Protein AF-A0A9D1Q296-F1 (afdb_monomer)

Sequence (612 aa):
MLKKIVCLIVAVIMCGSVFAGCNLVTFDQQRDDKKIVITVDSYEIKSPGGDKTYVTEEYNVYKDEFRSLYDYYGYSYEHYYGYTPEQIISLLAEQLAVERIVLNLADAFIDFGYISIDTYEQNTIDQNVYNSIDSAIDTEMHALLEERGEDSESIHHHDDEQEDTETTYPTRDESVDIYASMSREELLSMCQQRGLVSVPAQGDDAAQDELDSITVRQLKDMLIKDDRKDVEKWVPSLTRYPGLNVIDEKTRSFELEAFSRALKSIKEAVLSLNSITDDQKAAIEQEYREFENITNTRGLSYVYGALQDSVTAYVYAGESYENQEKMNLIEDYIVGTVEVSRADVEEIYNRTLADQKARFATEANYEAAIDDGEQLLYFPDDNHFFVKHILIPFSDEQADQLESFKNSVENVVEGSYNEYRDRLANEIYSYEHVDGEDYGSPVSANTIYNEIVAKVGAAVTLYEKERAFDDLIYKYNTDPGIFDLTYGYMEKYDLGSSEESYMQEFADAARELYEGGVEGALSGKVVTDYGVHVLYLAKLPKAGEVLELNDYYSYGRYQSVYSGMEEAALTNKENAAFARWREQQINRYYKGDAENPSVVTLAQKELDSIIA

Foldseek 3Di:
DDYDDDDDDDDDDDDDDDDDDDPPDDPPVLVLQLDFFKKQFWDWDADPVRPDIDIDHIDTDTLVNLLVVCVVCVCVCCPVVVDDLVRSLVVSNLVVNLLVLLLSVLVVCCVVVLFDCALVLVLVLLLVLLVVLVVLLVVLLVVVCVVVVHDPVNAPPPPDPPCPLPFLADDPCPPPPPLVPDDPVRLLVVCCVLVVQDDDDVPPVVSVVVSVLQDSLNSSVSVVCVVCNPPDRDFDDLVPQQLRPDPDPVSSVSRLVSSVVSLVVLLCVLVPDSRDDPVLPVQSVVLVVVCVVCCVPPRNSVVSRVLVVGSSSCSSRSVVSVSVVSSVRVLCSLQVSDADDPVLLVVLQVVVVVVCVVQVVDVVSVQVCLVVLHLDFWDQAQQKFFKAKAFQFQDPVLLVVLVVVCPDPQVVDPCPSVVSLVVSLQVGWFAWDDSSDGDDDTDTPVVLQVLLCVQLVVDDDLQSNVVSVLVSNNTGHSDNQQPPRLRGDMAGLDCPPHDDPDFPQVNVQLNVVVVVVDAQDWGDFGGDSGHTMIMGRFDRDHNGHGFDQQAASGSNRPDGSSRVSRVVSSVVVSVVSVVVVSVVSCDPACCHDPVGHHSMDGPVVSSVVSVD

Solvent-accessible surface area (backbone atoms only — not comparable to full-atom values): 34906 Å² total; per-residue (Å²): 135,84,85,84,94,75,90,86,82,84,85,80,80,88,88,78,88,81,91,90,88,88,83,89,74,74,84,58,57,74,69,54,34,67,34,66,31,37,35,37,54,60,48,81,48,63,44,98,86,63,84,49,76,37,74,48,70,67,44,68,41,37,38,48,64,53,44,53,52,45,69,68,47,43,60,56,43,36,72,78,70,66,44,50,75,70,54,48,53,52,49,52,54,49,49,56,53,50,51,52,53,52,50,52,49,29,54,39,32,37,75,71,65,80,43,79,83,51,58,59,57,47,34,54,34,53,51,53,32,48,53,54,51,49,53,40,23,50,54,35,37,53,52,50,30,60,76,69,73,49,61,74,88,79,39,80,68,75,75,74,76,53,90,54,85,75,38,90,34,75,60,78,78,79,71,63,50,90,58,72,85,52,52,60,69,57,41,50,52,48,32,42,74,73,64,77,41,83,81,59,59,94,88,40,64,66,55,43,53,56,59,69,67,57,39,60,60,46,43,42,54,53,50,54,51,63,70,44,71,77,53,74,81,70,72,84,57,72,77,72,25,48,42,66,76,52,85,53,70,65,47,22,52,47,37,43,49,13,43,55,48,23,57,49,52,52,51,53,53,48,70,65,44,84,78,60,50,74,67,56,53,52,49,35,60,46,48,56,55,51,39,52,50,37,32,75,74,76,31,62,34,59,36,60,68,57,40,63,95,28,66,55,44,30,70,65,40,31,55,61,44,48,50,51,51,40,50,52,51,44,49,50,64,72,31,46,77,69,81,74,51,73,67,47,26,52,50,44,44,53,51,52,46,53,47,47,60,60,52,41,75,37,66,71,54,40,52,49,36,54,77,72,65,52,88,75,43,65,34,73,41,59,48,54,32,24,33,33,66,30,39,44,50,52,51,72,71,52,45,53,49,49,55,53,43,68,76,34,85,67,43,75,42,89,63,45,56,58,57,51,50,56,53,51,52,76,69,28,56,45,48,40,37,54,85,17,35,83,39,90,71,70,41,41,49,68,57,53,52,52,49,52,54,52,54,34,67,69,37,89,48,59,37,50,23,43,45,46,46,53,58,44,30,59,27,48,37,75,58,76,86,53,64,92,43,79,51,37,50,79,44,64,68,75,58,86,88,57,78,83,90,61,60,66,58,57,51,52,49,51,42,53,46,57,75,65,69,48,71,66,39,70,54,66,84,34,69,57,97,63,22,38,34,39,40,32,31,58,42,77,47,46,60,66,39,65,66,51,59,91,36,46,76,39,63,54,57,85,49,37,42,43,57,55,27,39,51,55,37,38,53,54,51,34,55,52,48,47,51,52,52,51,51,50,48,40,42,45,42,56,66,23,47,100,88,39,72,42,43,52,48,71,36,58,74,62,53,58,57,71,85,106

pLDDT: mean 84.73, std 16.52, range [19.53, 98.38]

Secondary structure (DSSP, 8-state):
-------S-----S------S--S----HHHHHTSEEEEE---EEE-TTSS-EEEPPPEEEEHHHHHHHHHHHHHHHHHHH---HHHHHHHHHHHHHHHHHHHHHHHHHHHHTSS---HHHHHHHHHHHHHHHHHHHHHHHHHHHHHHT--GGGS---------SS-SSPPP---S-TTTT--HHHHHHHHHHHTSSPPPPTT-HHHHHHHHTS-HHHHHHHHHHHHHTTPPPP---GGGSTTTS--SHHHHHHHHHHHHHHHHHHHHHHHH-SS--HHHHHHHHHHHHHHHHHHHHT-TTHHHHHSTT-HHHIIIIIHHHHHHHHHHHHHHHHHTT----HHHHHHHHHHHHHHHHHHTTSHHHHHHHHHTT---SEE--SSEEEEEEEEEEPPHHHHHHHHHHHTSGGGGSTTHHHHHHHHHHTT-EEEEEETTEEEEEEEEHHHHHHHHHHHHHH--SHHHHHHHHHHHHHHH---GGGTT-SS-EEEES--TTPPP-S-HHHHHHHHHHHHHT-TT-B---EEETTEEEEEEEEE-PPTTEE--TTSBSSTT-SSBHHHHHHHHHHHHHHHHHHHHHHHHHIIIIITT-SSS--SEEE-HHHHHTT--

Mean predicted aligned error: 12.06 Å

Radius of gyration: 32.32 Å; Cα contacts (8 Å, |Δi|>4): 727; chains: 1; bounding box: 112×67×77 Å

Structure (mmCIF, N/CA/C/O backbone):
data_AF-A0A9D1Q296-F1
#
_entry.id   AF-A0A9D1Q296-F1
#
loop_
_atom_site.group_PDB
_atom_site.id
_atom_site.type_symbol
_atom_site.label_atom_id
_atom_site.label_alt_id
_atom_site.label_comp_id
_atom_site.label_asym_id
_atom_site.label_entity_id
_atom_site.label_seq_id
_atom_site.pdbx_PDB_ins_code
_atom_site.Cartn_x
_atom_site.Cartn_y
_atom_site.Cartn_z
_atom_site.occupancy
_atom_site.B_iso_or_equiv
_atom_site.auth_seq_id
_atom_site.auth_comp_id
_atom_site.auth_asym_id
_atom_site.auth_atom_id
_atom_site.pdbx_PDB_model_num
ATOM 1 N N . MET A 1 1 ? 74.502 -14.985 15.070 1.00 34.47 1 MET A N 1
ATOM 2 C CA . MET A 1 1 ? 75.522 -14.573 14.078 1.00 34.47 1 MET A CA 1
ATOM 3 C C . MET A 1 1 ? 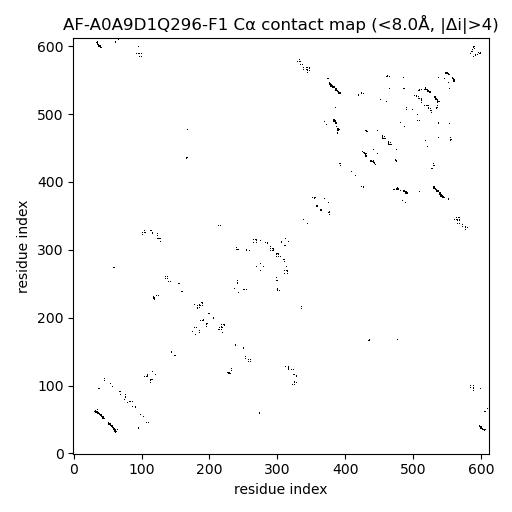74.877 -13.509 13.198 1.00 34.47 1 MET A C 1
ATOM 5 O O . MET A 1 1 ? 74.159 -13.842 12.280 1.00 34.47 1 MET A O 1
ATOM 9 N N . LEU A 1 2 ? 74.773 -12.253 13.627 1.00 19.53 2 LEU A N 1
ATOM 10 C CA . LEU A 1 2 ? 75.830 -11.239 13.647 1.00 19.53 2 LEU A CA 1
ATOM 11 C C . LEU A 1 2 ? 76.604 -11.132 12.313 1.00 19.53 2 LEU A C 1
ATOM 13 O O . LEU A 1 2 ? 77.646 -11.750 12.152 1.00 19.53 2 LEU A O 1
ATOM 17 N N . LYS A 1 3 ? 76.127 -10.191 11.488 1.00 21.27 3 LYS A N 1
ATOM 18 C CA . LYS A 1 3 ? 76.876 -9.021 10.993 1.00 21.27 3 LYS A CA 1
ATOM 19 C C . LYS A 1 3 ? 77.751 -9.135 9.729 1.00 21.27 3 LYS A C 1
ATOM 21 O O . LYS A 1 3 ? 78.740 -9.855 9.707 1.00 21.27 3 LYS A O 1
ATOM 26 N N . LYS A 1 4 ? 77.498 -8.113 8.888 1.00 21.34 4 LYS A N 1
ATOM 27 C CA . LYS A 1 4 ? 78.394 -7.349 7.990 1.00 21.34 4 LYS A CA 1
ATOM 28 C C . LYS A 1 4 ? 78.514 -7.954 6.589 1.00 21.34 4 LYS A C 1
ATOM 30 O O . LYS A 1 4 ? 78.889 -9.102 6.443 1.00 21.34 4 LYS A O 1
ATOM 35 N N . ILE A 1 5 ? 78.205 -7.202 5.534 1.00 25.80 5 ILE A N 1
ATOM 36 C CA . ILE A 1 5 ? 78.859 -5.920 5.228 1.00 25.80 5 ILE A CA 1
ATOM 37 C C . ILE A 1 5 ? 77.882 -4.742 5.101 1.00 25.80 5 ILE A C 1
ATOM 39 O O . ILE A 1 5 ? 76.802 -4.831 4.534 1.00 25.80 5 ILE A O 1
ATOM 43 N N . VAL A 1 6 ? 78.331 -3.645 5.702 1.00 23.14 6 VAL A N 1
ATOM 44 C CA . VAL A 1 6 ? 77.727 -2.330 5.892 1.00 23.14 6 VAL A CA 1
ATOM 45 C C . VAL A 1 6 ? 78.580 -1.329 5.114 1.00 23.14 6 VAL A C 1
ATOM 47 O O . VAL A 1 6 ? 79.803 -1.442 5.148 1.00 23.14 6 VAL A O 1
ATOM 50 N N . CYS A 1 7 ? 77.902 -0.338 4.532 1.00 21.56 7 CYS A N 1
ATOM 51 C CA . CYS A 1 7 ? 78.367 1.000 4.152 1.00 21.56 7 CYS A CA 1
ATOM 52 C C . CYS A 1 7 ? 79.523 1.153 3.163 1.00 21.56 7 CYS A C 1
ATOM 54 O O . CYS A 1 7 ? 80.679 0.901 3.483 1.00 21.56 7 CYS A O 1
ATOM 56 N N . LEU A 1 8 ? 79.216 1.858 2.076 1.00 20.75 8 LEU A N 1
ATOM 57 C CA . LEU A 1 8 ? 79.671 3.237 1.846 1.00 20.75 8 LEU A CA 1
ATOM 58 C C . LEU A 1 8 ? 78.795 3.771 0.690 1.00 20.75 8 LEU A C 1
ATOM 60 O O . LEU A 1 8 ? 78.695 3.090 -0.320 1.00 20.75 8 LEU A O 1
ATOM 64 N N . ILE A 1 9 ? 78.072 4.891 0.735 1.00 22.91 9 ILE A N 1
ATOM 65 C CA . ILE A 1 9 ? 78.254 6.226 1.339 1.00 22.91 9 ILE A CA 1
ATOM 66 C C . ILE A 1 9 ? 76.816 6.779 1.503 1.00 22.91 9 ILE A C 1
ATOM 68 O O . ILE A 1 9 ? 76.054 6.746 0.547 1.00 22.91 9 ILE A O 1
ATOM 72 N N . VAL A 1 10 ? 76.286 7.008 2.709 1.00 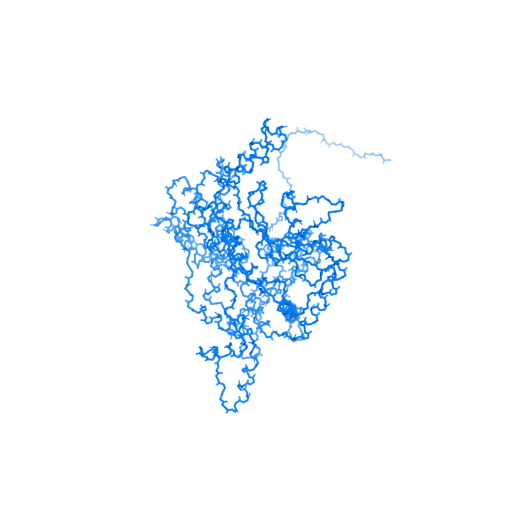21.42 10 VAL A N 1
ATOM 73 C CA . VAL A 1 10 ? 76.465 8.185 3.586 1.00 21.42 10 VAL A CA 1
ATOM 74 C C . VAL A 1 10 ? 75.848 9.476 3.029 1.00 21.42 10 VAL A C 1
ATOM 76 O O . VAL A 1 10 ? 76.400 10.086 2.125 1.00 21.42 10 VAL A O 1
ATOM 79 N N . ALA A 1 11 ? 74.795 9.900 3.745 1.00 20.86 11 ALA A N 1
ATOM 80 C CA . ALA A 1 11 ? 74.308 11.266 3.960 1.00 20.86 11 ALA A CA 1
ATOM 81 C C . ALA A 1 11 ? 73.671 11.961 2.737 1.00 20.86 11 ALA A C 1
ATOM 83 O O . ALA A 1 11 ? 74.310 12.155 1.718 1.00 20.86 11 ALA A O 1
ATOM 84 N N . VAL A 1 12 ? 72.415 12.407 2.783 1.00 25.55 12 VAL A N 1
ATOM 85 C CA . VAL A 1 12 ? 71.822 13.219 3.854 1.00 25.55 12 VAL A CA 1
ATOM 86 C C . VAL A 1 12 ? 70.313 12.955 4.013 1.00 25.55 12 VAL A C 1
ATOM 88 O O . VAL A 1 12 ? 69.539 12.944 3.064 1.00 25.55 12 VAL A O 1
ATOM 91 N N . ILE A 1 13 ? 69.957 12.735 5.276 1.00 26.50 13 ILE A N 1
ATOM 92 C CA . ILE A 1 13 ? 68.663 12.872 5.953 1.00 26.50 13 ILE A CA 1
ATOM 93 C C . ILE A 1 13 ? 67.878 14.111 5.495 1.00 26.50 13 ILE A C 1
ATOM 95 O O . ILE A 1 13 ? 68.455 15.184 5.426 1.00 26.50 13 ILE A O 1
ATOM 99 N N . MET A 1 14 ? 66.561 13.945 5.324 1.00 34.00 14 MET A N 1
ATOM 100 C CA . MET A 1 14 ? 65.518 14.984 5.370 1.00 34.00 14 MET A CA 1
ATOM 101 C C . MET A 1 14 ? 65.784 16.280 4.592 1.00 34.00 14 MET A C 1
ATOM 103 O O . MET A 1 14 ? 66.490 17.169 5.059 1.00 34.00 14 MET A O 1
ATOM 107 N N . CYS A 1 15 ? 65.097 16.396 3.453 1.00 24.03 15 CYS A N 1
ATOM 108 C CA . CYS A 1 15 ? 64.250 17.528 3.041 1.00 24.03 15 CYS A CA 1
ATOM 109 C C . CYS A 1 15 ? 64.215 17.565 1.509 1.00 24.03 15 CYS A C 1
ATOM 111 O O . CYS A 1 15 ? 65.198 17.943 0.879 1.00 24.03 15 CYS A O 1
ATOM 113 N N . GLY A 1 16 ? 63.085 17.170 0.917 1.00 23.95 16 GLY A N 1
ATOM 114 C CA . GLY A 1 16 ? 62.869 17.251 -0.528 1.00 23.95 16 GLY A CA 1
ATOM 115 C C . GLY A 1 16 ? 62.159 16.030 -1.097 1.00 23.95 16 GLY A C 1
ATOM 116 O O . GLY A 1 16 ? 62.776 15.170 -1.715 1.00 23.95 16 GLY A O 1
ATOM 117 N N . SER A 1 17 ? 60.849 15.975 -0.889 1.00 29.91 17 SER A N 1
ATOM 118 C CA . SER A 1 17 ? 59.902 15.411 -1.848 1.00 29.91 17 SER A CA 1
ATOM 119 C C . SER A 1 17 ? 60.229 15.872 -3.276 1.00 29.91 17 SER A C 1
ATOM 121 O O . SER A 1 17 ? 60.638 17.018 -3.451 1.00 29.91 17 SER A O 1
ATOM 123 N N . VAL A 1 18 ? 60.035 14.985 -4.265 1.00 26.67 18 VAL A N 1
ATOM 124 C CA . VAL A 1 18 ? 59.491 15.234 -5.625 1.00 26.67 18 VAL A CA 1
ATOM 125 C C . VAL A 1 18 ? 59.870 14.063 -6.554 1.00 26.67 18 VAL A C 1
ATOM 127 O O . VAL A 1 18 ? 61.006 13.920 -6.989 1.00 26.67 18 VAL A O 1
ATOM 130 N N . PHE A 1 19 ? 58.854 13.228 -6.806 1.00 31.97 19 PHE A N 1
ATOM 131 C CA . PHE A 1 19 ? 58.526 12.502 -8.041 1.00 31.97 19 PHE A CA 1
ATOM 132 C C . PHE A 1 19 ? 59.583 11.632 -8.748 1.00 31.97 19 PHE A C 1
ATOM 134 O O . PHE A 1 19 ? 60.368 12.121 -9.552 1.00 31.97 19 PHE A O 1
ATOM 141 N N . ALA A 1 20 ? 59.452 10.307 -8.576 1.00 35.38 20 ALA A N 1
ATOM 142 C CA . ALA A 1 20 ? 59.268 9.345 -9.677 1.00 35.38 20 ALA A CA 1
ATOM 143 C C . ALA A 1 20 ? 59.165 7.903 -9.133 1.00 35.38 20 ALA A C 1
ATOM 145 O O . ALA A 1 20 ? 60.162 7.343 -8.681 1.00 35.38 20 ALA A O 1
ATOM 146 N N . GLY A 1 21 ? 57.982 7.280 -9.225 1.00 23.25 21 GLY A N 1
ATOM 147 C CA . GLY A 1 21 ? 57.850 5.821 -9.122 1.00 23.25 21 GLY A CA 1
ATOM 148 C C . GLY A 1 21 ? 56.481 5.297 -8.667 1.00 23.25 21 GLY A C 1
ATOM 149 O O . GLY A 1 21 ? 56.188 5.355 -7.481 1.00 23.25 21 GLY A O 1
ATOM 150 N N . CYS A 1 22 ? 55.758 4.669 -9.610 1.00 31.06 22 CYS A N 1
ATOM 151 C CA . CYS A 1 22 ? 54.622 3.729 -9.463 1.00 31.06 22 CYS A CA 1
ATOM 152 C C . CYS A 1 22 ? 53.176 4.279 -9.524 1.00 31.06 22 CYS A C 1
ATOM 154 O O . CYS A 1 22 ? 52.465 4.258 -8.533 1.00 31.06 22 CYS A O 1
ATOM 156 N N . ASN A 1 23 ? 52.710 4.628 -10.731 1.00 35.06 23 ASN A N 1
ATOM 157 C CA . ASN A 1 23 ? 51.306 4.464 -11.158 1.00 35.06 23 ASN A CA 1
ATOM 158 C C . ASN A 1 23 ? 51.315 3.750 -12.528 1.00 35.06 23 ASN A C 1
ATOM 160 O O . ASN A 1 23 ? 51.164 4.388 -13.564 1.00 35.06 23 ASN A O 1
ATOM 164 N N . LEU A 1 24 ? 51.632 2.445 -12.559 1.00 38.81 24 LEU A N 1
ATOM 165 C CA . LEU A 1 24 ? 51.746 1.681 -13.821 1.00 38.81 24 LEU A CA 1
ATOM 166 C C . LEU A 1 24 ? 50.489 0.855 -14.167 1.00 38.81 24 LEU A C 1
ATOM 168 O O . LEU A 1 24 ? 50.407 0.327 -15.268 1.00 38.81 24 LEU A O 1
ATOM 172 N N . VAL A 1 25 ? 49.501 0.788 -13.272 1.00 40.81 25 VAL A N 1
ATOM 173 C CA . VAL A 1 25 ? 48.110 0.404 -13.562 1.00 40.81 25 VAL A CA 1
ATOM 174 C C . VAL A 1 25 ? 47.244 1.184 -12.573 1.00 40.81 25 VAL A C 1
ATOM 176 O O . VAL A 1 25 ? 47.183 0.828 -11.402 1.00 40.81 25 VAL A O 1
ATOM 179 N N . THR A 1 26 ? 46.635 2.287 -12.998 1.00 45.00 26 THR A N 1
ATOM 180 C CA . THR A 1 26 ? 45.496 2.859 -12.268 1.00 45.00 26 THR A CA 1
ATOM 181 C C . THR A 1 26 ? 44.283 2.007 -12.619 1.00 45.00 26 THR A C 1
ATOM 183 O O . THR A 1 26 ? 44.023 1.788 -13.804 1.00 45.00 26 THR A O 1
ATOM 186 N N . PHE A 1 27 ? 43.595 1.465 -11.613 1.00 61.44 27 PHE A N 1
ATOM 187 C CA . PHE A 1 27 ? 42.318 0.794 -11.835 1.00 61.44 27 PHE A CA 1
ATOM 188 C C . PHE A 1 27 ? 41.350 1.815 -12.433 1.00 61.44 27 PHE A C 1
ATOM 190 O O . PHE A 1 27 ? 41.142 2.886 -11.868 1.00 61.44 27 PHE A O 1
ATOM 197 N N . ASP A 1 28 ? 40.860 1.521 -13.629 1.00 76.69 28 ASP A N 1
ATOM 198 C CA . ASP A 1 28 ? 39.921 2.375 -14.340 1.00 76.69 28 ASP A CA 1
ATOM 199 C C . ASP A 1 28 ? 38.516 2.009 -13.859 1.00 76.69 28 ASP A C 1
ATOM 201 O O . ASP A 1 28 ? 37.915 1.075 -14.388 1.00 76.69 28 ASP A O 1
ATOM 205 N N . GLN A 1 29 ? 38.068 2.687 -12.795 1.00 73.94 29 GLN A N 1
ATOM 206 C CA . GLN A 1 29 ? 36.787 2.429 -12.132 1.00 73.94 29 GLN A CA 1
ATOM 207 C C . GLN A 1 29 ? 35.622 2.577 -13.115 1.00 73.94 29 GLN A C 1
ATOM 209 O O . GLN A 1 29 ? 34.829 1.660 -13.244 1.00 73.94 29 GLN A O 1
ATOM 214 N N . GLN A 1 30 ? 35.613 3.641 -13.926 1.00 73.94 30 GLN A N 1
ATOM 215 C CA . GLN A 1 30 ? 34.570 3.867 -14.936 1.00 73.94 30 GLN A CA 1
ATOM 216 C C . GLN A 1 30 ? 34.488 2.735 -15.964 1.00 73.94 30 GLN A C 1
ATOM 218 O O . GLN A 1 30 ? 33.409 2.380 -16.431 1.00 73.94 30 GLN A O 1
ATOM 223 N N . ARG A 1 31 ? 35.631 2.159 -16.352 1.00 77.56 31 ARG A N 1
ATOM 224 C CA . ARG A 1 31 ? 35.647 0.999 -17.250 1.00 77.56 31 ARG A CA 1
ATOM 225 C C . ARG A 1 31 ? 35.204 -0.288 -16.553 1.00 77.56 31 ARG A C 1
ATOM 227 O O . ARG A 1 31 ? 34.751 -1.203 -17.233 1.00 77.56 31 ARG A O 1
ATOM 234 N N . ASP A 1 32 ? 35.409 -0.402 -15.247 1.00 82.62 32 ASP A N 1
ATOM 235 C CA . ASP A 1 32 ? 34.969 -1.557 -14.464 1.00 82.62 32 ASP A CA 1
ATOM 236 C C . ASP A 1 32 ? 33.462 -1.524 -14.182 1.00 82.62 32 ASP A C 1
ATOM 238 O O . ASP A 1 32 ? 32.808 -2.551 -14.338 1.00 82.62 32 ASP A O 1
ATOM 242 N N . ASP A 1 33 ? 32.921 -0.345 -13.877 1.00 83.81 33 ASP A N 1
ATOM 243 C CA . ASP A 1 33 ? 31.495 -0.076 -13.657 1.00 83.81 33 ASP A CA 1
ATOM 244 C C . ASP A 1 33 ? 30.657 -0.407 -14.906 1.00 83.81 33 ASP A C 1
ATOM 246 O O . ASP A 1 33 ? 29.614 -1.045 -14.820 1.00 83.81 33 ASP A O 1
ATOM 250 N N . LYS A 1 34 ? 31.194 -0.111 -16.098 1.00 88.12 34 LYS A N 1
ATOM 251 C CA . LYS A 1 34 ? 30.567 -0.402 -17.403 1.00 88.12 34 LYS A CA 1
ATOM 252 C C . LYS A 1 34 ? 30.558 -1.870 -17.820 1.00 88.12 34 LYS A C 1
ATOM 254 O O . LYS A 1 34 ? 30.164 -2.189 -18.943 1.00 88.12 34 LYS A O 1
ATOM 259 N N . LYS A 1 35 ? 31.060 -2.781 -16.992 1.00 91.69 35 LYS A N 1
ATOM 260 C CA . LYS A 1 35 ? 31.016 -4.203 -17.329 1.00 91.69 35 LYS A CA 1
ATOM 261 C C . LYS A 1 35 ? 29.610 -4.743 -17.127 1.00 91.69 35 LYS A C 1
ATOM 263 O O . LYS A 1 35 ? 28.986 -4.486 -16.106 1.00 91.69 35 LYS A O 1
ATOM 268 N N . ILE A 1 36 ? 29.164 -5.548 -18.081 1.00 94.19 36 ILE A N 1
ATOM 269 C CA . ILE A 1 36 ? 27.889 -6.254 -17.999 1.00 94.19 36 ILE A CA 1
ATOM 270 C C . ILE A 1 36 ? 28.041 -7.420 -17.019 1.00 94.19 36 ILE A C 1
ATOM 272 O O . ILE A 1 36 ? 28.980 -8.216 -17.135 1.00 94.19 36 ILE A O 1
ATOM 276 N N . VAL A 1 37 ? 27.129 -7.503 -16.054 1.00 95.44 37 VAL A N 1
ATOM 277 C CA . VAL A 1 37 ? 27.083 -8.574 -15.049 1.00 95.44 37 VAL A CA 1
ATOM 278 C C . VAL A 1 37 ? 25.971 -9.585 -15.315 1.00 95.44 37 VAL A C 1
ATOM 280 O O . VAL A 1 37 ? 26.141 -10.766 -15.002 1.00 95.44 37 VAL A O 1
ATOM 283 N N . ILE A 1 38 ? 24.877 -9.146 -15.941 1.00 95.56 38 ILE A N 1
ATOM 284 C CA . ILE A 1 38 ? 23.729 -9.972 -16.330 1.00 95.56 38 ILE A CA 1
ATOM 285 C C . ILE A 1 38 ? 23.330 -9.577 -17.751 1.00 95.56 38 ILE A C 1
ATOM 287 O O . ILE A 1 38 ? 23.163 -8.392 -18.030 1.00 95.56 38 ILE A O 1
ATOM 291 N N . THR A 1 39 ? 23.145 -10.564 -18.621 1.00 96.81 39 THR A N 1
ATOM 292 C CA . THR A 1 39 ? 22.535 -10.392 -19.945 1.00 96.81 39 THR A CA 1
ATOM 293 C C . THR A 1 39 ? 21.290 -11.259 -20.017 1.00 96.81 39 THR A C 1
ATOM 295 O O . THR A 1 39 ? 21.363 -12.454 -19.730 1.00 96.81 39 THR A O 1
ATOM 298 N N . VAL A 1 40 ? 20.166 -10.667 -20.404 1.00 96.25 40 VAL A N 1
ATOM 299 C CA . VAL A 1 40 ? 18.970 -11.374 -20.861 1.00 96.25 40 VAL A CA 1
ATOM 300 C C . VAL A 1 40 ? 18.949 -11.247 -22.382 1.00 96.25 40 VAL A C 1
ATOM 302 O O . VAL A 1 40 ? 18.714 -10.160 -22.909 1.00 96.25 40 VAL A O 1
ATOM 305 N N . ASP A 1 41 ? 19.258 -12.338 -23.080 1.00 96.12 41 ASP A N 1
ATOM 306 C CA . ASP A 1 41 ? 19.309 -12.391 -24.541 1.00 96.12 41 ASP A CA 1
ATOM 307 C C . ASP A 1 41 ? 17.931 -12.071 -25.152 1.00 96.12 41 ASP A C 1
ATOM 309 O O . ASP A 1 41 ? 16.901 -12.188 -24.494 1.00 96.12 41 ASP A O 1
ATOM 313 N N . SER A 1 42 ? 17.884 -11.699 -26.432 1.00 95.88 42 SER A N 1
ATOM 314 C CA . SER A 1 42 ? 16.620 -11.603 -27.179 1.00 95.88 42 SER A CA 1
ATOM 315 C C . SER A 1 42 ? 16.010 -12.997 -27.406 1.00 95.88 42 SER A C 1
ATOM 317 O O . SER A 1 42 ? 16.707 -13.921 -27.837 1.00 95.88 42 SER A O 1
ATOM 319 N N . TYR A 1 43 ? 14.708 -13.161 -27.148 1.00 94.69 43 TYR A N 1
ATOM 320 C CA . TYR A 1 43 ? 13.990 -14.427 -27.341 1.00 94.69 43 TYR A CA 1
ATOM 321 C C . TYR A 1 43 ? 12.543 -14.238 -27.813 1.00 94.69 43 TYR A C 1
ATOM 323 O O . TYR A 1 43 ? 11.984 -13.144 -27.797 1.00 94.69 43 TYR A O 1
ATOM 331 N N . GLU A 1 44 ? 11.927 -15.336 -28.262 1.00 94.00 44 GLU A N 1
ATOM 332 C CA . GLU A 1 44 ? 10.533 -15.360 -28.712 1.00 94.00 44 GLU A CA 1
ATOM 333 C C . GLU A 1 44 ? 9.578 -15.768 -27.580 1.00 94.00 44 GLU A C 1
ATOM 335 O O . GLU A 1 44 ? 9.741 -16.814 -26.940 1.00 94.00 44 GLU A O 1
ATOM 340 N N . ILE A 1 45 ? 8.515 -14.988 -27.397 1.00 93.75 45 ILE A N 1
ATOM 341 C CA . ILE A 1 45 ? 7.368 -15.309 -26.546 1.00 93.75 45 ILE A CA 1
ATOM 342 C C . ILE A 1 45 ? 6.177 -15.601 -27.455 1.00 93.75 45 ILE A C 1
ATOM 344 O O . ILE A 1 45 ? 5.875 -14.847 -28.377 1.00 93.75 45 ILE A O 1
ATOM 348 N N . LYS A 1 46 ? 5.480 -16.710 -27.202 1.00 91.81 46 LYS A N 1
ATOM 349 C CA . LYS A 1 46 ? 4.274 -17.087 -27.946 1.00 91.81 46 LYS A CA 1
ATOM 350 C C . LYS A 1 46 ? 3.051 -16.891 -27.071 1.00 91.81 46 LYS A C 1
ATOM 352 O O . LYS A 1 46 ? 3.062 -17.280 -25.905 1.00 91.81 46 LYS A O 1
ATOM 357 N N . SER A 1 47 ? 1.998 -16.341 -27.664 1.00 89.94 47 SER A N 1
ATOM 358 C CA . SER A 1 47 ? 0.667 -16.285 -27.050 1.00 89.94 47 SER A CA 1
ATOM 359 C C . SER A 1 47 ? 0.191 -17.679 -26.595 1.00 89.94 47 SER A C 1
ATOM 361 O O . SER A 1 47 ? 0.601 -18.681 -27.192 1.00 89.94 47 SER A O 1
ATOM 363 N N . PRO A 1 48 ? -0.700 -17.783 -25.588 1.00 81.06 48 PRO A N 1
ATOM 364 C CA . PRO A 1 48 ? -1.230 -19.068 -25.120 1.00 81.06 48 PRO A CA 1
ATOM 365 C C . PRO A 1 48 ? -1.856 -19.937 -26.227 1.00 81.06 48 PRO A C 1
ATOM 367 O O . PRO A 1 48 ? -1.727 -21.159 -26.190 1.00 81.06 48 PRO A O 1
ATOM 370 N N . GLY A 1 49 ? -2.481 -19.315 -27.237 1.00 77.12 49 GLY A N 1
ATOM 371 C CA . GLY A 1 49 ? -3.033 -19.988 -28.422 1.00 77.12 49 GLY A CA 1
ATOM 372 C C . GLY A 1 49 ? -2.004 -20.329 -29.510 1.00 77.12 49 GLY A C 1
ATOM 373 O O . GLY A 1 49 ? -2.300 -21.106 -30.420 1.00 77.12 49 GLY A O 1
ATOM 374 N N . GLY A 1 50 ? -0.785 -19.791 -29.415 1.00 85.00 50 GLY A N 1
ATOM 375 C CA . GLY A 1 50 ? 0.306 -19.997 -30.370 1.00 85.00 50 GLY A CA 1
ATOM 376 C C . GLY A 1 50 ? 0.152 -19.250 -31.699 1.00 85.00 50 GLY A C 1
ATOM 377 O O . GLY A 1 50 ? 0.921 -19.506 -32.625 1.00 85.00 50 GLY A O 1
ATOM 378 N N . ASP A 1 51 ? -0.824 -18.351 -31.813 1.00 90.50 51 ASP A N 1
ATOM 379 C CA . ASP A 1 51 ? -1.178 -17.609 -33.026 1.00 90.50 51 ASP A CA 1
ATOM 380 C C . ASP A 1 51 ? -0.378 -16.307 -33.200 1.00 90.50 51 ASP A C 1
ATOM 382 O O . ASP A 1 51 ? -0.088 -15.911 -34.330 1.00 90.50 51 ASP A O 1
ATOM 386 N N . LYS A 1 52 ? 0.043 -15.686 -32.093 1.00 93.94 52 LYS A N 1
ATOM 387 C CA . LYS A 1 52 ? 0.935 -14.513 -32.064 1.00 93.94 52 LYS A CA 1
ATOM 388 C C . LYS A 1 52 ? 2.307 -14.839 -31.470 1.00 93.94 52 LYS A C 1
ATOM 390 O O . LYS A 1 52 ? 2.418 -15.705 -30.596 1.00 93.94 52 LYS A O 1
ATOM 395 N N . THR A 1 53 ? 3.341 -14.144 -31.949 1.00 95.88 53 THR A N 1
ATOM 396 C CA . THR A 1 53 ? 4.729 -14.228 -31.460 1.00 95.88 53 THR A CA 1
ATOM 397 C C . THR A 1 53 ? 5.293 -12.824 -31.269 1.00 95.88 53 THR A C 1
ATOM 399 O O . THR A 1 53 ? 5.237 -12.022 -32.197 1.00 95.88 53 THR A O 1
ATOM 402 N N . TYR A 1 54 ? 5.853 -12.575 -30.090 1.00 96.38 54 TYR A N 1
ATOM 403 C CA . TYR A 1 54 ? 6.544 -11.351 -29.701 1.00 96.38 54 TYR A CA 1
ATOM 404 C C . TYR A 1 54 ? 8.045 -11.643 -29.571 1.00 96.38 54 TYR A C 1
ATOM 406 O O . TYR A 1 54 ? 8.419 -12.711 -29.081 1.00 96.38 54 TYR A O 1
ATOM 414 N N . VAL A 1 55 ? 8.900 -10.730 -30.032 1.00 97.00 55 VAL A N 1
ATOM 415 C CA . VAL A 1 55 ? 10.364 -10.860 -29.947 1.00 97.00 55 VAL A CA 1
ATOM 416 C C . VAL A 1 55 ? 10.871 -9.814 -28.968 1.00 97.00 55 VAL A C 1
ATOM 418 O O . VAL A 1 55 ? 10.674 -8.625 -29.200 1.00 97.00 55 VAL A O 1
ATOM 421 N N . THR A 1 56 ? 11.518 -10.257 -27.893 1.00 96.06 56 THR A N 1
ATOM 422 C CA . THR A 1 56 ? 12.048 -9.358 -26.865 1.00 96.06 56 THR A CA 1
ATOM 423 C C . THR A 1 56 ? 13.326 -8.679 -27.341 1.00 96.06 56 THR A C 1
ATOM 425 O O . THR A 1 56 ? 14.082 -9.240 -28.139 1.00 96.06 56 THR A O 1
ATOM 428 N N . GLU A 1 57 ? 13.624 -7.502 -26.806 1.00 92.94 57 GLU A N 1
ATOM 429 C CA . GLU A 1 57 ? 14.948 -6.896 -26.953 1.00 92.94 57 GLU A CA 1
ATOM 430 C C . GLU A 1 57 ? 15.949 -7.516 -25.964 1.00 92.94 57 GLU A C 1
ATOM 432 O O . GLU A 1 57 ? 15.562 -8.055 -24.922 1.00 92.94 57 GLU A O 1
ATOM 437 N N . GLU A 1 58 ? 17.238 -7.472 -26.312 1.00 94.25 58 GLU A N 1
ATOM 438 C CA . GLU A 1 58 ? 18.317 -7.840 -25.387 1.00 94.25 58 GLU A CA 1
ATOM 439 C C . GLU A 1 58 ? 18.395 -6.805 -24.260 1.00 94.25 58 GLU A C 1
ATOM 441 O O . GLU A 1 58 ? 18.324 -5.602 -24.510 1.00 94.25 58 GLU A O 1
ATOM 446 N N . TYR A 1 59 ? 18.578 -7.269 -23.026 1.00 93.12 59 TYR A N 1
ATOM 447 C CA . TYR A 1 59 ? 18.697 -6.413 -21.851 1.00 93.12 59 TYR A CA 1
ATOM 448 C C . TYR A 1 59 ? 19.972 -6.729 -21.074 1.00 93.12 59 TYR A C 1
ATOM 450 O O . TYR A 1 59 ? 20.285 -7.892 -20.818 1.00 93.12 59 TYR A O 1
ATOM 458 N N . ASN A 1 60 ? 20.701 -5.689 -20.677 1.00 94.00 60 ASN A N 1
ATOM 459 C CA . ASN A 1 60 ? 21.982 -5.810 -19.993 1.00 94.00 60 ASN A CA 1
ATOM 460 C C . ASN A 1 60 ? 21.954 -5.027 -18.680 1.00 94.00 60 ASN A C 1
ATOM 462 O O . ASN A 1 60 ? 21.591 -3.856 -18.679 1.00 94.00 60 ASN A O 1
ATOM 466 N N . VAL A 1 61 ? 22.397 -5.663 -17.594 1.00 92.12 61 VAL A N 1
ATOM 467 C CA . VAL A 1 61 ? 22.622 -5.014 -16.294 1.00 92.12 61 VAL A CA 1
ATOM 468 C C . VAL A 1 61 ? 24.105 -4.735 -16.129 1.00 92.12 61 VAL A C 1
ATOM 470 O O . VAL A 1 61 ? 24.943 -5.635 -16.304 1.00 92.12 61 VAL A O 1
ATOM 473 N N . TYR A 1 62 ? 24.431 -3.502 -15.755 1.00 92.12 62 TYR A N 1
ATOM 474 C CA . TYR A 1 62 ? 25.804 -3.059 -15.550 1.00 92.12 62 TYR A CA 1
ATOM 475 C C . TYR A 1 62 ? 26.251 -3.241 -14.097 1.00 92.12 62 TYR A C 1
ATOM 477 O O . TYR A 1 62 ? 25.458 -3.409 -13.168 1.00 92.12 62 TYR A O 1
ATOM 485 N N . LYS A 1 63 ? 27.567 -3.288 -13.891 1.00 92.00 63 LYS A N 1
ATOM 486 C CA . LYS A 1 63 ? 28.157 -3.623 -12.593 1.00 92.00 63 LYS A CA 1
ATOM 487 C C . LYS A 1 63 ? 27.861 -2.575 -11.521 1.00 92.00 63 LYS A C 1
ATOM 489 O O . LYS A 1 63 ? 27.727 -2.943 -10.358 1.00 92.00 63 LYS A O 1
ATOM 494 N N . ASP A 1 64 ? 27.794 -1.301 -11.881 1.00 87.25 64 ASP A N 1
ATOM 495 C CA . ASP A 1 64 ? 27.457 -0.205 -10.967 1.00 87.25 64 ASP A CA 1
ATOM 496 C C . ASP A 1 64 ? 25.996 -0.232 -10.516 1.00 87.25 64 ASP A C 1
ATOM 498 O O . ASP A 1 64 ? 25.728 -0.066 -9.325 1.00 87.25 64 ASP A O 1
ATOM 502 N N . GLU A 1 65 ? 25.076 -0.525 -11.433 1.00 87.44 65 GLU A N 1
ATOM 503 C CA . GLU A 1 65 ? 23.655 -0.735 -11.133 1.00 87.44 65 GLU A CA 1
ATOM 504 C C . GLU A 1 65 ? 23.498 -1.885 -10.127 1.00 87.44 65 GLU A C 1
ATOM 506 O O . GLU A 1 65 ? 22.911 -1.722 -9.055 1.00 87.44 65 GLU A O 1
ATOM 511 N N . PHE A 1 66 ? 24.135 -3.029 -10.402 1.00 90.50 66 PHE A N 1
ATOM 512 C CA . PHE A 1 66 ? 24.102 -4.172 -9.489 1.00 90.50 66 PHE A CA 1
ATOM 513 C C . PHE A 1 66 ? 24.789 -3.882 -8.148 1.00 90.50 66 PHE A C 1
ATOM 515 O O . PHE A 1 66 ? 24.318 -4.322 -7.100 1.00 90.50 66 PHE A O 1
ATOM 522 N N . ARG A 1 67 ? 25.914 -3.154 -8.150 1.00 90.06 67 ARG A N 1
ATOM 523 C CA . ARG A 1 67 ? 26.620 -2.783 -6.915 1.00 90.06 67 ARG A CA 1
ATOM 524 C C . ARG A 1 67 ? 25.745 -1.905 -6.029 1.00 90.06 67 ARG A C 1
ATOM 526 O O . ARG A 1 67 ? 25.674 -2.165 -4.837 1.00 90.06 67 ARG A O 1
ATOM 533 N N . SER A 1 68 ? 25.057 -0.929 -6.612 1.00 85.56 68 SER A N 1
ATOM 534 C CA . SER A 1 68 ? 24.146 -0.043 -5.881 1.00 85.56 68 SER A CA 1
ATOM 535 C C . SER A 1 68 ? 23.028 -0.844 -5.207 1.00 85.56 68 SER A C 1
ATOM 537 O O . SER A 1 68 ? 22.737 -0.638 -4.030 1.00 85.56 68 SER A O 1
ATOM 539 N N . LEU A 1 69 ? 22.480 -1.838 -5.916 1.00 86.38 69 LEU A N 1
ATOM 540 C CA . LEU A 1 69 ? 21.493 -2.766 -5.367 1.00 86.38 69 LEU A CA 1
ATOM 541 C C . LEU A 1 69 ? 22.058 -3.610 -4.211 1.00 86.38 69 LEU A C 1
ATOM 543 O O . LEU A 1 69 ? 21.414 -3.761 -3.172 1.00 86.38 69 LEU A O 1
ATOM 547 N N . TYR A 1 70 ? 23.265 -4.156 -4.380 1.00 89.31 70 TYR A N 1
ATOM 548 C CA . TYR A 1 70 ? 23.940 -4.938 -3.344 1.00 89.31 70 TYR A CA 1
ATOM 549 C C . TYR A 1 70 ? 24.245 -4.096 -2.101 1.00 89.31 70 TYR A C 1
ATOM 551 O O . TYR A 1 70 ? 24.013 -4.557 -0.987 1.00 89.31 70 TYR A O 1
ATOM 559 N N . ASP A 1 71 ? 24.734 -2.870 -2.271 1.00 88.31 71 ASP A N 1
ATOM 560 C CA . ASP A 1 71 ? 25.068 -1.977 -1.160 1.00 88.31 71 ASP A CA 1
ATOM 561 C C . ASP A 1 71 ? 23.810 -1.570 -0.377 1.00 88.31 71 ASP A C 1
ATOM 563 O O . ASP A 1 71 ? 23.857 -1.454 0.849 1.00 88.31 71 ASP A O 1
ATOM 567 N N . TYR A 1 72 ? 22.674 -1.425 -1.067 1.00 85.31 72 TYR A N 1
ATOM 568 C CA . TYR A 1 72 ? 21.389 -1.109 -0.449 1.00 85.31 72 TYR A CA 1
ATOM 569 C C . TYR A 1 72 ? 20.794 -2.300 0.323 1.00 85.31 72 TYR A C 1
ATOM 571 O O . TYR A 1 72 ? 20.460 -2.181 1.503 1.00 85.31 72 TYR A O 1
ATOM 579 N N . TYR A 1 73 ? 20.691 -3.477 -0.304 1.00 83.25 73 TYR A N 1
ATOM 580 C CA . TYR A 1 73 ? 19.996 -4.628 0.291 1.00 83.25 73 TYR A CA 1
ATOM 581 C C . TYR A 1 73 ? 20.898 -5.592 1.069 1.00 83.25 73 TYR A C 1
ATOM 583 O O . TYR A 1 73 ? 20.415 -6.346 1.920 1.00 83.25 73 TYR A O 1
ATOM 591 N N . GLY A 1 74 ? 22.202 -5.597 0.797 1.00 86.25 74 GLY A N 1
ATOM 592 C CA . GLY A 1 74 ? 23.135 -6.611 1.287 1.00 86.25 74 GLY A CA 1
ATOM 593 C C . GLY A 1 74 ? 23.201 -6.676 2.809 1.00 86.25 74 GLY A C 1
ATOM 594 O O . GLY A 1 74 ? 23.130 -7.764 3.378 1.00 86.25 74 GLY A O 1
ATOM 595 N N . TYR A 1 75 ? 23.229 -5.518 3.476 1.00 87.94 75 TYR A N 1
ATOM 596 C CA . TYR A 1 75 ? 23.220 -5.457 4.940 1.00 87.94 75 TYR A CA 1
ATOM 597 C C . TYR A 1 75 ? 21.967 -6.109 5.542 1.00 87.94 75 TYR A C 1
ATOM 599 O O . TYR A 1 75 ? 22.071 -6.869 6.502 1.00 87.94 75 TYR A O 1
ATOM 607 N N . SER A 1 76 ? 20.790 -5.843 4.966 1.00 87.62 76 SER A N 1
ATOM 608 C CA . SER A 1 76 ? 19.522 -6.389 5.460 1.00 87.62 76 SER A CA 1
ATOM 609 C C . SER A 1 76 ? 19.485 -7.915 5.329 1.00 87.62 76 SER A C 1
ATOM 611 O O . SER A 1 76 ? 19.197 -8.622 6.299 1.00 87.62 76 SER A O 1
ATOM 613 N N . TYR A 1 77 ? 19.869 -8.443 4.162 1.00 87.38 77 TYR A N 1
ATOM 614 C CA . TYR A 1 77 ? 19.917 -9.888 3.923 1.00 87.38 77 TYR A CA 1
ATOM 615 C C . TYR A 1 77 ? 20.953 -10.612 4.790 1.00 87.38 77 TYR A C 1
ATOM 617 O O . TYR A 1 77 ? 20.683 -11.707 5.293 1.00 87.38 77 TYR A O 1
ATOM 625 N N . GLU A 1 78 ? 22.117 -10.008 5.023 1.00 90.38 78 GLU A N 1
ATOM 626 C CA . GLU A 1 78 ? 23.129 -10.584 5.909 1.00 90.38 78 GLU A CA 1
ATOM 627 C C . GLU A 1 78 ? 22.668 -10.557 7.375 1.00 90.38 78 GLU A C 1
ATOM 629 O O . GLU A 1 78 ? 22.733 -11.576 8.067 1.00 90.38 78 GLU A O 1
ATOM 634 N N . HIS A 1 79 ? 22.165 -9.415 7.853 1.00 88.81 79 HIS A N 1
ATOM 635 C CA . HIS A 1 79 ? 21.875 -9.204 9.271 1.00 88.81 79 HIS A CA 1
ATOM 636 C C . HIS A 1 79 ? 20.593 -9.900 9.743 1.00 88.81 79 HIS A C 1
ATOM 638 O O . HIS A 1 79 ? 20.598 -10.538 10.797 1.00 88.81 79 HIS A O 1
ATOM 644 N N . TYR A 1 80 ? 19.505 -9.795 8.974 1.00 87.88 80 TYR A N 1
ATOM 645 C CA . TYR A 1 80 ? 18.190 -10.296 9.387 1.00 87.88 80 TYR A CA 1
ATOM 646 C C . TYR A 1 80 ? 17.900 -11.711 8.885 1.00 87.88 80 TYR A C 1
ATOM 648 O O . TYR A 1 80 ? 17.197 -12.466 9.556 1.00 87.88 80 TYR A O 1
ATOM 656 N N . TYR A 1 81 ? 18.471 -12.099 7.740 1.00 87.44 81 TYR A N 1
ATOM 657 C CA . TYR A 1 81 ? 18.190 -13.390 7.103 1.00 87.44 81 TYR A CA 1
ATOM 658 C C . TYR A 1 81 ? 19.381 -14.362 7.138 1.00 87.44 81 TYR A C 1
ATOM 660 O O . TYR A 1 81 ? 19.207 -15.549 6.855 1.00 87.44 81 TYR A O 1
ATOM 668 N N . GLY A 1 82 ? 20.576 -13.902 7.531 1.00 90.81 82 GLY A N 1
ATOM 669 C CA . GLY A 1 82 ? 21.764 -14.742 7.715 1.00 90.81 82 GLY A CA 1
ATOM 670 C C . GLY A 1 82 ? 22.396 -15.247 6.415 1.00 90.81 82 GLY A C 1
ATOM 671 O O . GLY A 1 82 ? 23.037 -16.301 6.424 1.00 90.81 82 GLY A O 1
ATOM 672 N N . TYR A 1 83 ? 22.186 -14.544 5.299 1.00 91.88 83 TYR A N 1
ATOM 673 C CA . TYR A 1 83 ? 22.701 -14.939 3.985 1.00 91.88 83 TYR A CA 1
ATOM 674 C C . TYR A 1 83 ? 24.195 -14.610 3.875 1.00 91.88 83 TYR A C 1
ATOM 676 O O . TYR A 1 83 ? 24.650 -13.588 4.386 1.00 91.88 83 TYR A O 1
ATOM 684 N N . THR A 1 84 ? 24.973 -15.452 3.186 1.00 94.31 84 THR A N 1
ATOM 685 C CA . THR A 1 84 ? 26.362 -15.109 2.838 1.00 94.31 84 THR A CA 1
ATOM 686 C C . THR A 1 84 ? 26.404 -14.116 1.671 1.00 94.31 84 THR A C 1
ATOM 688 O O . THR A 1 84 ? 25.478 -14.110 0.854 1.00 94.31 84 THR A O 1
ATOM 691 N N . PRO A 1 85 ? 27.485 -13.330 1.512 1.00 91.19 85 PRO A N 1
ATOM 692 C CA . PRO A 1 85 ? 27.643 -12.418 0.375 1.00 91.19 85 PRO A CA 1
ATOM 693 C C . PRO A 1 85 ? 27.404 -13.080 -0.995 1.00 91.19 85 PRO A C 1
ATOM 695 O O . PRO A 1 85 ? 26.749 -12.510 -1.864 1.00 91.19 85 PRO A O 1
ATOM 698 N N . GLU A 1 86 ? 27.856 -14.323 -1.182 1.00 91.81 86 GLU A N 1
ATOM 699 C CA . GLU A 1 86 ? 27.651 -15.083 -2.423 1.00 91.81 86 GLU A CA 1
ATOM 700 C C . GLU A 1 86 ? 26.184 -15.489 -2.638 1.00 91.81 86 GLU A C 1
ATOM 702 O O . GLU A 1 86 ? 25.702 -15.521 -3.775 1.00 91.81 86 GLU A O 1
ATOM 707 N N . GLN A 1 87 ? 25.460 -15.796 -1.554 1.00 92.56 87 GLN A N 1
ATOM 708 C CA . GLN A 1 87 ? 24.023 -16.074 -1.612 1.00 92.56 87 GLN A CA 1
ATOM 709 C C . GLN A 1 87 ? 23.238 -14.812 -1.967 1.00 92.56 87 GLN A C 1
ATOM 711 O O . GLN A 1 87 ? 22.313 -14.895 -2.770 1.00 92.56 87 GLN A O 1
ATOM 716 N N . ILE A 1 88 ? 23.634 -13.656 -1.425 1.00 92.19 88 ILE A N 1
ATOM 717 C CA . ILE A 1 88 ? 23.024 -12.357 -1.736 1.00 92.19 88 ILE A CA 1
ATOM 718 C C . ILE A 1 88 ? 23.232 -12.018 -3.214 1.00 92.19 88 ILE A C 1
ATOM 720 O O . ILE A 1 88 ? 22.262 -11.729 -3.905 1.00 92.19 88 ILE A O 1
ATOM 724 N N . ILE A 1 89 ? 24.462 -12.128 -3.733 1.00 92.94 89 ILE A N 1
ATOM 725 C CA . ILE A 1 89 ? 24.742 -11.920 -5.165 1.00 92.94 89 ILE A CA 1
ATOM 726 C C . ILE A 1 89 ? 23.857 -12.819 -6.035 1.00 92.94 89 ILE A C 1
ATOM 728 O O . ILE A 1 89 ? 23.255 -12.349 -6.996 1.00 92.94 89 ILE A O 1
ATOM 732 N N . SER A 1 90 ? 23.774 -14.110 -5.705 1.00 91.25 90 SER A N 1
ATOM 733 C CA . SER A 1 90 ? 22.986 -15.066 -6.493 1.00 91.25 90 SER A CA 1
ATOM 734 C C . SER A 1 90 ? 21.492 -14.727 -6.460 1.00 91.25 90 SER A C 1
ATOM 736 O O . SER A 1 90 ? 20.841 -14.753 -7.501 1.00 91.25 90 SER A O 1
ATOM 738 N N . LEU A 1 91 ? 20.969 -14.359 -5.284 1.00 90.25 91 LEU A N 1
ATOM 739 C CA . LEU A 1 91 ? 19.576 -13.957 -5.094 1.00 90.25 91 LEU A CA 1
ATOM 740 C C . LEU A 1 91 ? 19.236 -12.701 -5.902 1.00 90.25 91 LEU A C 1
ATOM 742 O O . LEU A 1 91 ? 18.261 -12.711 -6.646 1.00 90.25 91 LEU A O 1
ATOM 746 N N . LEU A 1 92 ? 20.044 -11.644 -5.783 1.00 91.31 92 LEU A N 1
ATOM 747 C CA . LEU A 1 92 ? 19.813 -10.378 -6.482 1.00 91.31 92 LEU A CA 1
ATOM 748 C C . LEU A 1 92 ? 19.933 -10.546 -8.004 1.00 91.31 92 LEU A C 1
ATOM 750 O O . LEU A 1 92 ? 19.142 -9.982 -8.755 1.00 91.31 92 LEU A O 1
ATOM 754 N N . ALA A 1 93 ? 20.881 -11.366 -8.474 1.00 91.88 93 ALA A N 1
ATOM 755 C CA . ALA A 1 93 ? 21.031 -11.649 -9.901 1.00 91.88 93 ALA A CA 1
ATOM 756 C C . ALA A 1 93 ? 19.851 -12.444 -10.472 1.00 91.88 93 ALA A C 1
ATOM 758 O O . ALA A 1 93 ? 19.413 -12.172 -11.590 1.00 91.88 93 ALA A O 1
ATOM 759 N N . GLU A 1 94 ? 19.324 -13.413 -9.719 1.00 90.38 94 GLU A N 1
ATOM 760 C CA . GLU A 1 94 ? 18.095 -14.112 -10.093 1.00 90.38 94 GLU A CA 1
ATOM 761 C C . GLU A 1 94 ? 16.894 -13.161 -10.089 1.00 90.38 94 GLU A C 1
ATOM 763 O O . GLU A 1 94 ? 16.154 -13.134 -11.067 1.00 90.38 94 GLU A O 1
ATOM 768 N N . GLN A 1 95 ? 16.727 -12.339 -9.048 1.00 88.00 95 GLN A N 1
ATOM 769 C CA . GLN A 1 95 ? 15.621 -11.382 -8.947 1.00 88.00 95 GLN A CA 1
ATOM 770 C C . GLN A 1 95 ? 15.583 -10.419 -10.138 1.00 88.00 95 GLN A C 1
ATOM 772 O O . GLN A 1 95 ? 14.566 -10.389 -10.824 1.00 88.00 95 GLN A O 1
ATOM 777 N N . LEU A 1 96 ? 16.690 -9.738 -10.454 1.00 91.00 96 LEU A N 1
ATOM 778 C CA . LEU A 1 96 ? 16.760 -8.792 -11.577 1.00 91.00 96 LEU A CA 1
ATOM 779 C C . LEU A 1 96 ? 16.472 -9.451 -12.933 1.00 91.00 96 LEU A C 1
ATOM 781 O O . LEU A 1 96 ? 15.752 -8.909 -13.770 1.00 91.00 96 LEU A O 1
ATOM 785 N N . ALA A 1 97 ? 17.034 -10.638 -13.172 1.00 92.06 97 ALA A N 1
ATOM 786 C CA . ALA A 1 97 ? 16.818 -11.340 -14.432 1.00 92.06 97 ALA A CA 1
ATOM 787 C C . ALA A 1 97 ? 15.368 -11.826 -14.572 1.00 92.06 97 ALA A C 1
ATOM 789 O O . ALA A 1 97 ? 14.787 -11.750 -15.654 1.00 92.06 97 ALA A O 1
ATOM 790 N N . VAL A 1 98 ? 14.779 -12.329 -13.484 1.00 91.00 98 VAL A N 1
ATOM 791 C CA . VAL A 1 98 ? 13.389 -12.795 -13.461 1.00 91.00 98 VAL A CA 1
ATOM 792 C C . VAL A 1 98 ? 12.422 -11.628 -13.597 1.00 91.00 98 VAL A C 1
ATOM 794 O O . VAL A 1 98 ? 11.463 -11.749 -14.349 1.00 91.00 98 VAL A O 1
ATOM 797 N N . GLU A 1 99 ? 12.687 -10.503 -12.939 1.00 91.00 99 GLU A N 1
ATOM 798 C CA . GLU A 1 99 ? 11.928 -9.264 -13.105 1.00 91.00 99 GLU A CA 1
ATOM 799 C C . GLU A 1 99 ? 11.902 -8.845 -14.577 1.00 91.00 99 GLU A C 1
ATOM 801 O O . GLU A 1 99 ? 10.828 -8.710 -15.161 1.00 91.00 99 GLU A O 1
ATOM 806 N N . ARG A 1 100 ? 13.064 -8.796 -15.243 1.00 94.06 100 ARG A N 1
ATOM 807 C CA . ARG A 1 100 ? 13.111 -8.489 -16.679 1.00 94.06 100 ARG A CA 1
ATOM 808 C C . ARG A 1 100 ? 12.339 -9.497 -17.536 1.00 94.06 100 ARG A C 1
ATOM 810 O O . ARG A 1 100 ? 11.696 -9.108 -18.507 1.00 94.06 100 ARG A O 1
ATOM 817 N N . ILE A 1 101 ? 12.382 -10.789 -17.202 1.00 94.94 101 ILE A N 1
ATOM 818 C CA . ILE A 1 101 ? 11.591 -11.816 -17.901 1.00 94.94 101 ILE A CA 1
ATOM 819 C C . ILE A 1 101 ? 10.087 -11.558 -17.736 1.00 94.94 101 ILE A C 1
ATOM 821 O O . ILE A 1 101 ? 9.345 -11.694 -18.707 1.00 94.94 101 ILE A O 1
ATOM 825 N N . VAL A 1 102 ? 9.629 -11.183 -16.539 1.00 94.62 102 VAL A N 1
ATOM 826 C CA . VAL A 1 102 ? 8.214 -10.870 -16.290 1.00 94.62 102 VAL A CA 1
ATOM 827 C C . VAL A 1 102 ? 7.797 -9.588 -17.018 1.00 94.62 102 VAL A C 1
ATOM 829 O O . VAL A 1 102 ? 6.735 -9.590 -17.634 1.00 94.62 102 VAL A O 1
ATOM 832 N N . LEU A 1 103 ? 8.646 -8.556 -17.074 1.00 95.56 103 LEU A N 1
ATOM 833 C CA . LEU A 1 103 ? 8.388 -7.351 -17.881 1.00 95.56 103 LEU A CA 1
ATOM 834 C C . LEU A 1 103 ? 8.260 -7.675 -19.372 1.00 95.56 103 LEU A C 1
ATOM 836 O O . LEU A 1 103 ? 7.287 -7.278 -20.005 1.00 95.56 103 LEU A O 1
ATOM 840 N N . ASN A 1 104 ? 9.171 -8.484 -19.921 1.00 96.31 104 ASN A N 1
ATOM 841 C CA . ASN A 1 104 ? 9.075 -8.934 -21.312 1.00 96.31 104 ASN A CA 1
ATOM 842 C C . ASN A 1 104 ? 7.770 -9.714 -21.581 1.00 96.31 104 ASN A C 1
ATOM 844 O O . ASN A 1 104 ? 7.220 -9.655 -22.681 1.00 96.31 104 ASN A O 1
ATOM 848 N N . LEU A 1 105 ? 7.278 -10.476 -20.594 1.00 95.75 105 LEU A N 1
ATOM 849 C CA . LEU A 1 105 ? 5.985 -11.158 -20.678 1.00 95.75 105 LEU A CA 1
ATOM 850 C C . LEU A 1 105 ? 4.821 -10.164 -20.625 1.00 95.75 105 LEU A C 1
ATOM 852 O O . LEU A 1 105 ? 3.865 -10.349 -21.375 1.00 95.75 105 LEU A O 1
ATOM 856 N N . ALA A 1 106 ? 4.902 -9.116 -19.804 1.00 96.56 106 ALA A N 1
ATOM 857 C CA . ALA A 1 106 ? 3.905 -8.051 -19.768 1.00 96.56 106 ALA A CA 1
ATOM 858 C C . ALA A 1 106 ? 3.839 -7.317 -21.115 1.00 96.56 106 ALA A C 1
ATOM 860 O O . ALA A 1 106 ? 2.760 -7.222 -21.697 1.00 96.56 106 ALA A O 1
ATOM 861 N N . ASP A 1 107 ? 4.983 -6.929 -21.686 1.00 97.06 107 ASP A N 1
ATOM 862 C CA . ASP A 1 107 ? 5.057 -6.319 -23.021 1.00 97.06 107 ASP A CA 1
ATOM 863 C C . ASP A 1 107 ? 4.464 -7.232 -24.103 1.00 97.06 107 ASP A C 1
ATOM 865 O O . ASP A 1 107 ? 3.684 -6.791 -24.950 1.00 97.06 107 ASP A O 1
ATOM 869 N N . ALA A 1 108 ? 4.765 -8.533 -24.047 1.00 96.88 108 ALA A N 1
ATOM 870 C CA . ALA A 1 108 ? 4.164 -9.506 -24.950 1.00 96.88 108 ALA A CA 1
ATOM 871 C C . ALA A 1 108 ? 2.640 -9.596 -24.762 1.00 96.88 108 ALA A C 1
ATOM 873 O O . ALA A 1 108 ? 1.908 -9.708 -25.740 1.00 96.88 108 ALA A O 1
ATOM 874 N N . PHE A 1 109 ? 2.132 -9.543 -23.528 1.00 95.44 109 PHE A N 1
ATOM 875 C CA . PHE A 1 109 ? 0.694 -9.602 -23.249 1.00 95.44 109 PHE A CA 1
ATOM 876 C C . PHE A 1 109 ? -0.026 -8.324 -23.694 1.00 95.44 109 PHE A C 1
ATOM 878 O O . PHE A 1 109 ? -1.164 -8.420 -24.161 1.00 95.44 109 PHE A O 1
ATOM 885 N N . ILE A 1 110 ? 0.641 -7.168 -23.632 1.00 95.56 110 ILE A N 1
ATOM 886 C CA . ILE A 1 110 ? 0.175 -5.913 -24.234 1.00 95.56 110 ILE A CA 1
ATOM 887 C C . ILE A 1 110 ? 0.090 -6.063 -25.758 1.00 95.56 110 ILE A C 1
ATOM 889 O O . ILE A 1 110 ? -0.969 -5.825 -26.338 1.00 95.56 110 ILE A O 1
ATOM 893 N N . ASP A 1 111 ? 1.152 -6.544 -26.416 1.00 95.75 111 ASP A N 1
ATOM 894 C CA . ASP A 1 111 ? 1.165 -6.784 -27.872 1.00 95.75 111 ASP A CA 1
ATOM 895 C C . ASP A 1 111 ? 0.089 -7.800 -28.305 1.00 95.75 111 ASP A C 1
ATOM 897 O O . ASP A 1 111 ? -0.590 -7.662 -29.332 1.00 95.75 111 ASP A O 1
ATOM 901 N N . PHE A 1 112 ? -0.143 -8.820 -27.478 1.00 94.50 112 PHE A N 1
ATOM 902 C CA . PHE A 1 112 ? -1.191 -9.803 -27.715 1.00 94.50 112 PHE A CA 1
ATOM 903 C C . PHE A 1 112 ? -2.601 -9.251 -27.463 1.00 94.50 112 PHE A C 1
ATOM 905 O O . PHE A 1 112 ? -3.551 -9.824 -28.011 1.00 94.50 112 PHE A O 1
ATOM 912 N N . GLY A 1 113 ? -2.739 -8.131 -26.750 1.00 90.69 113 GLY A N 1
ATOM 913 C CA . GLY A 1 113 ? -4.007 -7.479 -26.420 1.00 90.69 113 GLY A CA 1
ATOM 914 C C . GLY A 1 113 ? -4.737 -8.101 -25.228 1.00 90.69 113 GLY A C 1
ATOM 915 O O . GLY A 1 113 ? -5.960 -8.011 -25.159 1.00 90.69 113 GLY A O 1
ATOM 916 N N . TYR A 1 114 ? -4.015 -8.781 -24.334 1.00 88.81 114 TYR A N 1
ATOM 917 C CA . TYR A 1 114 ? -4.568 -9.373 -23.109 1.00 88.81 114 TYR A CA 1
ATOM 918 C C . TYR A 1 114 ? -4.622 -8.384 -21.945 1.00 88.81 114 TYR A C 1
ATOM 920 O O . TYR A 1 114 ? -5.535 -8.449 -21.125 1.00 88.81 114 TYR A O 1
ATOM 928 N N . ILE A 1 115 ? -3.659 -7.467 -21.898 1.00 91.44 115 ILE A N 1
ATOM 929 C CA . ILE A 1 115 ? -3.593 -6.354 -20.950 1.00 91.44 115 ILE A CA 1
ATOM 930 C C . ILE A 1 115 ? -3.316 -5.062 -21.727 1.00 91.44 115 ILE A C 1
ATOM 932 O O . ILE A 1 115 ? -2.933 -5.108 -22.898 1.00 91.44 115 ILE A O 1
ATOM 936 N N . SER A 1 116 ? -3.527 -3.911 -21.100 1.00 90.31 116 SER A N 1
ATOM 937 C CA . SER A 1 116 ? -3.313 -2.600 -21.716 1.00 90.31 116 SER A CA 1
ATOM 938 C C . SER A 1 116 ? -3.003 -1.565 -20.645 1.00 90.31 116 SER A C 1
ATOM 940 O O . SER A 1 116 ? -3.612 -1.624 -19.584 1.00 90.31 116 SER A O 1
ATOM 942 N N . ILE A 1 117 ? -2.117 -0.622 -20.966 1.00 89.50 117 ILE A N 1
ATOM 943 C CA . ILE A 1 117 ? -1.978 0.651 -20.253 1.00 89.50 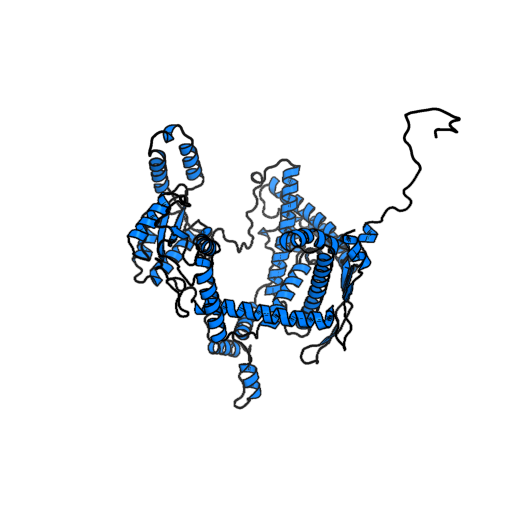117 ILE A CA 1
ATOM 944 C C . ILE A 1 117 ? -2.911 1.624 -20.970 1.00 89.50 117 ILE A C 1
ATOM 946 O O . ILE A 1 117 ? -2.656 1.982 -22.126 1.00 89.50 117 ILE A O 1
ATOM 950 N N . ASP A 1 118 ? -4.039 1.954 -20.351 1.00 86.19 118 ASP A N 1
ATOM 951 C CA . ASP A 1 118 ? -4.972 2.938 -20.882 1.00 86.19 118 ASP A CA 1
ATOM 952 C C . ASP A 1 118 ? -4.691 4.344 -20.316 1.00 86.19 118 ASP A C 1
ATOM 954 O O . ASP A 1 118 ? -3.614 4.621 -19.788 1.00 86.19 118 ASP A O 1
ATOM 958 N N . THR A 1 119 ? -5.607 5.293 -20.529 1.00 84.38 119 THR A N 1
ATOM 959 C CA . THR A 1 119 ? -5.405 6.681 -20.075 1.00 84.38 119 THR A CA 1
ATOM 960 C C . THR A 1 119 ? -5.392 6.794 -18.553 1.00 84.38 119 THR A C 1
ATOM 962 O O . THR A 1 119 ? -4.689 7.649 -18.028 1.00 84.38 119 THR A O 1
ATOM 965 N N . TYR A 1 120 ? -6.121 5.933 -17.843 1.00 79.50 120 TYR A N 1
ATOM 966 C CA . TYR A 1 120 ? -6.102 5.891 -16.389 1.00 79.50 120 TYR A CA 1
ATOM 967 C C . TYR A 1 120 ? -4.724 5.467 -15.875 1.00 79.50 120 TYR A C 1
ATOM 969 O O . TYR A 1 120 ? -4.116 6.222 -15.120 1.00 79.50 120 TYR A O 1
ATOM 977 N N . GLU A 1 121 ? -4.187 4.332 -16.341 1.00 81.94 121 GLU A N 1
ATOM 978 C CA . GLU A 1 121 ? -2.847 3.894 -15.920 1.00 81.94 121 GLU A CA 1
ATOM 979 C C . GLU A 1 121 ? -1.767 4.905 -16.339 1.00 81.94 121 GLU A C 1
ATOM 981 O O . GLU A 1 121 ? -0.858 5.197 -15.562 1.00 81.94 121 GLU A O 1
ATOM 986 N N . GLN A 1 122 ? -1.888 5.515 -17.525 1.00 89.12 122 GLN A N 1
ATOM 987 C CA . GLN A 1 122 ? -0.961 6.567 -17.950 1.00 89.12 122 GLN A CA 1
ATOM 988 C C . GLN A 1 122 ? -1.028 7.805 -17.046 1.00 89.12 122 GLN A C 1
ATOM 990 O O . GLN A 1 122 ? 0.010 8.381 -16.736 1.00 89.12 122 GLN A O 1
ATOM 995 N N . ASN A 1 123 ? -2.219 8.216 -16.607 1.00 82.94 123 ASN A N 1
ATOM 996 C CA . ASN A 1 123 ? -2.368 9.339 -15.683 1.00 82.94 123 ASN A CA 1
ATOM 997 C C . ASN A 1 123 ? -1.708 9.038 -14.332 1.00 82.94 123 ASN A C 1
ATOM 999 O O . ASN A 1 123 ? -1.028 9.907 -13.794 1.00 82.94 123 ASN A O 1
ATOM 1003 N N . THR A 1 124 ? -1.864 7.817 -13.811 1.00 80.88 124 THR A N 1
ATOM 1004 C CA . THR A 1 124 ? -1.189 7.374 -12.581 1.00 80.88 124 THR A CA 1
ATOM 1005 C C . THR A 1 124 ? 0.333 7.421 -12.735 1.00 80.88 124 THR A C 1
ATOM 1007 O O . THR A 1 124 ? 1.025 7.951 -11.866 1.00 80.88 124 THR A O 1
ATOM 1010 N N . ILE A 1 125 ? 0.867 6.940 -13.864 1.00 83.69 125 ILE A N 1
ATOM 1011 C CA . ILE A 1 125 ? 2.302 7.028 -14.174 1.00 83.69 125 ILE A CA 1
ATOM 1012 C C . ILE A 1 125 ? 2.752 8.494 -14.230 1.00 83.69 125 ILE A C 1
ATOM 1014 O O . ILE A 1 125 ? 3.729 8.855 -13.575 1.00 83.69 125 ILE A O 1
ATOM 1018 N N . ASP A 1 126 ? 2.039 9.347 -14.969 1.00 85.88 126 ASP A N 1
ATOM 1019 C CA . ASP A 1 126 ? 2.384 10.763 -15.129 1.00 85.88 126 ASP A CA 1
ATOM 1020 C C . ASP A 1 126 ? 2.394 11.493 -13.773 1.00 85.88 126 ASP A C 1
ATOM 1022 O O . ASP A 1 126 ? 3.340 12.226 -13.479 1.00 85.88 126 ASP A O 1
ATOM 1026 N N . GLN A 1 127 ? 1.396 11.260 -12.916 1.00 82.44 127 GLN A N 1
ATOM 1027 C CA . GLN A 1 127 ? 1.334 11.838 -11.568 1.00 82.44 127 GLN A CA 1
ATOM 1028 C C . GLN A 1 127 ? 2.531 11.408 -10.709 1.00 82.44 127 GLN A C 1
ATOM 1030 O O . GLN A 1 127 ? 3.212 12.258 -10.133 1.00 82.44 127 GLN A O 1
ATOM 1035 N N . ASN A 1 128 ? 2.854 10.113 -10.691 1.00 80.25 128 ASN A N 1
ATOM 1036 C CA . ASN A 1 128 ? 3.991 9.578 -9.937 1.00 80.25 128 ASN A CA 1
ATOM 1037 C C . ASN A 1 128 ? 5.342 10.129 -10.431 1.00 80.25 128 ASN A C 1
ATOM 1039 O O . ASN A 1 128 ? 6.231 10.441 -9.631 1.00 80.25 128 ASN A O 1
ATOM 1043 N N . VAL A 1 129 ? 5.494 10.316 -11.747 1.00 87.88 129 VAL A N 1
ATOM 1044 C CA . VAL A 1 129 ? 6.669 10.977 -12.338 1.00 87.88 129 VAL A CA 1
ATOM 1045 C C . VAL A 1 129 ? 6.797 12.413 -11.838 1.00 87.88 129 VAL A C 1
ATOM 1047 O O . VAL A 1 129 ? 7.894 12.835 -11.467 1.00 87.88 129 VAL A O 1
ATOM 1050 N N . TYR A 1 130 ? 5.697 13.163 -11.799 1.00 88.31 130 TYR A N 1
ATOM 1051 C CA . TYR A 1 130 ? 5.708 14.536 -11.301 1.00 88.31 130 TYR A CA 1
ATOM 1052 C C . TYR A 1 130 ? 5.993 14.617 -9.800 1.00 88.31 130 TYR A C 1
ATOM 1054 O O . TYR A 1 130 ? 6.767 15.479 -9.397 1.00 88.31 130 TYR A O 1
ATOM 1062 N N . ASN A 1 131 ? 5.516 13.666 -8.998 1.00 82.00 131 ASN A N 1
ATOM 1063 C CA . ASN A 1 131 ? 5.866 13.587 -7.576 1.00 82.00 131 ASN A CA 1
ATOM 1064 C C . ASN A 1 131 ? 7.373 13.330 -7.366 1.00 82.00 131 ASN A C 1
ATOM 1066 O O . ASN A 1 131 ? 7.994 13.913 -6.476 1.00 82.00 131 ASN A O 1
ATOM 1070 N N . SER A 1 132 ? 8.001 12.520 -8.230 1.00 82.44 132 SER A N 1
ATOM 1071 C CA . SER A 1 132 ? 9.463 12.344 -8.230 1.00 82.44 132 SER A CA 1
ATOM 1072 C C . SER A 1 132 ? 10.213 13.621 -8.626 1.00 82.44 132 SER A C 1
ATOM 1074 O O . SER A 1 132 ? 11.262 13.930 -8.060 1.00 82.44 132 SER A O 1
ATOM 1076 N N . ILE A 1 133 ? 9.693 14.375 -9.601 1.00 88.69 133 ILE A N 1
ATOM 1077 C CA . ILE A 1 133 ? 10.267 15.665 -10.012 1.00 88.69 133 ILE A CA 1
ATOM 1078 C C . ILE A 1 133 ? 10.159 16.683 -8.872 1.00 88.69 133 ILE A C 1
ATOM 1080 O O . ILE A 1 133 ? 11.145 17.359 -8.585 1.00 88.69 133 ILE A O 1
ATOM 1084 N N . ASP A 1 134 ? 9.010 16.762 -8.206 1.00 83.12 134 ASP A N 1
ATOM 1085 C CA . ASP A 1 134 ? 8.779 17.673 -7.082 1.00 83.12 134 ASP A CA 1
ATOM 1086 C C . ASP A 1 134 ? 9.691 17.330 -5.902 1.00 83.12 134 ASP A C 1
ATOM 1088 O O . ASP A 1 134 ? 10.423 18.194 -5.429 1.00 83.12 134 ASP A O 1
ATOM 1092 N N . SER A 1 135 ? 9.830 16.044 -5.565 1.00 81.94 135 SER A N 1
ATOM 1093 C CA . SER A 1 135 ? 10.792 15.582 -4.551 1.00 81.94 135 SER A CA 1
ATOM 1094 C C . SER A 1 135 ? 12.238 16.010 -4.860 1.00 81.94 135 SER A C 1
ATOM 1096 O O . SER A 1 135 ? 13.022 16.337 -3.960 1.00 81.94 135 SER A O 1
ATOM 1098 N N . ALA A 1 136 ? 12.625 16.024 -6.141 1.00 85.50 136 ALA A N 1
ATOM 1099 C CA . ALA A 1 136 ? 13.936 16.514 -6.564 1.00 85.50 136 ALA A CA 1
ATOM 1100 C C . ALA A 1 136 ? 14.063 18.041 -6.420 1.00 85.50 136 ALA A C 1
ATOM 1102 O O . ALA A 1 136 ? 15.136 18.535 -6.065 1.00 85.50 136 ALA A O 1
ATOM 1103 N N . ILE A 1 137 ? 12.985 18.788 -6.677 1.00 88.75 137 ILE A N 1
ATOM 1104 C CA . ILE A 1 137 ? 12.918 20.237 -6.451 1.00 88.75 137 ILE A CA 1
ATOM 1105 C C . ILE A 1 137 ? 13.046 20.539 -4.957 1.00 88.75 137 ILE A C 1
ATOM 1107 O O . ILE A 1 137 ? 13.870 21.379 -4.593 1.00 88.75 137 ILE A O 1
ATOM 1111 N N . ASP A 1 138 ? 12.323 19.820 -4.103 1.00 83.38 138 ASP A N 1
ATOM 1112 C CA . ASP A 1 138 ? 12.345 20.005 -2.650 1.00 83.38 138 ASP A CA 1
ATOM 1113 C C . ASP A 1 138 ? 13.705 19.671 -2.048 1.00 83.38 138 ASP A C 1
ATOM 1115 O O . ASP A 1 138 ? 14.235 20.416 -1.223 1.00 83.38 138 ASP A O 1
ATOM 1119 N N . THR A 1 139 ? 14.345 18.605 -2.531 1.00 82.62 139 THR A N 1
ATOM 1120 C CA . THR A 1 139 ? 15.717 18.264 -2.134 1.00 82.62 139 THR A CA 1
ATOM 1121 C C . THR A 1 139 ? 16.683 19.422 -2.416 1.00 82.62 139 THR A C 1
ATOM 1123 O O . THR A 1 139 ? 17.496 19.795 -1.564 1.00 82.62 139 THR A O 1
ATOM 1126 N N . GLU A 1 140 ? 16.590 20.032 -3.599 1.00 91.00 140 GLU A N 1
ATOM 1127 C CA . GLU A 1 140 ? 17.428 21.177 -3.974 1.00 91.00 140 GLU A CA 1
ATOM 1128 C C . GLU A 1 140 ? 17.024 22.461 -3.238 1.00 91.00 140 GLU A C 1
ATOM 1130 O O . GLU A 1 140 ? 17.888 23.286 -2.927 1.00 91.00 140 GLU A O 1
ATOM 1135 N N . MET A 1 141 ? 15.739 22.627 -2.911 1.00 85.56 141 MET A N 1
ATOM 1136 C CA . MET A 1 141 ? 15.228 23.717 -2.081 1.00 85.56 141 MET A CA 1
ATOM 1137 C C . MET A 1 141 ? 15.806 23.650 -0.664 1.00 85.56 141 MET A C 1
ATOM 1139 O O . MET A 1 141 ? 16.334 24.647 -0.167 1.00 85.56 141 MET A O 1
ATOM 1143 N N . HIS A 1 142 ? 15.785 22.478 -0.030 1.00 84.00 142 HIS A N 1
ATOM 1144 C CA . HIS A 1 142 ? 16.387 22.274 1.286 1.00 84.00 142 HIS A CA 1
ATOM 1145 C C . HIS A 1 142 ? 17.891 22.564 1.270 1.00 84.00 142 HIS A C 1
ATOM 1147 O O . HIS A 1 142 ? 18.387 23.296 2.131 1.00 84.00 142 HIS A O 1
ATOM 1153 N N . ALA A 1 143 ? 18.613 22.082 0.253 1.00 85.25 143 ALA A N 1
ATOM 1154 C CA . ALA A 1 143 ? 20.038 22.374 0.093 1.00 85.25 143 ALA A CA 1
ATOM 1155 C C . ALA A 1 143 ? 20.311 23.882 -0.095 1.00 85.25 143 ALA A C 1
ATOM 1157 O O . ALA A 1 143 ? 21.288 24.421 0.431 1.00 85.25 143 ALA A O 1
ATOM 1158 N N . LEU A 1 144 ? 19.444 24.581 -0.832 1.00 89.50 144 LEU A N 1
ATOM 1159 C CA . LEU A 1 144 ? 19.508 26.028 -1.054 1.00 89.50 144 LEU A CA 1
ATOM 1160 C C . LEU A 1 144 ? 19.280 26.847 0.217 1.00 89.50 144 LEU A C 1
ATOM 1162 O O . LEU A 1 144 ? 19.992 27.828 0.455 1.00 89.50 144 LEU A O 1
ATOM 1166 N N . LEU A 1 145 ? 18.275 26.468 1.002 1.00 83.50 145 LEU A N 1
ATOM 1167 C CA . LEU A 1 145 ? 17.950 27.080 2.287 1.00 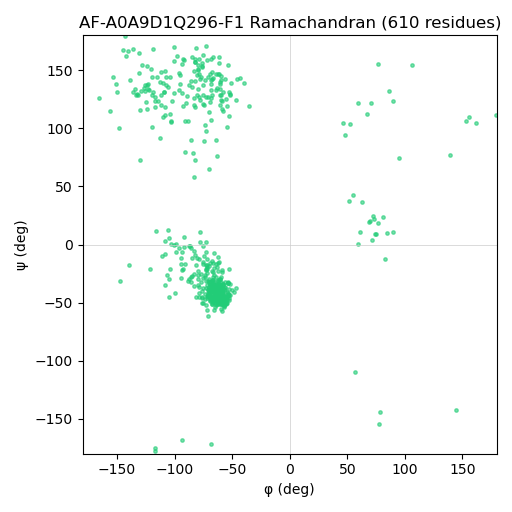83.50 145 LEU A CA 1
ATOM 1168 C C . LEU A 1 145 ? 19.113 26.930 3.271 1.00 83.50 145 LEU A C 1
ATOM 1170 O O . LEU A 1 145 ? 19.572 27.925 3.841 1.00 83.50 145 LEU A O 1
ATOM 1174 N N . GLU A 1 146 ? 19.668 25.718 3.374 1.00 85.38 146 GLU A N 1
ATOM 1175 C CA . GLU A 1 146 ? 20.837 25.434 4.209 1.00 85.38 146 GLU A CA 1
ATOM 1176 C C . GLU A 1 146 ? 22.063 26.253 3.765 1.00 85.38 146 GLU A C 1
ATOM 1178 O O . GLU A 1 146 ? 22.718 26.891 4.594 1.00 85.38 146 GLU A O 1
ATOM 1183 N N . GLU A 1 147 ? 22.346 26.321 2.455 1.00 90.06 147 GLU A N 1
ATOM 1184 C CA . GLU A 1 147 ? 23.458 27.109 1.896 1.00 90.06 147 GLU A CA 1
ATOM 1185 C C . GLU A 1 147 ? 23.350 28.600 2.264 1.00 90.06 147 GLU A C 1
ATOM 1187 O O . GLU A 1 147 ? 24.364 29.277 2.481 1.00 90.06 147 GLU A O 1
ATOM 1192 N N . ARG A 1 148 ? 22.122 29.127 2.335 1.00 87.06 148 ARG A N 1
ATOM 1193 C CA . ARG A 1 148 ? 21.853 30.546 2.605 1.00 87.06 148 ARG A CA 1
ATOM 1194 C C . ARG A 1 148 ? 21.610 30.861 4.078 1.00 87.06 148 ARG A C 1
ATOM 1196 O O . ARG A 1 148 ? 21.575 32.044 4.420 1.00 87.06 148 ARG A O 1
ATOM 1203 N N . GLY A 1 149 ? 21.533 29.845 4.938 1.00 82.75 149 GLY A N 1
ATOM 1204 C CA . GLY A 1 149 ? 21.245 30.005 6.363 1.00 82.75 149 GLY A CA 1
ATOM 1205 C C . GLY A 1 149 ? 19.862 30.607 6.614 1.00 82.75 149 GLY A C 1
ATOM 1206 O O . GLY A 1 149 ? 19.720 31.451 7.497 1.00 82.75 149 GLY A O 1
ATOM 1207 N N . GLU A 1 150 ? 18.890 30.234 5.785 1.00 77.31 150 GLU A N 1
ATOM 1208 C CA . GLU A 1 150 ? 17.489 30.644 5.884 1.00 77.31 150 GLU A CA 1
ATOM 1209 C C . GLU A 1 150 ? 16.679 29.452 6.417 1.00 77.31 150 GLU A C 1
ATOM 1211 O O . GLU A 1 150 ? 16.884 28.325 5.968 1.00 77.31 150 GLU A O 1
ATOM 1216 N N . ASP A 1 151 ? 15.773 29.687 7.368 1.00 69.50 151 ASP A N 1
ATOM 1217 C CA . ASP A 1 151 ? 14.889 28.639 7.896 1.00 69.50 151 ASP A CA 1
ATOM 1218 C C . ASP A 1 151 ? 13.715 28.395 6.931 1.00 69.50 151 ASP A C 1
ATOM 1220 O O . ASP A 1 151 ? 13.274 29.327 6.246 1.00 69.50 151 ASP A O 1
ATOM 1224 N N . SER A 1 152 ? 13.181 27.168 6.885 1.00 60.91 152 SER A N 1
ATOM 1225 C CA . SER A 1 152 ? 12.040 26.799 6.024 1.00 60.91 152 SER A CA 1
ATOM 1226 C C . SER A 1 152 ? 10.798 27.657 6.289 1.00 60.91 152 SER A C 1
ATOM 1228 O O . SER A 1 152 ? 10.125 28.059 5.348 1.00 60.91 152 SER A O 1
ATOM 1230 N N . GLU A 1 153 ? 10.570 28.067 7.541 1.00 55.72 153 GLU A N 1
ATOM 1231 C CA . GLU A 1 153 ? 9.495 28.997 7.938 1.00 55.72 153 GLU A CA 1
ATOM 1232 C C . GLU A 1 153 ? 9.610 30.398 7.298 1.00 55.72 153 GLU A C 1
ATOM 1234 O O . GLU A 1 153 ? 8.666 31.188 7.324 1.00 55.72 153 GLU A O 1
ATOM 1239 N N . SER A 1 154 ? 10.776 30.755 6.743 1.00 52.91 154 SER A N 1
ATOM 1240 C CA . SER A 1 154 ? 11.025 32.063 6.119 1.00 52.91 154 SER A CA 1
ATOM 1241 C C . SER A 1 154 ? 10.606 32.145 4.647 1.00 52.91 154 SER A C 1
ATOM 1243 O O . SER A 1 154 ? 10.755 33.209 4.026 1.00 52.91 154 SER A O 1
ATOM 1245 N N . ILE A 1 155 ? 10.126 31.029 4.096 1.00 53.69 155 ILE A N 1
ATOM 1246 C CA . ILE A 1 155 ? 9.576 30.893 2.753 1.00 53.69 155 ILE A CA 1
ATOM 1247 C C . ILE A 1 155 ? 8.109 30.500 2.916 1.00 53.69 155 ILE A C 1
ATOM 1249 O O . ILE A 1 155 ? 7.791 29.516 3.575 1.00 53.69 155 ILE A O 1
ATOM 1253 N N . HIS A 1 156 ? 7.208 31.290 2.330 1.00 49.97 156 HIS A N 1
ATOM 1254 C CA . HIS A 1 156 ? 5.823 30.863 2.179 1.00 49.97 156 HIS A CA 1
ATOM 1255 C C . HIS A 1 156 ? 5.812 29.827 1.065 1.00 49.97 156 HIS A C 1
ATOM 1257 O O . HIS A 1 156 ? 5.696 30.197 -0.101 1.00 49.97 156 HIS A O 1
ATOM 1263 N N . HIS A 1 157 ? 5.996 28.556 1.416 1.00 43.44 157 HIS A N 1
ATOM 1264 C CA . HIS A 1 157 ? 5.619 27.486 0.508 1.00 43.44 157 HIS A CA 1
ATOM 1265 C C . HIS A 1 157 ? 4.158 27.738 0.121 1.00 43.44 157 HIS A C 1
ATOM 1267 O O . HIS A 1 157 ? 3.330 28.072 0.973 1.00 43.44 157 HIS A O 1
ATOM 1273 N N . HIS A 1 158 ? 3.855 27.694 -1.178 1.00 41.91 158 HIS A N 1
ATOM 1274 C CA . HIS A 1 158 ? 2.492 27.332 -1.532 1.00 41.91 158 HIS A CA 1
ATOM 1275 C C . HIS A 1 158 ? 2.303 25.964 -0.903 1.00 41.91 158 HIS A C 1
ATOM 1277 O O . HIS A 1 158 ? 3.050 25.057 -1.259 1.00 41.91 158 HIS A O 1
ATOM 1283 N N . ASP A 1 159 ? 1.394 25.868 0.071 1.00 35.81 159 ASP A N 1
ATOM 1284 C CA . ASP A 1 159 ? 0.849 24.574 0.454 1.00 35.81 159 ASP A CA 1
ATOM 1285 C C . ASP A 1 159 ? 0.502 23.887 -0.852 1.00 35.81 159 ASP A C 1
ATOM 1287 O O . ASP A 1 159 ? -0.139 24.485 -1.733 1.00 35.81 159 ASP A O 1
ATOM 1291 N N . ASP A 1 160 ? 1.058 22.700 -1.016 1.00 35.50 160 ASP A N 1
ATOM 1292 C CA . ASP A 1 160 ? 0.866 21.923 -2.201 1.00 35.50 160 ASP A CA 1
ATOM 1293 C C . ASP A 1 160 ? -0.643 21.804 -2.432 1.00 35.50 160 ASP A C 1
ATOM 1295 O O . ASP A 1 160 ? -1.343 21.068 -1.750 1.00 35.50 160 ASP A O 1
ATOM 1299 N N . GLU A 1 161 ? -1.161 22.448 -3.479 1.00 33.25 161 GLU A N 1
ATOM 1300 C CA . GLU A 1 161 ? -2.176 21.762 -4.268 1.00 33.25 161 GLU A CA 1
ATOM 1301 C C . GLU A 1 161 ? -1.432 20.641 -5.016 1.00 33.25 161 GLU A C 1
ATOM 1303 O O . GLU A 1 161 ? -1.337 20.619 -6.250 1.00 33.25 161 GLU A O 1
ATOM 1308 N N . GLN A 1 162 ? -0.898 19.678 -4.252 1.00 34.25 162 GLN A N 1
ATOM 1309 C CA . GLN A 1 162 ? -1.082 18.300 -4.629 1.00 34.25 162 GLN A CA 1
ATOM 1310 C C . GLN A 1 162 ? -2.581 18.207 -4.988 1.00 34.25 162 GLN A C 1
ATOM 1312 O O . GLN A 1 162 ? -3.449 18.789 -4.327 1.00 34.25 162 GLN A O 1
ATOM 1317 N N . GLU A 1 163 ? -2.934 17.439 -6.013 1.00 30.64 163 GLU A N 1
ATOM 1318 C CA . GLU A 1 163 ? -4.108 16.600 -5.777 1.00 30.64 163 GLU A CA 1
ATOM 1319 C C . GLU A 1 163 ? -3.674 15.678 -4.636 1.00 30.64 163 GLU A C 1
ATOM 1321 O O . GLU A 1 163 ? -3.226 14.562 -4.876 1.00 30.64 163 GLU A O 1
ATOM 1326 N N . ASP A 1 164 ? -3.654 16.220 -3.415 1.00 32.16 164 ASP A N 1
ATOM 1327 C CA . ASP A 1 164 ? -3.380 15.476 -2.215 1.00 32.16 164 ASP A CA 1
ATOM 1328 C C . ASP A 1 164 ? -4.666 14.700 -2.080 1.00 32.16 164 ASP A C 1
ATOM 1330 O O . ASP A 1 164 ? -5.716 15.200 -1.679 1.00 32.16 164 ASP A O 1
ATOM 1334 N N . THR A 1 165 ? -4.618 13.460 -2.541 1.00 35.00 165 THR A N 1
ATOM 1335 C CA . THR A 1 165 ? -5.566 12.485 -2.033 1.00 35.00 165 THR A CA 1
ATOM 1336 C C . THR A 1 165 ? -5.370 12.315 -0.522 1.00 35.00 165 THR A C 1
ATOM 1338 O O . THR A 1 165 ? -6.242 11.750 0.130 1.00 35.00 165 THR A O 1
ATOM 1341 N N . GLU A 1 166 ? -4.247 12.794 0.036 1.00 41.16 166 GLU A N 1
ATOM 1342 C CA . GLU A 1 166 ? -3.981 12.875 1.466 1.00 41.16 166 GLU A CA 1
ATOM 1343 C C . GLU A 1 166 ? -4.601 14.153 2.051 1.00 41.16 166 GLU A C 1
ATOM 1345 O O . GLU A 1 166 ? -3.972 15.183 2.261 1.00 41.16 166 GLU A O 1
ATOM 1350 N N . THR A 1 167 ? -5.906 14.084 2.269 1.00 42.50 167 THR A N 1
ATOM 1351 C CA . THR A 1 167 ? -6.665 15.102 2.994 1.00 42.50 167 THR A CA 1
ATOM 1352 C C . THR A 1 167 ? -6.160 15.221 4.439 1.00 42.50 167 THR A C 1
ATOM 1354 O O . THR A 1 167 ? -5.790 14.208 5.038 1.00 42.50 167 THR A O 1
ATOM 1357 N N . THR A 1 168 ? -6.194 16.421 5.037 1.00 65.50 168 THR A N 1
ATOM 1358 C CA . THR A 1 168 ? -5.724 16.699 6.418 1.00 65.50 168 THR A CA 1
ATOM 1359 C C . THR A 1 168 ? -6.237 15.672 7.438 1.00 65.50 168 THR A C 1
ATOM 1361 O O . THR A 1 168 ? -5.527 15.267 8.362 1.00 65.50 168 THR A O 1
ATOM 1364 N N . TYR A 1 169 ? -7.478 15.226 7.259 1.00 63.59 169 TYR A N 1
ATOM 1365 C CA . TYR A 1 169 ? -8.100 14.135 7.994 1.00 63.59 169 TYR A CA 1
ATOM 1366 C C . TYR A 1 169 ? -8.508 13.022 7.030 1.00 63.59 169 TYR A C 1
ATOM 1368 O O . TYR A 1 169 ? -8.993 13.335 5.943 1.00 63.59 169 TYR A O 1
ATOM 1376 N N . PRO A 1 170 ? -8.410 11.733 7.410 1.00 66.12 170 PRO A N 1
ATOM 1377 C CA . PRO A 1 170 ? -8.845 10.639 6.551 1.00 66.12 170 PRO A CA 1
ATOM 1378 C C . PRO A 1 170 ? -10.278 10.847 6.057 1.00 66.12 170 PRO A C 1
ATOM 1380 O O . PRO A 1 170 ? -11.194 11.106 6.845 1.00 66.12 170 PRO A O 1
ATOM 1383 N N . THR A 1 171 ? -10.490 10.725 4.750 1.00 49.84 171 THR A N 1
ATOM 1384 C CA . THR A 1 171 ? -11.837 10.691 4.186 1.00 49.84 171 THR A CA 1
ATOM 1385 C C . THR A 1 171 ? -12.426 9.304 4.336 1.00 49.84 171 THR A C 1
ATOM 1387 O O . THR A 1 171 ? -11.742 8.284 4.282 1.00 49.84 171 THR A O 1
ATOM 1390 N N . ARG A 1 172 ? -13.738 9.250 4.549 1.00 50.72 172 ARG A N 1
ATOM 1391 C CA . ARG A 1 172 ? -14.433 7.975 4.519 1.00 50.72 172 ARG A CA 1
ATOM 1392 C C . ARG A 1 172 ? -14.419 7.470 3.085 1.00 50.72 172 ARG A C 1
ATOM 1394 O O . ARG A 1 172 ? -14.917 8.163 2.201 1.00 50.72 172 ARG A O 1
ATOM 1401 N N . ASP A 1 173 ? -13.937 6.250 2.886 1.00 44.91 173 ASP A N 1
ATOM 1402 C CA . ASP A 1 173 ? -14.067 5.567 1.608 1.00 44.91 173 ASP A CA 1
ATOM 1403 C C . ASP A 1 173 ? -15.560 5.307 1.310 1.00 44.91 173 ASP A C 1
ATOM 1405 O O . ASP A 1 173 ? -16.167 4.318 1.737 1.00 44.91 173 ASP A O 1
ATOM 1409 N N . GLU A 1 174 ? -16.206 6.262 0.634 1.00 40.47 174 GLU A N 1
ATOM 1410 C CA . GLU A 1 174 ? -17.550 6.092 0.078 1.00 40.47 174 GLU A CA 1
ATOM 1411 C C . GLU A 1 174 ? -17.533 5.149 -1.135 1.00 40.47 174 GLU A C 1
ATOM 1413 O O . GLU A 1 174 ? -18.589 4.653 -1.544 1.00 40.47 174 GLU A O 1
ATOM 1418 N N . SER A 1 175 ? -16.344 4.841 -1.669 1.00 37.84 175 SER A N 1
ATOM 1419 C CA . SER A 1 175 ? -16.114 3.837 -2.699 1.00 37.84 175 SER A CA 1
ATOM 1420 C C . SER A 1 175 ? -15.994 2.444 -2.080 1.00 37.84 175 SER A C 1
ATOM 1422 O O . SER A 1 175 ? -15.083 1.664 -2.338 1.00 37.84 175 SER A O 1
ATOM 1424 N N . VAL A 1 176 ? -17.047 2.035 -1.364 1.00 43.00 176 VAL A N 1
ATOM 1425 C CA . VAL A 1 176 ? -17.440 0.628 -1.470 1.00 43.00 176 VAL A CA 1
ATOM 1426 C C . VAL A 1 176 ? -17.632 0.407 -2.964 1.00 43.00 176 VAL A C 1
ATOM 1428 O O . VAL A 1 176 ? -18.630 0.892 -3.501 1.00 43.00 176 VAL A O 1
ATOM 1431 N N . ASP A 1 177 ? -16.631 -0.207 -3.617 1.00 54.34 177 ASP A N 1
ATOM 1432 C CA . ASP A 1 177 ? -16.581 -0.455 -5.058 1.00 54.34 177 ASP A CA 1
ATOM 1433 C C . ASP A 1 177 ? -18.012 -0.742 -5.507 1.00 54.34 177 ASP A C 1
ATOM 1435 O O . ASP A 1 177 ? -18.684 -1.620 -4.953 1.00 54.34 177 ASP A O 1
ATOM 1439 N N . ILE A 1 178 ? -18.546 0.087 -6.409 1.00 59.75 178 ILE A N 1
ATOM 1440 C CA . ILE A 1 178 ? -19.964 0.041 -6.796 1.00 59.75 178 ILE A CA 1
ATOM 1441 C C . ILE A 1 178 ? -20.382 -1.374 -7.231 1.00 59.75 178 ILE A C 1
ATOM 1443 O O . ILE A 1 178 ? -21.562 -1.725 -7.163 1.00 59.75 178 ILE A O 1
ATOM 1447 N N . TYR A 1 179 ? -19.404 -2.203 -7.609 1.00 68.38 179 TYR A N 1
ATOM 1448 C CA . TYR A 1 179 ? -19.538 -3.598 -7.983 1.00 68.38 179 TYR A CA 1
ATOM 1449 C C . TYR A 1 179 ? -19.289 -4.598 -6.840 1.00 68.38 179 TYR A C 1
ATOM 1451 O O . TYR A 1 179 ? -19.709 -5.752 -6.949 1.00 68.38 179 TYR A O 1
ATOM 1459 N N . ALA A 1 180 ? -18.669 -4.197 -5.727 1.00 63.91 180 ALA A N 1
ATOM 1460 C CA . ALA A 1 180 ? -18.300 -5.042 -4.588 1.00 63.91 180 ALA A CA 1
ATOM 1461 C C . ALA A 1 180 ? -19.473 -5.829 -4.008 1.00 63.91 180 ALA A C 1
ATOM 1463 O O . ALA A 1 180 ? -19.327 -7.009 -3.692 1.00 63.91 180 ALA A O 1
ATOM 1464 N N . SER A 1 181 ? -20.637 -5.184 -3.910 1.00 61.19 181 SER A N 1
ATOM 1465 C CA . SER A 1 181 ? -21.852 -5.763 -3.327 1.00 61.19 181 SER A CA 1
ATOM 1466 C C . SER A 1 181 ? -22.776 -6.457 -4.337 1.00 61.19 181 SER A C 1
ATOM 1468 O O . SER A 1 181 ? -23.802 -7.012 -3.938 1.00 61.19 181 SER A O 1
ATOM 1470 N N . MET A 1 182 ? -22.436 -6.439 -5.632 1.00 69.69 182 MET A N 1
ATOM 1471 C CA . MET A 1 182 ? -23.281 -6.982 -6.697 1.00 69.69 182 MET A CA 1
ATOM 1472 C C . MET A 1 182 ? -23.056 -8.484 -6.892 1.00 69.69 182 MET A C 1
ATOM 1474 O O . MET A 1 182 ? -21.931 -8.984 -6.872 1.00 69.69 182 MET A O 1
ATOM 1478 N N . SER A 1 183 ? -24.142 -9.218 -7.131 1.00 78.50 183 SER A N 1
ATOM 1479 C CA . SER A 1 183 ? -24.083 -10.634 -7.506 1.00 78.50 183 SER A CA 1
ATOM 1480 C C . SER A 1 183 ? -23.491 -10.831 -8.904 1.00 78.50 183 SER A C 1
ATOM 1482 O O . SER A 1 183 ? -23.529 -9.936 -9.753 1.00 78.50 183 SER A O 1
ATOM 1484 N N . ARG A 1 184 ? -23.001 -12.048 -9.186 1.00 82.62 184 ARG A N 1
ATOM 1485 C CA . ARG A 1 184 ? -22.500 -12.418 -10.519 1.00 82.62 184 ARG A CA 1
ATOM 1486 C C . ARG A 1 184 ? -23.531 -12.123 -11.606 1.00 82.62 184 ARG A C 1
ATOM 1488 O O . ARG A 1 184 ? -23.175 -11.597 -12.654 1.00 82.62 184 ARG A O 1
ATOM 1495 N N . GLU A 1 185 ? -24.801 -12.449 -11.371 1.00 85.19 185 GLU A N 1
ATOM 1496 C CA . GLU A 1 185 ? -25.879 -12.231 -12.336 1.00 85.19 185 GLU A CA 1
ATOM 1497 C C . GLU A 1 185 ? -26.122 -10.743 -12.619 1.00 85.19 185 GLU A C 1
ATOM 1499 O O . GLU A 1 185 ? -26.375 -10.369 -13.767 1.00 85.19 185 GLU A O 1
ATOM 1504 N N . GLU A 1 186 ? -26.033 -9.889 -11.598 1.00 84.44 186 GLU A N 1
ATOM 1505 C CA . GLU A 1 186 ? -26.177 -8.441 -11.756 1.00 84.44 186 GLU A CA 1
ATOM 1506 C C . GLU A 1 186 ? -25.011 -7.852 -12.558 1.00 84.44 186 GLU A C 1
ATOM 1508 O O . GLU A 1 186 ? -25.244 -7.120 -13.524 1.00 84.44 186 GLU A O 1
ATOM 1513 N N . LEU A 1 187 ? -23.777 -8.243 -12.227 1.00 86.25 187 LEU A N 1
ATOM 1514 C CA . LEU A 1 187 ? -22.568 -7.835 -12.948 1.00 86.25 187 LEU A CA 1
ATOM 1515 C C . LEU A 1 187 ? -22.598 -8.295 -14.408 1.00 86.25 187 LEU A C 1
ATOM 1517 O O . LEU A 1 187 ? -22.349 -7.508 -15.323 1.00 86.25 187 LEU A O 1
ATOM 1521 N N . LEU A 1 188 ? -22.978 -9.552 -14.643 1.00 88.81 188 LEU A N 1
ATOM 1522 C CA . LEU A 1 188 ? -23.095 -10.128 -15.980 1.00 88.81 188 LEU A CA 1
ATOM 1523 C C . LEU A 1 188 ? -24.140 -9.384 -16.816 1.00 88.81 188 LEU A C 1
ATOM 1525 O O . LEU A 1 188 ? -23.891 -9.047 -17.974 1.00 88.81 188 LEU A O 1
ATOM 1529 N N . SER A 1 189 ? -25.296 -9.083 -16.221 1.00 89.81 189 SER A N 1
ATOM 1530 C CA . SER A 1 189 ? -26.343 -8.294 -16.868 1.00 89.81 189 SER A CA 1
ATOM 1531 C C . SER A 1 189 ? -25.841 -6.896 -17.243 1.00 89.81 189 SER A C 1
ATOM 1533 O O . SER A 1 189 ? -26.115 -6.432 -18.351 1.00 89.81 189 SER A O 1
ATOM 1535 N N . MET A 1 190 ? -25.093 -6.219 -16.366 1.00 87.06 190 MET A N 1
ATOM 1536 C CA . MET A 1 190 ? -24.498 -4.915 -16.685 1.00 87.06 190 MET A CA 1
ATOM 1537 C C . MET A 1 190 ? -23.488 -5.014 -17.829 1.00 87.06 190 MET A C 1
ATOM 1539 O O . MET A 1 190 ? -23.577 -4.235 -18.780 1.00 87.06 190 MET A O 1
ATOM 1543 N N . CYS A 1 191 ? -22.596 -6.007 -17.796 1.00 88.69 191 CYS A N 1
ATOM 1544 C CA . CYS A 1 191 ? -21.631 -6.244 -18.869 1.00 88.69 191 CYS A CA 1
ATOM 1545 C C . CYS A 1 191 ? -22.330 -6.472 -20.218 1.00 88.69 191 CYS A C 1
ATOM 1547 O O . CYS A 1 191 ? -21.927 -5.903 -21.232 1.00 88.69 191 CYS A O 1
ATOM 1549 N N . GLN A 1 192 ? -23.420 -7.245 -20.243 1.00 91.50 192 GLN A N 1
ATOM 1550 C CA . GLN A 1 192 ? -24.215 -7.476 -21.455 1.00 91.50 192 GLN A CA 1
ATOM 1551 C C . GLN A 1 192 ? -24.918 -6.205 -21.948 1.00 91.50 192 GLN A C 1
ATOM 1553 O O . GLN A 1 192 ? -24.951 -5.942 -23.150 1.00 91.50 192 GLN A O 1
ATOM 1558 N N . GLN A 1 193 ? -25.467 -5.394 -21.038 1.00 89.94 193 GLN A N 1
ATOM 1559 C CA . GLN A 1 193 ? -26.131 -4.130 -21.383 1.00 89.94 193 GLN A CA 1
ATOM 1560 C C . GLN A 1 193 ? -25.164 -3.104 -21.978 1.00 89.94 193 GLN A C 1
ATOM 1562 O O . GLN A 1 193 ? -25.533 -2.383 -22.905 1.00 89.94 193 GLN A O 1
ATOM 1567 N N . ARG A 1 194 ? -23.935 -3.056 -21.459 1.00 88.31 194 ARG A N 1
ATOM 1568 C CA . ARG A 1 194 ? -22.869 -2.166 -21.933 1.00 88.31 194 ARG A CA 1
ATOM 1569 C C . ARG A 1 194 ? -22.121 -2.717 -23.153 1.00 88.31 194 ARG A C 1
ATOM 1571 O O . ARG A 1 194 ? -21.316 -2.010 -23.747 1.00 88.31 194 ARG A O 1
ATOM 1578 N N . GLY A 1 195 ? -22.428 -3.948 -23.571 1.00 88.44 195 GLY A N 1
ATOM 1579 C CA . GLY A 1 195 ? -21.827 -4.591 -24.742 1.00 88.44 195 GLY A CA 1
ATOM 1580 C C . GLY A 1 195 ? -20.409 -5.119 -24.511 1.00 88.44 195 GLY A C 1
ATOM 1581 O O . GLY A 1 195 ? -19.701 -5.364 -25.484 1.00 88.44 195 GLY A O 1
ATOM 1582 N N . LEU A 1 196 ? -20.008 -5.302 -23.250 1.00 87.81 196 LEU A N 1
ATOM 1583 C CA . LEU A 1 196 ? -18.700 -5.829 -22.849 1.00 87.81 196 LEU A CA 1
ATOM 1584 C C . LEU A 1 196 ? -18.625 -7.352 -23.021 1.00 87.81 196 LEU A C 1
ATOM 1586 O O . LEU A 1 196 ? -17.581 -7.890 -23.373 1.00 87.81 196 LEU A O 1
ATOM 1590 N N . VAL A 1 197 ? -19.754 -8.044 -22.844 1.00 90.06 197 VAL A N 1
ATOM 1591 C CA . VAL A 1 197 ? -19.897 -9.481 -23.123 1.00 90.06 197 VAL A CA 1
ATOM 1592 C C . VAL A 1 197 ? -21.146 -9.741 -23.962 1.00 90.06 197 VAL A C 1
ATOM 1594 O O . VAL A 1 197 ? -22.151 -9.035 -23.862 1.00 90.06 197 VAL A O 1
ATOM 1597 N N . SER A 1 198 ? -21.093 -10.762 -24.816 1.00 88.06 198 SER A N 1
ATOM 1598 C CA . SER A 1 198 ? -22.214 -11.110 -25.696 1.00 88.06 198 SER A CA 1
ATOM 1599 C C . SER A 1 198 ? -23.257 -11.969 -24.980 1.00 88.06 198 SER A C 1
ATOM 1601 O O . SER A 1 198 ? -22.925 -12.775 -24.116 1.00 88.06 198 SER A O 1
ATOM 1603 N N . VAL A 1 199 ? -24.528 -11.834 -25.373 1.00 86.44 199 VAL A N 1
ATOM 1604 C CA . VAL A 1 199 ? -25.595 -12.761 -24.959 1.00 86.44 199 VAL A CA 1
ATOM 1605 C C . VAL A 1 199 ? -25.541 -13.998 -25.868 1.00 86.44 199 VAL A C 1
ATOM 1607 O O . VAL A 1 199 ? -25.743 -13.839 -27.078 1.00 86.44 199 VAL A O 1
ATOM 1610 N N . PRO A 1 200 ? -25.299 -15.214 -25.337 1.00 86.06 200 PRO A N 1
ATOM 1611 C CA . PRO A 1 200 ? -25.259 -16.431 -26.141 1.00 86.06 200 PRO A CA 1
ATOM 1612 C C . PRO A 1 200 ? -26.583 -16.677 -26.869 1.00 86.06 200 PRO A C 1
ATOM 1614 O O . PRO A 1 200 ? -27.674 -16.443 -26.338 1.00 86.06 200 PRO A O 1
ATOM 1617 N N . ALA A 1 201 ? -26.502 -17.163 -28.109 1.00 84.75 201 ALA A N 1
ATOM 1618 C CA . ALA A 1 201 ? -27.691 -17.573 -28.842 1.00 84.75 201 ALA A CA 1
ATOM 1619 C C . ALA A 1 201 ? -28.323 -18.811 -28.183 1.00 84.75 201 ALA A C 1
ATOM 1621 O O . ALA A 1 201 ? -27.638 -19.672 -27.636 1.00 84.75 201 ALA A O 1
ATOM 1622 N N . GLN A 1 202 ? -29.651 -18.935 -28.258 1.00 80.00 202 GLN A N 1
ATOM 1623 C CA . GLN A 1 202 ? -30.352 -20.071 -27.662 1.00 80.00 202 GLN A CA 1
ATOM 1624 C C . GLN A 1 202 ? -29.856 -21.407 -28.256 1.00 80.00 202 GLN A C 1
ATOM 1626 O O . GLN A 1 202 ? -30.081 -21.677 -29.436 1.00 80.00 202 GLN A O 1
ATOM 1631 N N . GLY A 1 203 ? -29.254 -22.255 -27.415 1.00 80.81 203 GLY A N 1
ATOM 1632 C CA . GLY A 1 203 ? -28.701 -23.562 -27.798 1.00 80.81 203 GLY A CA 1
ATOM 1633 C C . GLY A 1 203 ? -27.238 -23.542 -28.255 1.00 80.81 203 GLY A C 1
ATOM 1634 O O . GLY A 1 203 ? -26.782 -24.538 -28.814 1.00 80.81 203 GLY A O 1
ATOM 1635 N N . ASP A 1 204 ? -26.526 -22.428 -28.061 1.00 86.12 204 ASP A N 1
ATOM 1636 C CA . ASP A 1 204 ? -25.076 -22.340 -28.248 1.00 86.12 204 ASP A CA 1
ATOM 1637 C C . ASP A 1 204 ? -24.348 -22.662 -26.935 1.00 86.12 204 ASP A C 1
ATOM 1639 O O . ASP A 1 204 ? -23.948 -21.773 -26.184 1.00 86.12 204 ASP A O 1
ATOM 1643 N N . ASP A 1 205 ? -24.232 -23.960 -26.644 1.00 85.25 205 ASP A N 1
ATOM 1644 C CA . ASP A 1 205 ? -23.631 -24.455 -25.399 1.00 85.25 205 ASP A CA 1
ATOM 1645 C C . ASP A 1 205 ? -22.157 -24.020 -25.261 1.00 85.25 205 ASP A C 1
ATOM 1647 O O . ASP A 1 205 ? -21.699 -23.761 -24.157 1.00 85.25 205 ASP A O 1
ATOM 1651 N N . ALA A 1 206 ? -21.426 -23.860 -26.372 1.00 83.38 206 ALA A N 1
ATOM 1652 C CA . ALA A 1 206 ? -20.023 -23.437 -26.347 1.00 83.38 206 ALA A CA 1
ATOM 1653 C C . ALA A 1 206 ? -19.869 -21.961 -25.951 1.00 83.38 206 ALA A C 1
ATOM 1655 O O . ALA A 1 206 ? -19.029 -21.634 -25.117 1.00 83.38 206 ALA A O 1
ATOM 1656 N N . ALA A 1 207 ? -20.702 -21.075 -26.505 1.00 80.31 207 ALA A N 1
ATOM 1657 C CA . ALA A 1 207 ? -20.713 -19.668 -26.101 1.00 80.31 207 ALA A CA 1
ATOM 1658 C C . ALA A 1 207 ? -21.216 -19.484 -24.657 1.00 80.31 207 ALA A C 1
ATOM 1660 O O . ALA A 1 207 ? -20.803 -18.553 -23.968 1.00 80.31 207 ALA A O 1
ATOM 1661 N N . GLN A 1 208 ? -22.108 -20.365 -24.194 1.00 82.31 208 GLN A N 1
ATOM 1662 C CA . GLN A 1 208 ? -22.561 -20.381 -22.806 1.00 82.31 208 GLN A CA 1
ATOM 1663 C C . GLN A 1 208 ? -21.444 -20.836 -21.855 1.00 82.31 208 GLN A C 1
ATOM 1665 O O . GLN A 1 208 ? -21.226 -20.175 -20.846 1.00 82.31 208 GLN A O 1
ATOM 1670 N N . ASP A 1 209 ? -20.696 -21.887 -22.206 1.00 81.62 209 ASP A N 1
ATOM 1671 C CA . ASP A 1 209 ? -19.542 -22.358 -21.429 1.00 81.62 209 ASP A CA 1
ATOM 1672 C C . ASP A 1 209 ? -18.447 -21.275 -21.323 1.00 81.62 209 ASP A C 1
ATOM 1674 O O . ASP A 1 209 ? -17.879 -21.074 -20.249 1.00 81.62 209 ASP A O 1
ATOM 1678 N N . GLU A 1 210 ? -18.175 -20.530 -22.404 1.00 83.56 210 GLU A N 1
ATOM 1679 C CA . GLU A 1 210 ? -17.254 -19.382 -22.372 1.00 83.56 210 GLU A CA 1
ATOM 1680 C C . GLU A 1 210 ? -17.756 -18.278 -21.430 1.00 83.56 210 GLU A C 1
ATOM 1682 O O . GLU A 1 210 ? -16.989 -17.778 -20.608 1.00 83.56 210 GLU A O 1
ATOM 1687 N N . LEU A 1 211 ? -19.046 -17.929 -21.483 1.00 84.19 211 LEU A N 1
ATOM 1688 C CA . LEU A 1 211 ? -19.638 -16.922 -20.597 1.00 84.19 211 LEU A CA 1
ATOM 1689 C C . LEU A 1 211 ? -19.629 -17.360 -19.124 1.00 84.19 211 LEU A C 1
ATOM 1691 O O . LEU A 1 211 ? -19.414 -16.546 -18.225 1.00 84.19 211 LEU A O 1
ATOM 1695 N N . ASP A 1 212 ? -19.869 -18.643 -18.866 1.00 81.19 212 ASP A N 1
ATOM 1696 C CA . ASP A 1 212 ? -19.873 -19.219 -17.522 1.00 81.19 212 ASP A CA 1
ATOM 1697 C C . ASP A 1 212 ? -18.460 -19.341 -16.939 1.00 81.19 212 ASP A C 1
ATOM 1699 O O . ASP A 1 212 ? -18.310 -19.344 -15.719 1.00 81.19 212 ASP A O 1
ATOM 1703 N N . SER A 1 213 ? -17.428 -19.344 -17.789 1.00 81.00 213 SER A N 1
ATOM 1704 C CA . SER A 1 213 ? -16.026 -19.301 -17.362 1.00 81.00 213 SER A CA 1
ATOM 1705 C C . SER A 1 213 ? -15.556 -17.925 -16.874 1.00 81.00 213 SER A C 1
ATOM 1707 O O . SER A 1 213 ? -14.516 -17.847 -16.222 1.00 81.00 213 SER A O 1
ATOM 1709 N N . ILE A 1 214 ? -16.310 -16.852 -17.157 1.00 83.62 214 ILE A N 1
ATOM 1710 C CA . ILE A 1 214 ? -15.972 -15.499 -16.697 1.00 83.62 214 ILE A CA 1
ATOM 1711 C C . ILE A 1 214 ? -16.290 -15.377 -15.203 1.00 83.62 214 ILE A C 1
ATOM 1713 O O . ILE A 1 214 ? -17.444 -15.554 -14.779 1.00 83.62 214 ILE A O 1
ATOM 1717 N N . THR A 1 215 ? -15.268 -15.058 -14.412 1.00 82.81 215 THR A N 1
ATOM 1718 C CA . THR A 1 215 ? -15.375 -14.906 -12.956 1.00 82.81 215 THR A CA 1
ATOM 1719 C C . THR A 1 215 ? -16.063 -13.595 -12.576 1.00 82.81 215 THR A C 1
ATOM 1721 O O . THR A 1 215 ? -16.162 -12.656 -13.368 1.00 82.81 215 THR A O 1
ATOM 1724 N N . VAL A 1 216 ? -16.531 -13.499 -11.326 1.00 80.56 216 VAL A N 1
ATOM 1725 C CA . VAL A 1 216 ? -17.067 -12.242 -10.771 1.00 80.56 216 VAL A CA 1
ATOM 1726 C C . VAL A 1 216 ? -16.048 -11.109 -10.901 1.00 80.56 216 VAL A C 1
ATOM 1728 O O . VAL A 1 216 ? -16.420 -10.030 -11.346 1.00 80.56 216 VAL A O 1
ATOM 1731 N N . ARG A 1 217 ? -14.775 -11.364 -10.573 1.00 77.06 217 ARG A N 1
ATOM 1732 C CA . ARG A 1 217 ? -13.691 -10.374 -10.659 1.00 77.06 217 ARG A CA 1
ATOM 1733 C C . ARG A 1 217 ? -13.507 -9.872 -12.087 1.00 77.06 217 ARG A C 1
ATOM 1735 O O . ARG A 1 217 ? -13.586 -8.675 -12.309 1.00 77.06 217 ARG A O 1
ATOM 1742 N N . GLN A 1 218 ? -13.436 -10.775 -13.063 1.00 83.19 218 GLN A N 1
ATOM 1743 C CA . GLN A 1 218 ? -13.336 -10.384 -14.471 1.00 83.19 218 GLN A CA 1
ATOM 1744 C C . GLN A 1 218 ? -14.512 -9.509 -14.928 1.00 83.19 218 GLN A C 1
ATOM 1746 O O . GLN A 1 218 ? -14.309 -8.569 -15.691 1.00 83.19 218 GLN A O 1
ATOM 1751 N N . LEU A 1 219 ? -15.736 -9.775 -14.453 1.00 84.88 219 LEU A N 1
ATOM 1752 C CA . LEU A 1 219 ? -16.888 -8.914 -14.749 1.00 84.88 219 LEU A CA 1
ATOM 1753 C C . LEU A 1 219 ? -16.752 -7.524 -14.105 1.00 84.88 219 LEU A C 1
ATOM 1755 O O . LEU A 1 219 ? -17.098 -6.533 -14.747 1.00 84.88 219 LEU A O 1
ATOM 1759 N N . LYS A 1 220 ? -16.247 -7.435 -12.867 1.00 83.06 220 LYS A N 1
ATOM 1760 C CA . LYS A 1 220 ? -15.968 -6.149 -12.205 1.00 83.06 220 LYS A CA 1
ATOM 1761 C C . LYS A 1 220 ? -14.897 -5.370 -12.958 1.00 83.06 220 LYS A C 1
ATOM 1763 O O . LYS A 1 220 ? -15.141 -4.227 -13.320 1.00 83.06 220 LYS A O 1
ATOM 1768 N N . ASP A 1 221 ? -13.778 -6.010 -13.282 1.00 79.25 221 ASP A N 1
ATOM 1769 C CA . ASP A 1 221 ? -12.659 -5.383 -13.989 1.00 79.25 221 ASP A CA 1
ATOM 1770 C C . ASP A 1 221 ? -13.101 -4.833 -15.351 1.00 79.25 221 ASP A C 1
ATOM 1772 O O . ASP A 1 221 ? -12.728 -3.726 -15.733 1.00 79.25 221 ASP A O 1
ATOM 1776 N N . MET A 1 222 ? -13.956 -5.568 -16.075 1.00 85.12 222 MET A N 1
ATOM 1777 C CA . MET A 1 222 ? -14.552 -5.092 -17.328 1.00 85.12 222 MET A CA 1
ATOM 1778 C C . MET A 1 222 ? -15.389 -3.825 -17.128 1.00 85.12 222 MET A C 1
ATOM 1780 O O . MET A 1 222 ? -15.303 -2.905 -17.940 1.00 85.12 222 MET A O 1
ATOM 1784 N N . LEU A 1 223 ? -16.206 -3.772 -16.074 1.00 82.31 223 LEU A N 1
ATOM 1785 C CA . LEU A 1 223 ? -17.055 -2.618 -15.781 1.00 82.31 223 LEU A CA 1
ATOM 1786 C C . LEU A 1 223 ? -16.240 -1.413 -15.302 1.00 82.31 223 LEU A C 1
ATOM 1788 O O . LEU A 1 223 ? -16.482 -0.307 -15.774 1.00 82.31 223 LEU A O 1
ATOM 1792 N N . ILE A 1 224 ? -15.245 -1.639 -14.443 1.00 77.94 224 ILE A N 1
ATOM 1793 C CA . ILE A 1 224 ? -14.309 -0.617 -13.965 1.00 77.94 224 ILE A CA 1
ATOM 1794 C C . ILE A 1 224 ? -13.555 -0.001 -15.148 1.00 77.94 224 ILE A C 1
ATOM 1796 O O . ILE A 1 224 ? -13.504 1.221 -15.278 1.00 77.94 224 ILE A O 1
ATOM 1800 N N . LYS A 1 225 ? -13.030 -0.825 -16.062 1.00 78.12 225 LYS A N 1
ATOM 1801 C CA . LYS A 1 225 ? -12.376 -0.335 -17.286 1.00 78.12 225 LYS A CA 1
ATOM 1802 C C . LYS A 1 225 ? -13.337 0.431 -18.193 1.00 78.12 225 LYS A C 1
ATOM 1804 O O . LYS A 1 225 ? -12.972 1.461 -18.751 1.00 78.12 225 LYS A O 1
ATOM 1809 N N . ASP A 1 226 ? -14.582 -0.028 -18.325 1.00 83.00 226 ASP A N 1
ATOM 1810 C CA . ASP A 1 226 ? -15.594 0.690 -19.105 1.00 83.00 226 ASP A CA 1
ATOM 1811 C C . ASP A 1 226 ? -15.980 2.043 -18.486 1.00 83.00 226 ASP A C 1
ATOM 1813 O O . ASP A 1 226 ? -16.229 2.988 -19.232 1.00 83.00 226 ASP A O 1
ATOM 1817 N N . ASP A 1 227 ? -16.001 2.159 -17.156 1.00 73.06 227 ASP A N 1
ATOM 1818 C CA . ASP A 1 227 ? -16.222 3.435 -16.461 1.00 73.06 227 ASP A CA 1
ATOM 1819 C C . ASP A 1 227 ? -15.036 4.396 -16.641 1.00 73.06 227 ASP A C 1
ATOM 1821 O O . ASP A 1 227 ? -15.230 5.609 -16.724 1.00 73.06 227 ASP A O 1
ATOM 1825 N N . ARG A 1 228 ? -13.812 3.861 -16.745 1.00 72.62 228 ARG A N 1
ATOM 1826 C CA . ARG A 1 228 ? -12.568 4.636 -16.894 1.00 72.62 228 ARG A CA 1
ATOM 1827 C C . ARG A 1 228 ? -12.238 5.037 -18.335 1.00 72.62 228 ARG A C 1
ATOM 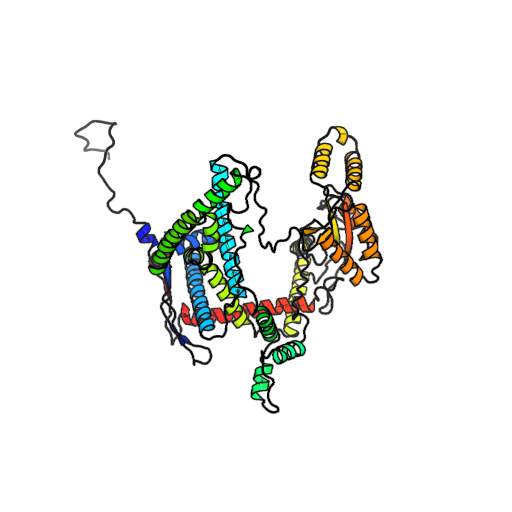1829 O O . ARG A 1 228 ? -11.381 5.890 -18.545 1.00 72.62 228 ARG A O 1
ATOM 1836 N N . LYS A 1 229 ? -12.924 4.492 -19.344 1.00 74.31 229 LYS A N 1
ATOM 1837 C CA . LYS A 1 229 ? -12.589 4.715 -20.770 1.00 74.31 229 LYS A CA 1
ATOM 1838 C C . LYS A 1 229 ? -12.621 6.181 -21.224 1.00 74.31 229 LYS A C 1
ATOM 1840 O O . LYS A 1 229 ? -12.011 6.514 -22.236 1.00 74.31 229 LYS A O 1
ATOM 1845 N N . ASP A 1 230 ? -13.381 7.018 -20.519 1.00 73.00 230 ASP A N 1
ATOM 1846 C CA . ASP A 1 230 ? -13.586 8.435 -20.834 1.00 73.00 230 ASP A CA 1
ATOM 1847 C C . ASP A 1 230 ? -12.809 9.361 -19.870 1.00 73.00 230 ASP A C 1
ATOM 1849 O O . ASP A 1 230 ? -13.065 10.566 -19.842 1.00 73.00 230 ASP A O 1
ATOM 1853 N N . VAL A 1 231 ? -11.873 8.820 -19.076 1.00 74.81 231 VAL A N 1
ATOM 1854 C CA . VAL A 1 231 ? -10.990 9.611 -18.203 1.00 74.81 231 VAL A CA 1
ATOM 1855 C C . VAL A 1 231 ? -10.153 10.569 -19.055 1.00 74.81 231 VAL A C 1
ATOM 1857 O O . VAL A 1 231 ? -9.527 10.177 -20.041 1.00 74.81 231 VAL A O 1
ATOM 1860 N N . GLU A 1 232 ? -10.162 11.853 -18.691 1.00 79.69 232 GLU A N 1
ATOM 1861 C CA . GLU A 1 232 ? -9.373 12.871 -19.384 1.00 79.69 232 GLU A CA 1
ATOM 1862 C C . GLU A 1 232 ? -7.877 12.683 -19.094 1.00 79.69 232 GLU A C 1
ATOM 1864 O O . GLU A 1 232 ? -7.493 12.317 -17.983 1.00 79.69 232 GLU A O 1
ATOM 1869 N N . LYS A 1 233 ? -7.016 12.951 -20.089 1.00 86.88 233 LYS A N 1
ATOM 1870 C CA . LYS A 1 233 ? -5.560 12.931 -19.887 1.00 86.88 233 LYS A CA 1
ATOM 1871 C C . LYS A 1 233 ? -5.192 13.964 -18.820 1.00 86.88 233 LYS A C 1
ATOM 1873 O O . LYS A 1 233 ? -5.495 15.148 -18.979 1.00 86.88 233 LYS A O 1
ATOM 1878 N N . TRP A 1 234 ? -4.507 13.512 -17.780 1.00 85.06 234 TRP A N 1
ATOM 1879 C CA . TRP A 1 234 ? -3.999 14.359 -16.716 1.00 85.06 234 TRP A CA 1
ATOM 1880 C C . TRP A 1 234 ? -2.899 15.278 -17.253 1.00 85.06 234 TRP A C 1
ATOM 1882 O O . TRP A 1 234 ? -2.099 14.905 -18.113 1.00 85.06 234 TRP A O 1
ATOM 1892 N N . VAL A 1 235 ? -2.873 16.514 -16.768 1.00 82.75 235 VAL A N 1
ATOM 1893 C CA . VAL A 1 235 ? -1.827 17.494 -17.066 1.00 82.75 235 VAL A CA 1
ATOM 1894 C C . VAL A 1 235 ? -1.497 18.237 -15.777 1.00 82.75 235 VAL A C 1
ATOM 1896 O O . VAL A 1 235 ? -2.421 18.551 -15.022 1.00 82.75 235 VAL A O 1
ATOM 1899 N N . PRO A 1 236 ? -0.221 18.564 -15.513 1.00 80.00 236 PRO A N 1
ATOM 1900 C CA . PRO A 1 236 ? 0.134 19.297 -14.308 1.00 80.00 236 PRO A CA 1
ATOM 1901 C C . PRO A 1 236 ? -0.582 20.651 -14.298 1.00 80.00 236 PRO A C 1
ATOM 1903 O O . PRO A 1 236 ? -0.521 21.419 -15.268 1.00 80.00 236 PRO A O 1
ATOM 1906 N N . SER A 1 237 ? -1.261 20.957 -13.193 1.00 76.75 237 SER A N 1
ATOM 1907 C CA . SER A 1 237 ? -1.913 22.253 -13.017 1.00 76.75 237 SER A CA 1
ATOM 1908 C C . SER A 1 237 ? -0.886 23.382 -13.091 1.00 76.75 237 SER A C 1
ATOM 1910 O O . SER A 1 237 ? 0.232 23.265 -12.593 1.00 76.75 237 SER A O 1
ATOM 1912 N N . LEU A 1 238 ? -1.288 24.528 -13.653 1.00 77.62 238 LEU A N 1
ATOM 1913 C CA . LEU A 1 238 ? -0.461 25.737 -13.632 1.00 77.62 238 LEU A CA 1
ATOM 1914 C C . LEU A 1 238 ? -0.135 26.191 -12.204 1.00 77.62 238 LEU A C 1
ATOM 1916 O O . LEU A 1 238 ? 0.847 26.912 -12.042 1.00 77.62 238 LEU A O 1
ATOM 1920 N N . THR A 1 239 ? -0.931 25.800 -11.199 1.00 72.25 239 THR A N 1
ATOM 1921 C CA . THR A 1 239 ? -0.669 26.092 -9.780 1.00 72.25 239 THR A CA 1
ATOM 1922 C C . THR A 1 239 ? 0.656 25.490 -9.309 1.00 72.25 239 THR A C 1
ATOM 1924 O O . THR A 1 239 ? 1.431 26.210 -8.685 1.00 72.25 239 THR A O 1
ATOM 1927 N N . ARG A 1 240 ? 0.987 24.271 -9.762 1.00 77.25 240 ARG A N 1
ATOM 1928 C CA . ARG A 1 240 ? 2.220 23.525 -9.432 1.00 77.25 240 ARG A CA 1
ATOM 1929 C C . ARG A 1 240 ? 3.499 24.055 -10.091 1.00 77.25 240 ARG A C 1
ATOM 1931 O O . ARG A 1 240 ? 4.585 23.564 -9.824 1.00 77.25 240 ARG A O 1
ATOM 1938 N N . TYR A 1 241 ? 3.417 25.033 -10.997 1.00 85.56 241 TYR A N 1
ATOM 1939 C CA . TYR A 1 241 ? 4.594 25.476 -11.754 1.00 85.56 241 TYR A CA 1
ATOM 1940 C C . TYR A 1 241 ? 5.518 26.325 -10.860 1.00 85.56 241 TYR A C 1
ATOM 1942 O O . TYR A 1 241 ? 5.104 27.425 -10.465 1.00 85.56 241 TYR A O 1
ATOM 1950 N N . PRO A 1 242 ? 6.789 25.920 -10.637 1.00 85.19 242 PRO A N 1
ATOM 1951 C CA . PRO A 1 242 ? 7.687 26.602 -9.705 1.00 85.19 242 PRO A CA 1
ATOM 1952 C C . PRO A 1 242 ? 7.839 28.091 -10.020 1.00 85.19 242 PRO A C 1
ATOM 1954 O O . PRO A 1 242 ? 8.174 28.482 -11.145 1.00 85.19 242 PRO A O 1
ATOM 1957 N N . GLY A 1 243 ? 7.576 28.947 -9.038 1.00 80.81 243 GLY A N 1
ATOM 1958 C CA . GLY A 1 243 ? 7.677 30.399 -9.111 1.00 80.81 243 GLY A CA 1
ATOM 1959 C C . GLY A 1 243 ? 6.611 31.102 -9.960 1.00 80.81 243 GLY A C 1
ATOM 1960 O O . GLY A 1 243 ? 6.698 32.321 -10.141 1.00 80.81 243 GLY A O 1
ATOM 1961 N N . LEU A 1 244 ? 5.617 30.391 -10.509 1.00 80.06 244 LEU A N 1
ATOM 1962 C CA . LEU A 1 244 ? 4.612 30.998 -11.391 1.00 80.06 244 LEU A CA 1
ATOM 1963 C C . LEU A 1 244 ? 3.525 31.752 -10.612 1.00 80.06 244 LEU A C 1
ATOM 1965 O O . LEU A 1 244 ? 3.142 32.853 -11.013 1.00 80.06 244 LEU A O 1
ATOM 1969 N N . ASN A 1 245 ? 3.056 31.179 -9.500 1.00 71.38 245 ASN A N 1
ATOM 1970 C CA . ASN A 1 245 ? 1.940 31.713 -8.705 1.00 71.38 245 ASN A CA 1
ATOM 1971 C C . ASN A 1 245 ? 2.392 32.373 -7.398 1.00 71.38 245 ASN A C 1
ATOM 1973 O O . ASN A 1 245 ? 1.569 32.781 -6.581 1.00 71.38 245 ASN A O 1
ATOM 1977 N N . VAL A 1 246 ? 3.701 32.499 -7.190 1.00 72.81 246 VAL A N 1
ATOM 1978 C CA . VAL A 1 246 ? 4.276 33.110 -5.992 1.00 72.81 246 VAL A CA 1
ATOM 1979 C C . VAL A 1 246 ? 4.303 34.630 -6.121 1.00 72.81 246 VAL A C 1
ATOM 1981 O O . VAL A 1 246 ? 4.844 35.194 -7.079 1.00 72.81 246 VAL A O 1
ATOM 1984 N N . ILE A 1 247 ? 3.721 35.306 -5.130 1.00 70.56 247 ILE A N 1
ATOM 1985 C CA . ILE A 1 247 ? 3.617 36.769 -5.104 1.00 70.56 247 ILE A CA 1
ATOM 1986 C C . ILE A 1 247 ? 4.901 37.408 -4.565 1.00 70.56 247 ILE A C 1
ATOM 1988 O O . ILE A 1 247 ? 5.287 38.486 -5.029 1.00 70.56 247 ILE A O 1
ATOM 1992 N N . ASP A 1 248 ? 5.560 36.783 -3.588 1.00 82.19 248 ASP A N 1
ATOM 1993 C CA . ASP A 1 248 ? 6.767 37.337 -2.991 1.00 82.19 248 ASP A CA 1
ATOM 1994 C C . ASP A 1 248 ? 8.029 36.987 -3.804 1.00 82.19 248 ASP A C 1
ATOM 1996 O O . ASP A 1 248 ? 8.246 35.873 -4.274 1.00 82.19 248 ASP A O 1
ATOM 2000 N N . GLU A 1 249 ? 8.884 37.989 -4.008 1.00 82.25 249 GLU A N 1
ATOM 2001 C CA . GLU A 1 249 ? 10.065 37.857 -4.866 1.00 82.25 249 GLU A CA 1
ATOM 2002 C C . GLU A 1 249 ? 11.106 36.882 -4.297 1.00 82.25 249 GLU A C 1
ATOM 2004 O O . GLU A 1 249 ? 11.883 36.306 -5.060 1.00 82.25 249 GLU A O 1
ATOM 2009 N N . LYS A 1 250 ? 11.147 36.724 -2.965 1.00 82.44 250 LYS A N 1
ATOM 2010 C CA . LYS A 1 250 ? 12.142 35.894 -2.283 1.00 82.44 250 LYS A CA 1
ATOM 2011 C C . LYS A 1 250 ? 11.838 34.427 -2.577 1.00 82.44 250 LYS A C 1
ATOM 2013 O O . LYS A 1 250 ? 12.648 33.795 -3.249 1.00 82.44 250 LYS A O 1
ATOM 2018 N N . THR A 1 251 ? 10.671 33.937 -2.172 1.00 79.50 251 THR A N 1
ATOM 2019 C CA . THR A 1 251 ? 10.168 32.582 -2.445 1.00 79.50 251 THR A CA 1
ATOM 2020 C C . THR A 1 251 ? 10.223 32.278 -3.934 1.00 79.50 251 THR A C 1
ATOM 2022 O O . THR A 1 251 ? 10.800 31.270 -4.329 1.00 79.50 251 THR A O 1
ATOM 2025 N N . ARG A 1 252 ? 9.771 33.206 -4.794 1.00 83.19 252 ARG A N 1
ATOM 2026 C CA . ARG A 1 252 ? 9.816 32.995 -6.247 1.00 83.19 252 ARG A CA 1
ATOM 2027 C C . ARG A 1 252 ? 11.238 32.745 -6.746 1.00 83.19 252 ARG A C 1
ATOM 2029 O O . ARG A 1 252 ? 11.457 31.896 -7.604 1.00 83.19 252 ARG A O 1
ATOM 2036 N N . SER A 1 253 ? 12.217 33.499 -6.246 1.00 88.62 253 SER A N 1
ATOM 2037 C CA . SER A 1 253 ? 13.619 33.299 -6.619 1.00 88.62 253 SER A CA 1
ATOM 2038 C C . SER A 1 253 ? 14.181 31.980 -6.094 1.00 88.62 253 SER A C 1
ATOM 2040 O O . SER A 1 253 ? 15.017 31.399 -6.781 1.00 88.62 253 SER A O 1
ATOM 2042 N N . PHE A 1 254 ? 13.770 31.539 -4.904 1.00 86.75 254 PHE A N 1
ATOM 2043 C CA . PHE A 1 254 ? 14.171 30.253 -4.336 1.00 86.75 254 PHE A CA 1
ATOM 2044 C C . PHE A 1 254 ? 13.595 29.087 -5.142 1.00 86.75 254 PHE A C 1
ATOM 2046 O O . PHE A 1 254 ? 14.368 28.243 -5.579 1.00 86.75 254 PHE A O 1
ATOM 2053 N N . GLU A 1 255 ? 12.294 29.089 -5.440 1.00 86.75 255 GLU A N 1
ATOM 2054 C CA . GLU A 1 255 ? 11.641 28.027 -6.223 1.00 86.75 255 GLU A CA 1
ATOM 2055 C C . GLU A 1 255 ? 12.225 27.907 -7.632 1.00 86.75 255 GLU A C 1
ATOM 2057 O O . GLU A 1 255 ? 12.525 26.812 -8.102 1.00 86.75 255 GLU A O 1
ATOM 2062 N N . LEU A 1 256 ? 12.458 29.035 -8.310 1.00 92.25 256 LEU A N 1
ATOM 2063 C CA . LEU A 1 256 ? 13.072 29.026 -9.639 1.00 92.25 256 LEU A CA 1
ATOM 2064 C C . LEU A 1 256 ? 14.524 28.531 -9.607 1.00 92.25 256 LEU A C 1
ATOM 2066 O O . LEU A 1 256 ? 14.966 27.857 -10.539 1.00 92.25 256 LEU A O 1
ATOM 2070 N N . GLU A 1 257 ? 15.285 28.872 -8.565 1.00 94.69 257 GLU A N 1
ATOM 2071 C CA . GLU A 1 257 ? 16.660 28.393 -8.420 1.00 94.69 257 GLU A CA 1
ATOM 2072 C C . GLU A 1 257 ? 16.699 26.902 -8.077 1.00 94.69 257 GLU A C 1
ATOM 2074 O O . GLU A 1 257 ? 17.472 26.176 -8.702 1.00 94.69 257 GLU A O 1
ATOM 2079 N N . ALA A 1 258 ? 15.840 26.442 -7.163 1.00 92.25 258 ALA A N 1
ATOM 2080 C CA . ALA A 1 258 ? 15.678 25.035 -6.809 1.00 92.25 258 ALA A CA 1
ATOM 2081 C C . ALA A 1 258 ? 15.299 24.215 -8.041 1.00 92.25 258 ALA A C 1
ATOM 2083 O O . ALA A 1 258 ? 16.004 23.272 -8.389 1.00 92.25 258 ALA A O 1
ATOM 2084 N N . PHE A 1 259 ? 14.293 24.658 -8.800 1.00 96.31 259 PHE A N 1
ATOM 2085 C CA . PHE A 1 259 ? 13.888 23.987 -10.030 1.00 96.31 259 PHE A CA 1
ATOM 2086 C C . PHE A 1 259 ? 15.005 23.964 -11.082 1.00 96.31 259 PHE A C 1
ATOM 2088 O O . PHE A 1 259 ? 15.245 22.941 -11.723 1.00 96.31 259 PHE A O 1
ATOM 2095 N N . SER A 1 260 ? 15.763 25.056 -11.239 1.00 97.44 260 SER A N 1
ATOM 2096 C CA . SER A 1 260 ? 16.917 25.060 -12.146 1.00 97.44 260 SER A CA 1
ATOM 2097 C C . SER A 1 260 ? 18.017 24.086 -11.713 1.00 97.44 260 SER A C 1
ATOM 2099 O O . SER A 1 260 ? 18.683 23.518 -12.585 1.00 97.44 260 SER A O 1
ATOM 2101 N N . ARG A 1 261 ? 18.260 23.938 -10.404 1.00 97.25 261 ARG A N 1
ATOM 2102 C CA . ARG A 1 261 ? 19.236 22.983 -9.861 1.00 97.25 261 ARG A CA 1
ATOM 2103 C C . ARG A 1 261 ? 18.733 21.554 -10.045 1.00 97.25 261 ARG A C 1
ATOM 2105 O O . ARG A 1 261 ? 19.471 20.753 -10.607 1.00 97.25 261 ARG A O 1
ATOM 2112 N N . ALA A 1 262 ? 17.465 21.292 -9.741 1.00 95.94 262 ALA A N 1
ATOM 2113 C CA . ALA A 1 262 ? 16.825 19.994 -9.930 1.00 95.94 262 ALA A CA 1
ATOM 2114 C C . ALA A 1 262 ? 16.886 19.543 -11.392 1.00 95.94 262 ALA A C 1
ATOM 2116 O O . ALA A 1 262 ? 17.366 18.451 -11.671 1.00 95.94 262 ALA A O 1
ATOM 2117 N N . LEU A 1 263 ? 16.545 20.411 -12.354 1.00 97.81 263 LEU A N 1
ATOM 2118 C CA . LEU A 1 263 ? 16.694 20.108 -13.784 1.00 97.81 263 LEU A CA 1
ATOM 2119 C C . LEU A 1 263 ? 18.128 19.719 -14.154 1.00 97.81 263 LEU A C 1
ATOM 2121 O O . LEU A 1 263 ? 18.337 18.858 -15.007 1.00 97.81 263 LEU A O 1
ATOM 2125 N N . LYS A 1 264 ? 19.133 20.351 -13.546 1.00 96.94 264 LYS A N 1
ATOM 2126 C CA . LYS A 1 264 ? 20.534 20.007 -13.789 1.00 96.94 264 LYS A CA 1
ATOM 2127 C C . LYS A 1 264 ? 20.889 18.657 -13.158 1.00 96.94 264 LYS A C 1
ATOM 2129 O O . LYS A 1 264 ? 21.498 17.838 -13.843 1.00 96.94 264 LYS A O 1
ATOM 2134 N N . SER A 1 265 ? 20.490 18.424 -11.910 1.00 95.31 265 SER A N 1
ATOM 2135 C CA . SER A 1 265 ? 20.712 17.170 -11.183 1.00 95.31 265 SER A CA 1
ATOM 2136 C C . SER A 1 265 ? 20.036 15.989 -11.889 1.00 95.31 265 SER A C 1
ATOM 2138 O O . SER A 1 265 ? 20.686 14.975 -12.126 1.00 95.31 265 SER A O 1
ATOM 2140 N N . ILE A 1 266 ? 18.793 16.159 -12.357 1.00 95.88 266 ILE A N 1
ATOM 2141 C CA . ILE A 1 266 ? 18.063 15.184 -13.183 1.00 95.88 266 ILE A CA 1
ATOM 2142 C C . ILE A 1 266 ? 18.841 14.884 -14.467 1.00 95.88 266 ILE A C 1
ATOM 2144 O O . ILE A 1 266 ? 19.091 13.718 -14.762 1.00 95.88 266 ILE A O 1
ATOM 2148 N N . LYS A 1 267 ? 19.296 15.914 -15.203 1.00 96.56 267 LYS A N 1
ATOM 2149 C CA . LYS A 1 267 ? 20.090 15.725 -16.432 1.00 96.56 267 LYS A CA 1
ATOM 2150 C C . LYS A 1 267 ? 21.336 14.884 -16.176 1.00 96.56 267 LYS A C 1
ATOM 2152 O O . LYS A 1 267 ? 21.671 13.998 -16.960 1.00 96.56 267 LYS A O 1
ATOM 2157 N N . GLU A 1 268 ? 22.068 15.232 -15.123 1.00 94.62 268 GLU A N 1
ATOM 2158 C CA . GLU A 1 268 ? 23.311 14.562 -14.757 1.00 94.62 268 GLU A CA 1
ATOM 2159 C C . GLU A 1 268 ? 23.043 13.113 -14.347 1.00 94.62 268 GLU A C 1
ATOM 2161 O O . GLU A 1 268 ? 23.755 12.227 -14.819 1.00 94.62 268 GLU A O 1
ATOM 2166 N N . ALA A 1 269 ? 21.984 12.865 -13.571 1.00 90.94 269 ALA A N 1
ATOM 2167 C CA . ALA A 1 269 ? 21.557 11.529 -13.178 1.00 90.94 269 ALA A CA 1
ATOM 2168 C C . ALA A 1 269 ? 21.251 10.657 -14.405 1.00 90.94 269 ALA A C 1
ATOM 2170 O O . ALA A 1 269 ? 21.923 9.645 -14.606 1.00 90.94 269 ALA A O 1
ATOM 2171 N N . VAL A 1 270 ? 20.340 11.085 -15.288 1.00 92.25 270 VAL A N 1
ATOM 2172 C CA . VAL A 1 270 ? 19.915 10.273 -16.447 1.00 92.25 270 VAL A CA 1
ATOM 2173 C C . VAL A 1 270 ? 21.040 10.040 -17.459 1.00 92.25 270 VAL A C 1
ATOM 2175 O O . VAL A 1 270 ? 21.185 8.939 -17.984 1.00 92.25 270 VAL A O 1
ATOM 2178 N N . LEU A 1 271 ? 21.895 11.038 -17.717 1.00 91.69 271 LEU A N 1
ATOM 2179 C CA . LEU A 1 271 ? 23.019 10.885 -18.652 1.00 91.69 271 LEU A CA 1
ATOM 2180 C C . LEU A 1 271 ? 24.180 10.066 -18.076 1.00 91.69 271 LEU A C 1
ATOM 2182 O O . LEU A 1 271 ? 25.051 9.634 -18.840 1.00 91.69 271 LEU A O 1
ATOM 2186 N N . SER A 1 272 ? 24.220 9.877 -16.754 1.00 88.12 272 SER A N 1
ATOM 2187 C CA . SER A 1 272 ? 25.231 9.048 -16.094 1.00 88.12 272 SER A CA 1
ATOM 2188 C C . SER A 1 272 ? 24.918 7.552 -16.133 1.00 88.12 272 SER A C 1
ATOM 2190 O O . SER A 1 272 ? 25.843 6.758 -15.961 1.00 88.12 272 SER A O 1
ATOM 2192 N N . LEU A 1 273 ? 23.664 7.171 -16.412 1.00 86.50 273 LEU A N 1
ATOM 2193 C CA . LEU A 1 273 ? 23.244 5.771 -16.475 1.00 86.50 273 LEU A CA 1
ATOM 2194 C C . LEU A 1 273 ? 24.016 5.012 -17.568 1.00 86.50 273 LEU A C 1
ATOM 2196 O O . LEU A 1 273 ? 24.232 5.506 -18.679 1.00 86.50 273 LEU A O 1
ATOM 2200 N N . ASN A 1 274 ? 24.435 3.782 -17.273 1.00 86.75 274 ASN A N 1
ATOM 2201 C CA . ASN A 1 274 ? 25.086 2.932 -18.274 1.00 86.75 274 ASN A CA 1
ATOM 2202 C C . ASN A 1 274 ? 24.075 2.257 -19.212 1.00 86.75 274 ASN A C 1
ATOM 2204 O O . ASN A 1 274 ? 24.408 1.990 -20.369 1.00 86.75 274 ASN A O 1
ATOM 2208 N N . SER A 1 275 ? 22.848 2.050 -18.739 1.00 82.88 275 SER A N 1
ATOM 2209 C CA . SER A 1 275 ? 21.700 1.509 -19.475 1.00 82.88 275 SER A CA 1
ATOM 2210 C C . SER A 1 275 ? 21.102 2.458 -20.517 1.00 82.88 275 SER A C 1
ATOM 2212 O O . SER A 1 275 ? 20.492 1.985 -21.473 1.00 82.88 275 SER A O 1
ATOM 2214 N N . ILE A 1 276 ? 21.326 3.774 -20.419 1.00 88.75 276 ILE A N 1
ATOM 2215 C CA . ILE A 1 276 ? 20.726 4.733 -21.357 1.00 88.75 276 ILE A CA 1
ATOM 2216 C C . ILE A 1 276 ? 21.280 4.600 -22.792 1.00 88.75 276 ILE A C 1
ATOM 2218 O O . ILE A 1 276 ? 22.497 4.649 -23.043 1.00 88.75 276 ILE A O 1
ATOM 2222 N N . THR A 1 277 ? 20.367 4.495 -23.760 1.00 90.12 277 THR A N 1
ATOM 2223 C CA . THR A 1 277 ? 20.676 4.353 -25.192 1.00 90.12 277 THR A CA 1
ATOM 2224 C C . THR A 1 277 ? 21.228 5.644 -25.811 1.00 90.12 277 THR A C 1
ATOM 2226 O O . THR A 1 277 ? 21.028 6.750 -25.303 1.00 90.12 277 THR A O 1
ATOM 2229 N N . ASP A 1 278 ? 21.928 5.526 -26.944 1.00 92.94 278 ASP A N 1
ATOM 2230 C CA . ASP A 1 278 ? 22.447 6.694 -27.672 1.00 92.94 278 ASP A CA 1
ATOM 2231 C C . ASP A 1 278 ? 21.320 7.596 -28.211 1.00 92.94 278 ASP A C 1
ATOM 2233 O O . ASP A 1 278 ? 21.469 8.821 -28.219 1.00 92.94 278 ASP A O 1
ATOM 2237 N N . ASP A 1 279 ? 20.182 7.011 -28.598 1.00 95.00 279 ASP A N 1
ATOM 2238 C CA . ASP A 1 279 ? 19.006 7.751 -29.064 1.00 95.00 279 ASP A CA 1
ATOM 2239 C C . ASP A 1 279 ? 18.339 8.522 -27.912 1.00 95.00 279 ASP A C 1
ATOM 2241 O O . ASP A 1 279 ? 18.044 9.709 -28.070 1.00 95.00 279 ASP A O 1
ATOM 2245 N N . GLN A 1 280 ? 18.196 7.911 -26.727 1.00 95.44 280 GLN A N 1
ATOM 2246 C CA . GLN A 1 280 ? 17.712 8.607 -25.525 1.00 95.44 280 GLN A CA 1
ATOM 2247 C C . GLN A 1 280 ? 18.654 9.747 -25.117 1.00 95.44 280 GLN A C 1
ATOM 2249 O O . GLN A 1 280 ? 18.197 10.862 -24.879 1.00 95.44 280 GLN A O 1
ATOM 2254 N N . LYS A 1 281 ? 19.978 9.526 -25.113 1.00 94.88 281 LYS A N 1
ATOM 2255 C CA . LYS A 1 281 ? 20.964 10.594 -24.840 1.00 94.88 281 LYS A CA 1
ATOM 2256 C C . LYS A 1 281 ? 20.811 11.767 -25.806 1.00 94.88 281 LYS A C 1
ATOM 2258 O O . LYS A 1 281 ? 20.857 12.924 -25.388 1.00 94.88 281 LYS A O 1
ATOM 2263 N N . ALA A 1 282 ? 20.651 11.479 -27.098 1.00 96.25 282 ALA A N 1
ATOM 2264 C CA . ALA A 1 282 ? 20.469 12.505 -28.117 1.00 96.25 282 ALA A CA 1
ATOM 2265 C C . ALA A 1 282 ? 19.152 13.276 -27.931 1.00 96.25 282 ALA A C 1
ATOM 2267 O O . ALA A 1 282 ? 19.156 14.502 -28.066 1.00 96.25 282 ALA A O 1
ATOM 2268 N N . ALA A 1 283 ? 18.063 12.580 -27.587 1.00 97.56 283 ALA A N 1
ATOM 2269 C CA . ALA A 1 283 ? 16.768 13.185 -27.294 1.00 97.56 283 ALA A CA 1
ATOM 2270 C C . ALA A 1 283 ? 16.835 14.106 -26.067 1.00 97.56 283 ALA A C 1
ATOM 2272 O O . ALA A 1 283 ? 16.470 15.272 -26.175 1.00 97.56 283 ALA A O 1
ATOM 2273 N N . ILE A 1 284 ? 17.421 13.652 -24.956 1.00 97.19 284 ILE A N 1
ATOM 2274 C CA . ILE A 1 284 ? 17.598 14.456 -23.735 1.00 97.19 284 ILE A CA 1
ATOM 2275 C C . ILE A 1 284 ? 18.433 15.711 -24.026 1.00 97.19 284 ILE A C 1
ATOM 2277 O O . ILE A 1 284 ? 18.069 16.826 -23.657 1.00 97.19 284 ILE A O 1
ATOM 2281 N N . GLU A 1 285 ? 19.547 15.589 -24.752 1.00 96.00 285 GLU A N 1
ATOM 2282 C CA . GLU A 1 285 ? 20.348 16.765 -25.124 1.00 96.00 285 GLU A CA 1
ATOM 2283 C C . GLU A 1 285 ? 19.598 17.748 -26.037 1.00 96.00 285 GLU A C 1
ATOM 2285 O O . GLU A 1 285 ? 19.892 18.950 -26.025 1.00 96.00 285 GLU A O 1
ATOM 2290 N N . GLN A 1 286 ? 18.647 17.270 -26.841 1.00 97.00 286 GLN A N 1
ATOM 2291 C CA . GLN A 1 286 ? 17.760 18.127 -27.621 1.00 97.00 286 GLN A CA 1
ATOM 2292 C C . GLN A 1 286 ? 16.709 18.800 -26.727 1.00 97.00 286 GLN A C 1
ATOM 2294 O O . GLN A 1 286 ? 16.557 20.020 -26.810 1.00 97.00 286 GLN A O 1
ATOM 2299 N N . GLU A 1 287 ? 16.055 18.052 -25.842 1.00 97.69 287 GLU A N 1
ATOM 2300 C CA . GLU A 1 287 ? 15.049 18.553 -24.900 1.00 97.69 287 GLU A CA 1
ATOM 2301 C C . GLU A 1 287 ? 15.602 19.686 -24.038 1.00 97.69 287 GLU A C 1
ATOM 2303 O O . GLU A 1 287 ? 14.988 20.743 -23.953 1.00 97.69 287 GLU A O 1
ATOM 2308 N N . TYR A 1 288 ? 16.825 19.571 -23.512 1.00 97.19 288 TYR A N 1
ATOM 2309 C CA . TYR A 1 288 ? 17.421 20.661 -22.725 1.00 97.19 288 TYR A CA 1
ATOM 2310 C C . TYR A 1 288 ? 17.699 21.936 -23.540 1.00 97.19 288 TYR A C 1
ATOM 2312 O O . TYR A 1 288 ? 17.682 23.035 -22.982 1.00 97.19 288 TYR A O 1
ATOM 2320 N N . ARG A 1 289 ? 17.914 21.838 -24.861 1.00 96.75 289 ARG A N 1
ATOM 2321 C CA . ARG A 1 289 ? 17.977 23.027 -25.739 1.00 96.75 289 ARG A CA 1
ATOM 2322 C C . ARG A 1 289 ? 16.594 23.640 -25.933 1.00 96.75 289 ARG A C 1
ATOM 2324 O O . ARG A 1 289 ? 16.468 24.859 -26.057 1.00 96.75 289 ARG A O 1
ATOM 2331 N N . GLU A 1 290 ? 15.560 22.809 -25.978 1.00 96.56 290 GLU A N 1
ATOM 2332 C CA . GLU A 1 290 ? 14.169 23.253 -26.046 1.00 96.56 290 GLU A CA 1
ATOM 2333 C C . GLU A 1 290 ? 13.734 23.892 -24.719 1.00 96.56 290 GLU A C 1
ATOM 2335 O O . GLU A 1 290 ? 13.152 24.976 -24.740 1.00 96.56 290 GLU A O 1
ATOM 2340 N N . PHE A 1 291 ? 14.131 23.333 -23.574 1.00 97.25 291 PHE A N 1
ATOM 2341 C CA . PHE A 1 291 ? 13.933 23.914 -22.244 1.00 97.25 291 PHE A CA 1
ATOM 2342 C C . PHE A 1 291 ? 14.627 25.273 -22.106 1.00 97.25 291 PHE A C 1
ATOM 2344 O O . PHE A 1 291 ? 14.038 26.218 -21.578 1.00 97.25 291 PHE A O 1
ATOM 2351 N N . GLU A 1 292 ? 15.839 25.432 -22.649 1.00 96.75 292 GLU A N 1
ATOM 2352 C CA . GLU A 1 292 ? 16.517 26.732 -22.712 1.00 96.75 292 GLU A CA 1
ATOM 2353 C C . GLU A 1 292 ? 15.728 27.739 -23.573 1.00 96.75 292 GLU A C 1
ATOM 2355 O O . GLU A 1 292 ? 15.580 28.909 -23.208 1.00 96.75 292 GLU A O 1
ATOM 2360 N N . ASN A 1 293 ? 15.159 27.307 -24.701 1.00 96.88 293 ASN A N 1
ATOM 2361 C CA . ASN A 1 293 ? 14.304 28.158 -25.532 1.00 96.88 293 ASN A CA 1
ATOM 2362 C C . ASN A 1 293 ? 13.005 28.559 -24.803 1.00 96.88 293 ASN A C 1
ATOM 2364 O O . ASN A 1 293 ? 12.633 29.736 -24.803 1.00 96.88 293 ASN A O 1
ATOM 2368 N N . ILE A 1 294 ? 12.340 27.619 -24.126 1.00 96.06 294 ILE A N 1
ATOM 2369 C CA . ILE A 1 294 ? 11.150 27.885 -23.299 1.00 96.06 294 ILE A CA 1
ATOM 2370 C C . ILE A 1 294 ? 11.492 28.881 -22.190 1.00 96.06 294 ILE A C 1
ATOM 2372 O O . ILE A 1 294 ? 10.798 29.885 -22.033 1.00 96.06 294 ILE A O 1
ATOM 2376 N N . THR A 1 295 ? 12.612 28.675 -21.500 1.00 94.56 295 THR A N 1
ATOM 2377 C CA . THR A 1 295 ? 13.105 29.580 -20.456 1.00 94.56 295 THR A CA 1
ATOM 2378 C C . THR A 1 295 ? 13.285 31.001 -20.993 1.00 94.56 295 THR A C 1
ATOM 2380 O O . THR A 1 295 ? 12.815 31.960 -20.384 1.00 94.56 295 THR A O 1
ATOM 2383 N N . ASN A 1 296 ? 13.887 31.145 -22.176 1.00 94.69 296 ASN A N 1
ATOM 2384 C CA . ASN A 1 296 ? 1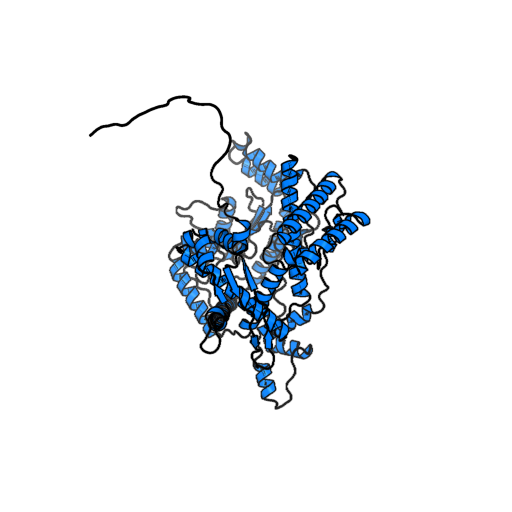4.139 32.445 -22.800 1.00 94.69 296 ASN A CA 1
ATOM 2385 C C . ASN A 1 296 ? 12.882 33.137 -23.363 1.00 94.69 296 ASN A C 1
ATOM 2387 O O . ASN A 1 296 ? 12.898 34.353 -23.562 1.00 94.69 296 ASN A O 1
ATOM 2391 N N . THR A 1 297 ? 11.811 32.394 -23.661 1.00 94.88 297 THR A N 1
ATOM 2392 C CA . THR A 1 297 ? 10.609 32.927 -24.335 1.00 94.88 297 THR A CA 1
ATOM 2393 C C . THR A 1 297 ? 9.389 33.053 -23.427 1.00 94.88 297 THR A C 1
ATOM 2395 O O . THR A 1 297 ? 8.605 33.987 -23.597 1.00 94.88 297 THR A O 1
ATOM 2398 N N . ARG A 1 298 ? 9.216 32.129 -22.478 1.00 91.19 298 ARG A N 1
ATOM 2399 C CA . ARG A 1 298 ? 8.058 32.029 -21.575 1.00 91.19 298 ARG A CA 1
ATOM 2400 C C . ARG A 1 298 ? 8.440 32.114 -20.095 1.00 91.19 298 ARG A C 1
ATOM 2402 O O . ARG A 1 298 ? 7.588 32.478 -19.293 1.00 91.19 298 ARG A O 1
ATOM 2409 N N . GLY A 1 299 ? 9.697 31.834 -19.751 1.00 91.88 299 GLY A N 1
ATOM 2410 C CA . GLY A 1 299 ? 10.196 31.768 -18.375 1.00 91.88 299 GLY A CA 1
ATOM 2411 C C . GLY A 1 299 ? 10.436 30.329 -17.914 1.00 91.88 299 GLY A C 1
ATOM 2412 O O . GLY A 1 299 ? 9.820 29.400 -18.436 1.00 91.88 299 GLY A O 1
ATOM 2413 N N . LEU A 1 300 ? 11.346 30.156 -16.947 1.00 93.44 300 LEU A N 1
ATOM 2414 C CA . LEU A 1 300 ? 11.798 28.843 -16.468 1.00 93.44 300 LEU A CA 1
ATOM 2415 C C . LEU A 1 300 ? 10.642 27.972 -15.953 1.00 93.44 300 LEU A C 1
ATOM 2417 O O . LEU A 1 300 ? 10.607 26.794 -16.279 1.00 93.44 300 LEU A O 1
ATOM 2421 N N . SER A 1 301 ? 9.655 28.547 -15.258 1.00 90.62 301 SER A N 1
ATOM 2422 C CA . SER A 1 301 ? 8.485 27.818 -14.739 1.00 90.62 301 SER A CA 1
ATOM 2423 C C . SER A 1 301 ? 7.771 26.979 -15.802 1.00 90.62 301 SER A C 1
ATOM 2425 O O . SER A 1 301 ? 7.278 25.900 -15.513 1.00 90.62 301 SER A O 1
ATOM 2427 N N . TYR A 1 302 ? 7.737 27.434 -17.061 1.00 92.44 302 TYR A N 1
ATOM 2428 C CA . TYR A 1 302 ? 7.060 26.713 -18.145 1.00 92.44 302 TYR A CA 1
ATOM 2429 C C . TYR A 1 302 ? 7.809 25.471 -18.635 1.00 92.44 302 TYR A C 1
ATOM 2431 O O . TYR A 1 302 ? 7.236 24.704 -19.407 1.00 92.44 302 TYR A O 1
ATOM 2439 N N . VAL A 1 303 ? 9.060 25.270 -18.211 1.00 96.69 303 VAL A N 1
ATOM 2440 C CA . VAL A 1 303 ? 9.774 24.009 -18.435 1.00 96.69 303 VAL A CA 1
ATOM 2441 C C . VAL A 1 303 ? 9.115 22.879 -17.644 1.00 96.69 303 VAL A C 1
ATOM 2443 O O . VAL A 1 303 ? 9.074 21.766 -18.146 1.00 96.69 303 VAL A O 1
ATOM 2446 N N . TYR A 1 304 ? 8.511 23.168 -16.486 1.00 93.69 304 TYR A N 1
ATOM 2447 C CA . TYR A 1 304 ? 7.843 22.170 -15.644 1.00 93.69 304 TYR A CA 1
ATOM 2448 C C . TYR A 1 304 ? 6.771 21.388 -16.409 1.00 93.69 304 TYR A C 1
ATOM 2450 O O . TYR A 1 304 ? 6.827 20.169 -16.487 1.00 93.69 304 TYR A O 1
ATOM 2458 N N . GLY A 1 305 ? 5.859 22.080 -17.095 1.00 91.12 305 GLY A N 1
ATOM 2459 C CA . GLY A 1 305 ? 4.878 21.418 -17.963 1.00 91.12 305 GLY A CA 1
ATOM 2460 C C . GLY A 1 305 ? 5.446 20.826 -19.255 1.00 91.12 305 GLY A C 1
ATOM 2461 O O . GLY A 1 305 ? 4.784 20.018 -19.887 1.00 91.12 305 GLY A O 1
ATOM 2462 N N . ALA A 1 306 ? 6.643 21.238 -19.681 1.00 95.25 306 ALA A N 1
ATOM 2463 C CA . ALA A 1 306 ? 7.308 20.667 -20.854 1.00 95.25 306 ALA A CA 1
ATOM 2464 C C . ALA A 1 306 ? 8.047 19.357 -20.539 1.00 95.25 306 ALA A C 1
ATOM 2466 O O . ALA A 1 306 ? 8.511 18.697 -21.466 1.00 95.25 306 ALA A O 1
ATOM 2467 N N . LEU A 1 307 ? 8.169 18.998 -19.255 1.00 95.62 307 LEU A N 1
ATOM 2468 C CA . LEU A 1 307 ? 8.665 17.690 -18.831 1.00 95.62 307 LEU A CA 1
ATOM 2469 C C . LEU A 1 307 ? 7.640 16.581 -19.097 1.00 95.62 307 LEU A C 1
ATOM 2471 O O . LEU A 1 307 ? 8.051 15.435 -19.277 1.00 95.62 307 LEU A O 1
ATOM 2475 N N . GLN A 1 308 ? 6.345 16.909 -19.175 1.00 90.81 308 GLN A N 1
ATOM 2476 C CA . GLN A 1 308 ? 5.303 15.953 -19.534 1.00 90.81 308 GLN A CA 1
ATOM 2477 C C . GLN A 1 308 ? 5.600 15.352 -20.913 1.00 90.81 308 GLN A C 1
ATOM 2479 O O . GLN A 1 308 ? 5.894 16.080 -21.862 1.00 90.81 308 GLN A O 1
ATOM 2484 N N . ASP A 1 309 ? 5.529 14.024 -21.015 1.00 87.88 309 ASP A N 1
ATOM 2485 C CA . ASP A 1 309 ? 5.866 13.244 -22.213 1.00 87.88 309 ASP A CA 1
ATOM 2486 C C . ASP A 1 309 ? 7.341 13.374 -22.689 1.00 87.88 309 ASP A C 1
ATOM 2488 O O . ASP A 1 309 ? 7.673 12.924 -23.789 1.00 87.88 309 ASP A O 1
ATOM 2492 N N . SER A 1 310 ? 8.243 13.980 -21.902 1.00 96.19 310 SER A N 1
ATOM 2493 C CA . SER A 1 310 ? 9.667 14.098 -22.262 1.00 96.19 310 SER A CA 1
ATOM 2494 C C . SER A 1 310 ? 10.442 12.802 -22.002 1.00 96.19 310 SER A C 1
ATOM 2496 O O . SER A 1 310 ? 10.210 12.099 -21.016 1.00 96.19 310 SER A O 1
ATOM 2498 N N . VAL A 1 311 ? 11.439 12.517 -22.843 1.00 97.31 311 VAL A N 1
ATOM 2499 C CA . VAL A 1 311 ? 12.388 11.411 -22.650 1.00 97.31 311 VAL A CA 1
ATOM 2500 C C . VAL A 1 311 ? 13.173 11.603 -21.355 1.00 97.31 311 VAL A C 1
ATOM 2502 O O . VAL A 1 311 ? 13.460 10.628 -20.667 1.00 97.31 311 VAL A O 1
ATOM 2505 N N . THR A 1 312 ? 13.488 12.848 -20.988 1.00 96.38 312 THR A N 1
ATOM 2506 C CA . THR A 1 312 ? 14.133 13.175 -19.709 1.00 96.38 312 THR A CA 1
ATOM 2507 C C . THR A 1 312 ? 13.313 12.671 -18.520 1.00 96.38 312 THR A C 1
ATOM 2509 O O . THR A 1 312 ? 13.857 11.958 -17.680 1.00 96.38 312 THR A O 1
ATOM 2512 N N . ALA A 1 313 ? 12.021 13.006 -18.450 1.00 95.50 313 ALA A N 1
ATOM 2513 C CA . ALA A 1 313 ? 11.151 12.578 -17.353 1.00 95.50 313 ALA A CA 1
ATOM 2514 C C . ALA A 1 313 ? 10.910 11.058 -17.371 1.00 95.50 313 ALA A C 1
ATOM 2516 O O . ALA A 1 313 ? 10.921 10.411 -16.322 1.00 95.50 313 ALA A O 1
ATOM 2517 N N . TYR A 1 314 ? 10.780 10.477 -18.568 1.00 95.44 314 TYR A N 1
ATOM 2518 C CA . TYR A 1 314 ? 10.635 9.035 -18.737 1.00 95.44 314 TYR A CA 1
ATOM 2519 C C . TYR A 1 314 ? 11.844 8.258 -18.201 1.00 95.44 314 TYR A C 1
ATOM 2521 O O . TYR A 1 314 ? 11.685 7.364 -17.381 1.00 95.44 314 TYR A O 1
ATOM 2529 N N . VAL A 1 315 ? 13.063 8.628 -18.601 1.00 94.00 315 VAL A N 1
ATOM 2530 C CA . VAL A 1 315 ? 14.288 7.946 -18.145 1.00 94.00 315 VAL A CA 1
ATOM 2531 C C . VAL A 1 315 ? 14.583 8.233 -16.670 1.00 94.00 315 VAL A C 1
ATOM 2533 O O . VAL A 1 315 ? 15.184 7.408 -15.991 1.00 94.00 315 VAL A O 1
ATOM 2536 N N . TYR A 1 316 ? 14.182 9.401 -16.161 1.00 92.31 316 TYR A N 1
ATOM 2537 C CA . TYR A 1 316 ? 14.379 9.748 -14.755 1.00 92.31 316 TYR A CA 1
ATOM 2538 C C . TYR A 1 316 ? 13.505 8.911 -13.813 1.00 92.31 316 TYR A C 1
ATOM 2540 O O . TYR A 1 316 ? 14.005 8.438 -12.796 1.00 92.31 316 TYR A O 1
ATOM 2548 N N . ALA A 1 317 ? 12.223 8.733 -14.149 1.00 87.56 317 ALA A N 1
ATOM 2549 C CA . ALA A 1 317 ? 11.264 8.046 -13.282 1.00 87.56 317 ALA A CA 1
ATOM 2550 C C . ALA A 1 317 ? 10.175 7.260 -14.038 1.00 87.56 317 ALA A C 1
ATOM 2552 O O . ALA A 1 317 ? 9.725 6.222 -13.553 1.00 87.56 317 ALA A O 1
ATOM 2553 N N . GLY A 1 318 ? 9.759 7.717 -15.225 1.00 89.38 318 GLY A N 1
ATOM 2554 C CA . GLY A 1 318 ? 8.626 7.132 -15.956 1.00 89.38 318 GLY A CA 1
ATOM 2555 C C . GLY A 1 318 ? 8.793 5.659 -16.325 1.00 89.38 318 GLY A C 1
ATOM 2556 O O . GLY A 1 318 ? 7.841 4.904 -16.179 1.00 89.38 318 GLY A O 1
ATOM 2557 N N . GLU A 1 319 ? 9.991 5.218 -16.713 1.00 90.25 319 GLU A N 1
ATOM 2558 C CA . GLU A 1 319 ? 10.265 3.806 -17.011 1.00 90.25 319 GLU A CA 1
ATOM 2559 C C . GLU A 1 319 ? 10.041 2.917 -15.778 1.00 90.25 319 GLU A C 1
ATOM 2561 O O . GLU A 1 319 ? 9.473 1.833 -15.891 1.00 90.25 319 GLU A O 1
ATOM 2566 N N . SER A 1 320 ? 10.433 3.382 -14.586 1.00 86.56 320 SER A N 1
ATOM 2567 C CA . SER A 1 320 ? 10.238 2.631 -13.341 1.00 86.56 320 SER A CA 1
ATOM 2568 C C . SER A 1 320 ? 8.755 2.474 -13.007 1.00 86.56 320 SER A C 1
ATOM 2570 O O . SER A 1 320 ? 8.318 1.371 -12.681 1.00 86.56 320 SER A O 1
ATOM 2572 N N . TYR A 1 321 ? 7.978 3.554 -13.110 1.00 88.94 321 TYR A N 1
ATOM 2573 C CA . TYR A 1 321 ? 6.541 3.518 -12.830 1.00 88.94 321 TYR A CA 1
ATOM 2574 C C . TYR A 1 321 ? 5.760 2.752 -13.901 1.00 88.94 321 TYR A C 1
ATOM 2576 O O . TYR A 1 321 ? 4.874 1.972 -13.566 1.00 88.94 321 TYR A O 1
ATOM 2584 N N . GLU A 1 322 ? 6.129 2.876 -15.179 1.00 92.19 322 GLU A N 1
ATOM 2585 C CA . GLU A 1 322 ? 5.546 2.059 -16.248 1.00 92.19 322 GLU A CA 1
ATOM 2586 C C . GLU A 1 322 ? 5.832 0.567 -16.023 1.00 92.19 322 GLU A C 1
ATOM 2588 O O . GLU A 1 322 ? 4.939 -0.266 -16.169 1.00 92.19 322 GLU A O 1
ATOM 2593 N N . ASN A 1 323 ? 7.058 0.212 -15.625 1.00 90.94 323 ASN A N 1
ATOM 2594 C CA . ASN A 1 323 ? 7.410 -1.167 -15.294 1.00 90.94 323 ASN A CA 1
ATOM 2595 C C . ASN A 1 323 ? 6.607 -1.686 -14.092 1.00 90.94 323 ASN A C 1
ATOM 2597 O O . ASN A 1 323 ? 6.144 -2.826 -14.129 1.00 90.94 323 ASN A O 1
ATOM 2601 N N . GLN A 1 324 ? 6.397 -0.865 -13.061 1.00 86.25 324 GLN A N 1
ATOM 2602 C CA . GLN A 1 324 ? 5.555 -1.217 -11.917 1.00 86.25 324 GLN A CA 1
ATOM 2603 C C . GLN A 1 324 ? 4.101 -1.472 -12.341 1.00 86.25 324 GLN A C 1
ATOM 2605 O O . GLN A 1 324 ? 3.546 -2.517 -12.004 1.00 86.25 324 GLN A O 1
ATOM 2610 N N . GLU A 1 325 ? 3.511 -0.588 -13.148 1.00 87.25 325 GLU A N 1
ATOM 2611 C CA . GLU A 1 325 ? 2.149 -0.784 -13.657 1.00 87.25 325 GLU A CA 1
ATOM 2612 C C . GLU A 1 325 ? 2.035 -2.026 -14.547 1.00 87.25 325 GLU A C 1
ATOM 2614 O O . GLU A 1 325 ? 1.087 -2.802 -14.432 1.00 87.25 325 GLU A O 1
ATOM 2619 N N . LYS A 1 326 ? 3.040 -2.302 -15.386 1.00 92.38 326 LYS A N 1
ATOM 2620 C CA . LYS A 1 326 ? 3.099 -3.551 -16.160 1.00 92.38 326 LYS A CA 1
ATOM 2621 C C . LYS A 1 326 ? 3.105 -4.789 -15.267 1.00 92.38 326 LYS A C 1
ATOM 2623 O O . LYS A 1 326 ? 2.451 -5.772 -15.623 1.00 92.38 326 LYS A O 1
ATOM 2628 N N . MET A 1 327 ? 3.821 -4.755 -14.140 1.00 89.69 327 MET A N 1
ATOM 2629 C CA . MET A 1 327 ? 3.827 -5.851 -13.165 1.00 89.69 327 MET A CA 1
ATOM 2630 C C . MET A 1 327 ? 2.452 -6.057 -12.534 1.00 89.69 327 MET A C 1
ATOM 2632 O O . MET A 1 327 ? 1.981 -7.194 -12.499 1.00 89.69 327 MET A O 1
ATOM 2636 N N . ASN A 1 328 ? 1.790 -4.975 -12.122 1.00 87.19 328 ASN A N 1
ATOM 2637 C CA . ASN A 1 328 ? 0.438 -5.033 -11.565 1.00 87.19 328 ASN A CA 1
ATOM 2638 C C . ASN A 1 328 ? -0.542 -5.640 -12.580 1.00 87.19 328 ASN A C 1
ATOM 2640 O O . ASN A 1 328 ? -1.230 -6.618 -12.291 1.00 87.19 328 ASN A O 1
ATOM 2644 N N . LEU A 1 329 ? -0.532 -5.134 -13.818 1.00 89.25 329 LEU A N 1
ATOM 2645 C CA . LEU A 1 329 ? -1.437 -5.575 -14.880 1.00 89.25 329 LEU A CA 1
ATOM 2646 C C . LEU A 1 329 ? -1.251 -7.050 -15.254 1.00 89.25 329 LEU A C 1
ATOM 2648 O O . LEU A 1 329 ? -2.237 -7.756 -15.494 1.00 89.25 329 LEU A O 1
ATOM 2652 N N . ILE A 1 330 ? -0.005 -7.535 -15.347 1.00 93.00 330 ILE A N 1
ATOM 2653 C CA . ILE A 1 330 ? 0.224 -8.956 -15.630 1.00 93.00 330 ILE A CA 1
ATOM 2654 C C . ILE A 1 330 ? -0.143 -9.825 -14.428 1.00 93.00 330 ILE A C 1
ATOM 2656 O O . ILE A 1 330 ? -0.722 -10.889 -14.634 1.00 93.00 330 ILE A O 1
ATOM 2660 N N . GLU A 1 331 ? 0.143 -9.399 -13.197 1.00 90.62 331 GLU A N 1
ATOM 2661 C CA . GLU A 1 331 ? -0.266 -10.129 -11.997 1.00 90.62 331 GLU A CA 1
ATOM 2662 C C . GLU A 1 331 ? -1.789 -10.279 -11.945 1.00 90.62 331 GLU A C 1
ATOM 2664 O O . GLU A 1 331 ? -2.273 -11.414 -11.902 1.00 90.62 331 GLU A O 1
ATOM 2669 N N . ASP A 1 332 ? -2.532 -9.180 -12.101 1.00 87.75 332 ASP A N 1
ATOM 2670 C CA . ASP A 1 332 ? -3.996 -9.165 -12.168 1.00 87.75 332 ASP A CA 1
ATOM 2671 C C . ASP A 1 332 ? -4.535 -10.093 -13.255 1.00 87.75 332 ASP A C 1
ATOM 2673 O O . ASP A 1 332 ? -5.448 -10.888 -13.018 1.00 87.75 332 ASP A O 1
ATOM 2677 N N . TYR A 1 333 ? -3.942 -10.062 -14.449 1.00 88.88 333 TYR A N 1
ATOM 2678 C CA . TYR A 1 333 ? -4.343 -10.962 -15.527 1.00 88.88 333 TYR A CA 1
ATOM 2679 C C . TYR A 1 333 ? -4.116 -12.437 -15.165 1.00 88.88 333 TYR A C 1
ATOM 2681 O O . TYR A 1 333 ? -4.957 -13.294 -15.453 1.00 88.88 333 TYR A O 1
ATOM 2689 N N . ILE A 1 334 ? -2.978 -12.756 -14.542 1.00 90.19 334 ILE A N 1
ATOM 2690 C CA . ILE A 1 334 ? -2.626 -14.127 -14.160 1.00 90.19 334 ILE A CA 1
ATOM 2691 C C . ILE A 1 334 ? -3.530 -14.644 -13.037 1.00 90.19 334 ILE A C 1
ATOM 2693 O O . ILE A 1 334 ? -3.914 -15.820 -13.064 1.00 90.19 334 ILE A O 1
ATOM 2697 N N . VAL A 1 335 ? -3.886 -13.798 -12.069 1.00 88.88 335 VAL A N 1
ATOM 2698 C CA . VAL A 1 335 ? -4.684 -14.201 -10.903 1.00 88.88 335 VAL A CA 1
ATOM 2699 C C . VAL A 1 335 ? -6.186 -13.968 -11.068 1.00 88.88 335 VAL A C 1
ATOM 2701 O O . VAL A 1 335 ? -6.958 -14.556 -10.322 1.00 88.88 335 VAL A O 1
ATOM 2704 N N . GLY A 1 336 ? -6.644 -13.231 -12.085 1.00 84.88 336 GLY A N 1
ATOM 2705 C CA . GLY A 1 336 ? -8.054 -12.837 -12.255 1.00 84.88 336 GLY A CA 1
ATOM 2706 C C . GLY A 1 336 ? -9.063 -13.985 -12.436 1.00 84.88 336 GLY A C 1
ATOM 2707 O O . GLY A 1 336 ? -10.276 -13.779 -12.366 1.00 84.88 336 GLY A O 1
ATOM 2708 N N . THR A 1 337 ? -8.584 -15.215 -12.643 1.00 83.75 337 THR A N 1
ATOM 2709 C CA . THR A 1 337 ? -9.414 -16.436 -12.701 1.00 83.75 337 THR A CA 1
ATOM 2710 C C . THR A 1 337 ? -9.432 -17.233 -11.393 1.00 83.75 337 THR A C 1
ATOM 2712 O O . THR A 1 337 ? -10.057 -18.291 -11.317 1.00 83.75 337 THR A O 1
ATOM 2715 N N . VAL A 1 338 ? -8.726 -16.768 -10.361 1.00 87.50 338 VAL A N 1
ATOM 2716 C CA . VAL A 1 338 ? -8.673 -17.429 -9.060 1.00 87.50 338 VAL A CA 1
ATOM 2717 C C . VAL A 1 338 ? -10.005 -17.237 -8.345 1.00 87.50 338 VAL A C 1
ATOM 2719 O O . VAL A 1 338 ? -10.487 -16.126 -8.159 1.00 87.50 338 VAL A O 1
ATOM 2722 N N . GLU A 1 339 ? -10.586 -18.352 -7.907 1.00 84.19 339 GLU A N 1
ATOM 2723 C CA . GLU A 1 339 ? -11.809 -18.359 -7.114 1.00 84.19 339 GLU A CA 1
ATOM 2724 C C . GLU A 1 339 ? -11.591 -19.023 -5.750 1.00 84.19 339 GLU A C 1
ATOM 2726 O O . GLU A 1 339 ? -10.779 -19.947 -5.554 1.00 84.19 339 GLU A O 1
ATOM 2731 N N . VAL A 1 340 ? -12.385 -18.564 -4.791 1.00 85.75 340 VAL A N 1
ATOM 2732 C CA . VAL A 1 340 ? -12.468 -19.104 -3.439 1.00 85.75 340 VAL A CA 1
ATOM 2733 C C . VAL A 1 340 ? -13.799 -19.810 -3.253 1.00 85.75 340 VAL A C 1
ATOM 2735 O O . VAL A 1 340 ? -14.864 -19.312 -3.604 1.00 85.75 340 VAL A O 1
ATOM 2738 N N . SER A 1 341 ? -13.737 -21.023 -2.720 1.00 89.44 341 SER A N 1
ATOM 2739 C CA . SER A 1 341 ? -14.912 -21.770 -2.302 1.00 89.44 341 SER A CA 1
ATOM 2740 C C . SER A 1 341 ? -15.186 -21.511 -0.826 1.00 89.44 341 SER A C 1
ATOM 2742 O O . SER A 1 341 ? -14.280 -21.204 -0.053 1.00 89.44 341 SER A O 1
ATOM 2744 N N . ARG A 1 342 ? -16.420 -21.767 -0.387 1.00 86.88 342 ARG A N 1
ATOM 2745 C CA . ARG A 1 342 ? -16.768 -21.729 1.040 1.00 86.88 342 ARG A CA 1
ATOM 2746 C C . ARG A 1 342 ? -15.858 -22.608 1.910 1.00 86.88 342 ARG A C 1
ATOM 2748 O O . ARG A 1 342 ? -15.592 -22.255 3.051 1.00 86.88 342 ARG A O 1
ATOM 2755 N N . ALA A 1 343 ? -15.379 -23.735 1.381 1.00 94.12 343 ALA A N 1
ATOM 2756 C CA . ALA A 1 343 ? -14.461 -24.606 2.109 1.00 94.12 343 ALA A CA 1
ATOM 2757 C C . ALA A 1 343 ? -13.093 -23.942 2.337 1.00 94.12 343 ALA A C 1
ATOM 2759 O O . ALA A 1 343 ? -12.504 -24.139 3.395 1.00 94.12 343 ALA A O 1
ATOM 2760 N N . ASP A 1 344 ? -12.621 -23.127 1.388 1.00 94.75 344 ASP A N 1
ATOM 2761 C CA . ASP A 1 344 ? -11.390 -22.348 1.555 1.00 94.75 344 ASP A CA 1
ATOM 2762 C C . ASP A 1 344 ? -11.572 -21.286 2.648 1.00 94.75 344 ASP A C 1
ATOM 2764 O O . ASP A 1 344 ? -10.725 -21.156 3.527 1.00 94.75 344 ASP A O 1
ATOM 2768 N N . VAL A 1 345 ? -12.715 -20.589 2.652 1.00 93.06 345 VAL A N 1
ATOM 2769 C CA . VAL A 1 345 ? -13.061 -19.605 3.695 1.00 93.06 345 VAL A CA 1
ATOM 2770 C C . VAL A 1 345 ? -13.113 -20.262 5.078 1.00 93.06 345 VAL A C 1
ATOM 2772 O O . VAL A 1 345 ? -12.543 -19.752 6.042 1.00 93.06 345 VAL A O 1
ATOM 2775 N N . GLU A 1 346 ? -13.755 -21.430 5.180 1.00 95.56 346 GLU A N 1
ATOM 2776 C CA . GLU A 1 346 ? -13.818 -22.209 6.420 1.00 95.56 346 GLU A CA 1
ATOM 2777 C C . GLU A 1 346 ? -12.426 -22.688 6.873 1.00 95.56 346 GLU A C 1
ATOM 2779 O O . GLU A 1 346 ? -12.157 -22.732 8.075 1.00 95.56 346 GLU A O 1
ATOM 2784 N N . GLU A 1 347 ? -11.514 -23.020 5.954 1.00 97.38 347 GLU A N 1
ATOM 2785 C CA . GLU A 1 347 ? -10.130 -23.375 6.288 1.00 97.38 347 GLU A CA 1
ATOM 2786 C C . GLU A 1 347 ? -9.360 -22.185 6.874 1.00 97.38 347 GLU A C 1
ATOM 2788 O O . GLU A 1 347 ? -8.736 -22.335 7.930 1.00 97.38 347 GLU A O 1
ATOM 2793 N N . ILE A 1 348 ? -9.440 -21.007 6.240 1.00 97.06 348 ILE A N 1
ATOM 2794 C CA . ILE A 1 348 ? -8.808 -19.780 6.748 1.00 97.06 348 ILE A CA 1
ATOM 2795 C C . ILE A 1 348 ? -9.356 -19.439 8.129 1.00 97.06 348 ILE A C 1
ATOM 2797 O O . ILE A 1 348 ? -8.574 -19.299 9.065 1.00 97.06 348 ILE A O 1
ATOM 2801 N N . TYR A 1 349 ? -10.681 -19.409 8.288 1.00 97.94 349 TYR A N 1
ATOM 2802 C CA . TYR A 1 349 ? -11.326 -19.138 9.571 1.00 97.94 349 TYR A CA 1
ATOM 2803 C C . TYR A 1 349 ? -10.842 -20.080 10.677 1.00 97.94 349 TYR A C 1
ATOM 2805 O O . TYR A 1 349 ? -10.416 -19.635 11.742 1.00 97.94 349 TYR A O 1
ATOM 2813 N N . ASN A 1 350 ? -10.857 -21.394 10.424 1.00 98.25 350 ASN A N 1
ATOM 2814 C CA . ASN A 1 350 ? -10.435 -22.381 11.415 1.00 98.25 350 ASN A CA 1
ATOM 2815 C C . ASN A 1 350 ? -8.954 -22.231 11.783 1.00 98.25 350 ASN A C 1
ATOM 2817 O O . ASN A 1 350 ? -8.591 -22.415 12.947 1.00 98.25 350 ASN A O 1
ATOM 2821 N N . ARG A 1 351 ? -8.101 -21.902 10.806 1.00 97.56 351 ARG A N 1
ATOM 2822 C CA . ARG A 1 351 ? -6.672 -21.665 11.026 1.00 97.56 351 ARG A CA 1
ATOM 2823 C C . ARG A 1 351 ? -6.442 -20.404 11.856 1.00 97.56 351 ARG A C 1
ATOM 2825 O O . ARG A 1 351 ? -5.738 -20.492 12.857 1.00 97.56 351 ARG A O 1
ATOM 2832 N N . THR A 1 352 ? -7.061 -19.285 11.485 1.00 97.50 352 THR A N 1
ATOM 2833 C CA . THR A 1 352 ? -6.954 -18.004 12.200 1.00 97.50 352 THR A CA 1
ATOM 2834 C C . THR A 1 352 ? -7.470 -18.134 13.630 1.00 97.50 352 THR A C 1
ATOM 2836 O O . THR A 1 352 ? -6.777 -17.774 14.575 1.00 97.50 352 THR A O 1
ATOM 2839 N N . LEU A 1 353 ? -8.635 -18.760 13.825 1.00 98.19 353 LEU A N 1
ATOM 2840 C CA . LEU A 1 353 ? -9.195 -18.982 15.158 1.00 98.19 353 LEU A CA 1
ATOM 2841 C C . LEU A 1 353 ? -8.293 -19.867 16.033 1.00 98.19 353 LEU A C 1
ATOM 2843 O O . LEU A 1 353 ? -8.149 -19.622 17.232 1.00 98.19 353 LEU A O 1
ATOM 2847 N N . ALA A 1 354 ? -7.712 -20.927 15.463 1.00 98.19 354 ALA A N 1
ATOM 2848 C CA . ALA A 1 354 ? -6.802 -21.804 16.193 1.00 98.19 354 ALA A CA 1
ATOM 2849 C C . ALA A 1 354 ? -5.494 -21.092 16.569 1.00 98.19 354 ALA A C 1
ATOM 2851 O O . ALA A 1 354 ? -5.007 -21.289 17.685 1.00 98.19 354 ALA A O 1
ATOM 2852 N N . ASP A 1 355 ? -4.957 -20.266 15.668 1.00 97.88 355 ASP A N 1
ATOM 2853 C CA . ASP A 1 355 ? -3.760 -19.460 15.906 1.00 97.88 355 ASP A CA 1
ATOM 2854 C C . ASP A 1 355 ? -3.997 -18.413 16.998 1.00 97.88 355 ASP A C 1
ATOM 2856 O O . ASP A 1 355 ? -3.280 -18.407 17.998 1.00 97.88 355 ASP A O 1
ATOM 2860 N N . GLN A 1 356 ? -5.072 -17.625 16.900 1.00 98.00 356 GLN A N 1
ATOM 2861 C CA . GLN A 1 356 ? -5.435 -16.639 17.921 1.00 98.00 356 GLN A CA 1
ATOM 2862 C C . GLN A 1 356 ? -5.650 -17.291 19.291 1.00 98.00 356 GLN A C 1
ATOM 2864 O O . GLN A 1 356 ? -5.097 -16.835 20.289 1.00 98.00 356 GLN A O 1
ATOM 2869 N N . LYS A 1 357 ? -6.348 -18.434 19.368 1.00 97.81 357 LYS A N 1
ATOM 2870 C CA . LYS A 1 357 ? -6.494 -19.182 20.634 1.00 97.81 357 LYS A CA 1
ATOM 2871 C C . LYS A 1 357 ? -5.163 -19.639 21.230 1.00 97.81 357 LYS A C 1
ATOM 2873 O O . LYS A 1 357 ? -5.055 -19.746 22.451 1.00 97.81 357 LYS A O 1
ATOM 2878 N N . ALA A 1 358 ? -4.173 -19.951 20.396 1.00 97.62 358 ALA A N 1
ATOM 2879 C CA . ALA A 1 358 ? -2.844 -20.343 20.851 1.00 97.62 358 ALA A CA 1
ATOM 2880 C C . ALA A 1 358 ? -2.000 -19.129 21.273 1.00 97.62 358 ALA A C 1
ATOM 2882 O O . ALA A 1 358 ? -1.379 -19.164 22.336 1.00 97.62 358 ALA A O 1
ATOM 2883 N N . ARG A 1 359 ? -1.995 -18.057 20.472 1.00 97.31 359 ARG A N 1
ATOM 2884 C CA . ARG A 1 359 ? -1.226 -16.826 20.710 1.00 97.31 359 ARG A CA 1
ATOM 2885 C C . ARG A 1 359 ? -1.747 -16.029 21.898 1.00 97.31 359 ARG A C 1
ATOM 2887 O O . ARG A 1 359 ? -0.952 -15.630 22.747 1.00 97.31 359 ARG A O 1
ATOM 2894 N N . PHE A 1 360 ? -3.064 -15.857 21.993 1.00 97.25 360 PHE A N 1
ATOM 2895 C CA . PHE A 1 360 ? -3.734 -15.058 23.028 1.00 97.25 360 PHE A CA 1
ATOM 2896 C C . PHE A 1 360 ? -3.832 -15.786 24.374 1.00 97.25 360 PHE A C 1
ATOM 2898 O O . PHE A 1 360 ? -4.499 -15.332 25.297 1.00 97.25 360 PHE A O 1
ATOM 2905 N N . ALA A 1 361 ? -3.130 -16.914 24.529 1.00 93.25 361 ALA A N 1
ATOM 2906 C CA . ALA A 1 361 ? -2.878 -17.507 25.838 1.00 93.25 361 ALA A CA 1
ATOM 2907 C C . ALA A 1 361 ? -2.009 -16.601 26.736 1.00 93.25 361 ALA A C 1
ATOM 2909 O O . ALA A 1 361 ? -1.949 -16.816 27.947 1.00 93.25 361 ALA A O 1
ATOM 2910 N N . THR A 1 362 ? -1.325 -15.614 26.151 1.00 93.94 362 THR A N 1
ATOM 2911 C CA . THR A 1 362 ? -0.589 -14.567 26.864 1.00 93.94 362 THR A CA 1
ATOM 2912 C C . THR A 1 362 ? -1.159 -13.198 26.522 1.00 93.94 362 THR A C 1
ATOM 2914 O O . THR A 1 362 ? -1.268 -12.870 25.343 1.00 93.94 362 THR A O 1
ATOM 2917 N N . GLU A 1 363 ? -1.420 -12.396 27.550 1.00 92.12 363 GLU A N 1
ATOM 2918 C CA . GLU A 1 363 ? -1.958 -11.034 27.449 1.00 92.12 363 GLU A CA 1
ATOM 2919 C C . GLU A 1 363 ? -1.152 -10.141 26.493 1.00 92.12 363 GLU A C 1
ATOM 2921 O O . GLU A 1 363 ? -1.722 -9.603 25.557 1.00 92.12 363 GLU A O 1
ATOM 2926 N N . ALA A 1 364 ? 0.180 -10.115 26.606 1.00 92.94 364 ALA A N 1
ATOM 2927 C CA . ALA A 1 364 ? 1.033 -9.297 25.735 1.00 92.94 364 ALA A CA 1
ATOM 2928 C C . ALA A 1 364 ? 0.880 -9.601 24.228 1.00 92.94 364 ALA A C 1
ATOM 2930 O O . ALA A 1 364 ? 0.982 -8.702 23.405 1.00 92.94 364 ALA A O 1
ATOM 2931 N N . ASN A 1 365 ? 0.626 -10.860 23.847 1.00 95.88 365 ASN A N 1
ATOM 2932 C CA . ASN A 1 365 ? 0.391 -11.211 22.438 1.00 95.88 365 ASN A CA 1
ATOM 2933 C C . ASN A 1 365 ? -1.017 -10.828 21.969 1.00 95.88 365 ASN A C 1
ATOM 2935 O O . ASN A 1 365 ? -1.240 -10.720 20.766 1.00 95.88 365 ASN A O 1
ATOM 2939 N N . TYR A 1 366 ? -1.970 -10.742 22.898 1.00 95.38 366 TYR A N 1
ATOM 2940 C CA . TYR A 1 366 ? -3.326 -10.301 22.610 1.00 95.38 366 TYR A CA 1
ATOM 2941 C C . TYR A 1 366 ? -3.365 -8.780 22.445 1.00 95.38 366 TYR A C 1
ATOM 2943 O O . TYR A 1 366 ? -3.880 -8.309 21.440 1.00 95.38 366 TYR A O 1
ATOM 2951 N N . GLU A 1 367 ? -2.728 -8.038 23.354 1.00 93.06 367 GLU A N 1
ATOM 2952 C CA . GLU A 1 367 ? -2.548 -6.583 23.248 1.00 93.06 367 GLU A CA 1
ATOM 2953 C C . GLU A 1 367 ? -1.799 -6.206 21.964 1.00 93.06 367 GLU A C 1
ATOM 2955 O O . GLU A 1 367 ? -2.313 -5.420 21.180 1.00 93.06 367 GLU A O 1
ATOM 2960 N N . ALA A 1 368 ? -0.668 -6.860 21.667 1.00 93.69 368 ALA A N 1
ATOM 2961 C CA . ALA A 1 368 ? 0.081 -6.589 20.438 1.00 93.69 368 ALA A CA 1
ATOM 2962 C C . ALA A 1 368 ? -0.746 -6.831 19.163 1.00 93.69 368 ALA A C 1
ATOM 2964 O O . ALA A 1 368 ? -0.647 -6.067 18.215 1.00 93.69 368 ALA A O 1
ATOM 2965 N N . ALA A 1 369 ? -1.591 -7.868 19.137 1.00 93.44 369 ALA A N 1
ATOM 2966 C CA . ALA A 1 369 ? -2.462 -8.111 17.987 1.00 93.44 369 ALA A CA 1
ATOM 2967 C C . ALA A 1 369 ? -3.519 -7.012 17.809 1.00 93.44 369 ALA A C 1
ATOM 2969 O O . ALA A 1 369 ? -3.883 -6.695 16.682 1.00 93.44 369 ALA A O 1
ATOM 2970 N N . ILE A 1 370 ? -4.013 -6.433 18.905 1.00 91.19 370 ILE A N 1
ATOM 2971 C CA . ILE A 1 370 ? -4.932 -5.293 18.851 1.00 91.19 370 ILE A CA 1
ATOM 2972 C C . ILE A 1 370 ? -4.211 -4.054 18.324 1.00 91.19 370 ILE A C 1
ATOM 2974 O O . ILE A 1 370 ? -4.737 -3.398 17.428 1.00 91.19 370 ILE A O 1
ATOM 2978 N N . ASP A 1 371 ? -3.022 -3.766 18.853 1.00 88.19 371 ASP A N 1
ATOM 2979 C CA . ASP A 1 371 ? -2.216 -2.607 18.458 1.00 88.19 371 ASP A CA 1
ATOM 2980 C C . ASP A 1 371 ? -1.801 -2.678 16.978 1.00 88.19 371 ASP A C 1
ATOM 2982 O O . ASP A 1 371 ? -1.782 -1.661 16.290 1.00 88.19 371 ASP A O 1
ATOM 2986 N N . ASP A 1 372 ? -1.552 -3.887 16.463 1.00 86.44 372 ASP A N 1
ATOM 2987 C CA . ASP A 1 372 ? -1.263 -4.150 15.047 1.00 86.44 372 ASP A CA 1
ATOM 2988 C C . ASP A 1 372 ? -2.519 -4.077 14.142 1.00 86.44 372 ASP A C 1
ATOM 2990 O O . ASP A 1 372 ? -2.426 -4.287 12.930 1.00 86.44 372 ASP A O 1
ATOM 2994 N N . GLY A 1 373 ? -3.709 -3.822 14.703 1.00 86.31 373 GLY A N 1
ATOM 2995 C CA . GLY A 1 373 ? -4.971 -3.747 13.958 1.00 86.31 373 GLY A CA 1
ATOM 2996 C C . GLY A 1 373 ? -5.508 -5.104 13.479 1.00 86.31 373 GLY A C 1
ATOM 2997 O O . GLY A 1 373 ? -6.286 -5.164 12.524 1.00 86.31 373 GLY A O 1
ATOM 2998 N N . GLU A 1 374 ? -5.103 -6.215 14.110 1.00 91.06 374 GLU A N 1
ATOM 2999 C CA . GLU A 1 374 ? -5.508 -7.565 13.708 1.00 91.06 374 GLU A CA 1
ATOM 3000 C C . GLU A 1 374 ? -7.030 -7.768 13.857 1.00 91.06 374 GLU A C 1
ATOM 3002 O O . GLU A 1 374 ? -7.639 -7.465 14.887 1.00 91.06 374 GLU A O 1
ATOM 3007 N N . GLN A 1 375 ? -7.666 -8.362 12.842 1.00 90.88 375 GLN A N 1
ATOM 3008 C CA . GLN A 1 375 ? -9.082 -8.736 12.905 1.00 90.88 375 GLN A CA 1
ATOM 3009 C C . GLN A 1 375 ? -9.301 -9.876 13.915 1.00 90.88 375 GLN A C 1
ATOM 3011 O O . GLN A 1 375 ? -8.951 -11.039 13.685 1.00 90.88 375 GLN A O 1
ATOM 3016 N N . LEU A 1 376 ? -9.902 -9.547 15.059 1.00 94.81 376 LEU A N 1
ATOM 3017 C CA . LEU A 1 376 ? -10.100 -10.488 16.162 1.00 94.81 376 LEU A CA 1
ATOM 3018 C C . LEU A 1 376 ? -11.281 -11.439 15.921 1.00 94.81 376 LEU A C 1
ATOM 3020 O O . LEU A 1 376 ? -12.417 -11.007 15.729 1.00 94.81 376 LEU A O 1
ATOM 3024 N N . LEU A 1 377 ? -11.023 -12.745 16.034 1.00 97.25 377 LEU A N 1
ATOM 3025 C CA . LEU A 1 377 ? -12.034 -13.808 16.079 1.00 97.25 377 LEU A CA 1
ATOM 3026 C C . LEU A 1 377 ? -12.241 -14.370 17.485 1.00 97.25 377 LEU A C 1
ATOM 3028 O O . LEU A 1 377 ? -13.267 -15.002 17.729 1.00 97.25 377 LEU A O 1
ATOM 3032 N N . TYR A 1 378 ? -11.272 -14.202 18.388 1.00 97.81 378 TYR A N 1
ATOM 3033 C CA . TYR A 1 378 ? -11.291 -14.770 19.734 1.00 97.81 378 TYR A CA 1
ATOM 3034 C C . TYR A 1 378 ? -10.931 -13.733 20.796 1.00 97.81 378 TYR A C 1
ATOM 3036 O O . TYR A 1 378 ? -9.881 -13.105 20.716 1.00 97.81 378 TYR A O 1
ATOM 3044 N N . PHE A 1 379 ? -11.768 -13.638 21.829 1.00 97.12 379 PHE A N 1
ATOM 3045 C CA . PHE A 1 379 ? -11.557 -12.766 22.981 1.00 97.12 379 PHE A CA 1
ATOM 3046 C C . PHE A 1 379 ? -11.238 -13.630 24.214 1.00 97.12 379 PHE A C 1
ATOM 3048 O O . PHE A 1 379 ? -12.110 -14.366 24.694 1.00 97.12 379 PHE A O 1
ATOM 3055 N N . PRO A 1 380 ? -9.989 -13.619 24.719 1.00 96.75 380 PRO A N 1
ATOM 3056 C CA . PRO A 1 380 ? -9.552 -14.535 25.774 1.00 96.75 380 PRO A CA 1
ATOM 3057 C C . PRO A 1 380 ? -10.119 -14.197 27.160 1.00 96.75 380 PRO A C 1
ATOM 3059 O O . PRO A 1 380 ? -10.264 -15.099 27.989 1.00 96.75 380 PRO A O 1
ATOM 3062 N N . ASP A 1 381 ? -10.459 -12.934 27.406 1.00 94.88 381 ASP A N 1
ATOM 3063 C CA . ASP A 1 381 ? -10.893 -12.418 28.702 1.00 94.88 381 ASP A CA 1
ATOM 3064 C C . ASP A 1 381 ? -11.998 -11.354 28.567 1.00 94.88 381 ASP A C 1
ATOM 3066 O O . ASP A 1 381 ? -12.479 -11.071 27.471 1.00 94.88 381 ASP A O 1
ATOM 3070 N N . ASP A 1 382 ? -12.453 -10.843 29.710 1.00 94.38 382 ASP A N 1
ATOM 3071 C CA . ASP A 1 382 ? -13.425 -9.758 29.864 1.00 94.38 382 ASP A CA 1
ATOM 3072 C C . ASP A 1 382 ? -12.819 -8.512 30.548 1.00 94.38 382 ASP A C 1
ATOM 3074 O O . ASP A 1 382 ? -13.556 -7.608 30.951 1.00 94.38 382 ASP A O 1
ATOM 3078 N N . ASN A 1 383 ? -11.489 -8.465 30.695 1.00 95.06 383 ASN A N 1
ATOM 3079 C CA . ASN A 1 383 ? -10.759 -7.347 31.299 1.00 95.06 383 ASN A CA 1
ATOM 3080 C C . ASN A 1 383 ? -10.391 -6.279 30.263 1.00 95.06 383 ASN A C 1
ATOM 3082 O O . ASN A 1 383 ? -10.340 -5.097 30.603 1.00 95.06 383 ASN A O 1
ATOM 3086 N N . HIS A 1 384 ? -10.150 -6.699 29.019 1.00 95.38 384 HIS A N 1
ATOM 3087 C CA . HIS A 1 384 ? -9.930 -5.814 27.881 1.00 95.38 384 HIS A CA 1
ATOM 3088 C C . HIS A 1 384 ? -11.266 -5.481 27.219 1.00 95.38 384 HIS A C 1
ATOM 3090 O O . HIS A 1 384 ? -12.041 -6.373 26.864 1.00 95.38 384 HIS A O 1
ATOM 3096 N N . PHE A 1 385 ? -11.538 -4.197 27.031 1.00 96.75 385 PHE A N 1
ATOM 3097 C CA . PHE A 1 385 ? -12.743 -3.698 26.377 1.00 96.75 385 PHE A CA 1
ATOM 3098 C C . PHE A 1 385 ? -12.394 -2.573 25.411 1.00 96.75 385 PHE A C 1
ATOM 3100 O O . PHE A 1 385 ? -11.272 -2.084 25.417 1.00 96.75 385 PHE A O 1
ATOM 3107 N N . PHE A 1 386 ? -13.342 -2.180 24.562 1.00 97.00 386 PHE A N 1
ATOM 3108 C CA . PHE A 1 386 ? -13.044 -1.275 23.456 1.00 97.00 386 PHE A CA 1
ATOM 3109 C C . PHE A 1 386 ? -13.902 -0.020 23.494 1.00 97.00 386 PHE A C 1
ATOM 3111 O O . PHE A 1 386 ? -15.128 -0.091 23.655 1.00 97.00 386 PHE A O 1
ATOM 3118 N N . VAL A 1 387 ? -13.255 1.125 23.298 1.00 97.06 387 VAL A N 1
ATOM 3119 C CA . VAL A 1 387 ? -13.886 2.437 23.198 1.00 97.06 387 VAL A CA 1
ATOM 3120 C C . VAL A 1 387 ? -13.465 3.132 21.909 1.00 97.06 387 VAL A C 1
ATOM 3122 O O . VAL A 1 387 ? -12.298 3.154 21.536 1.00 97.06 387 VAL A O 1
ATOM 3125 N N . LYS A 1 388 ? -14.424 3.761 21.238 1.00 97.06 388 LYS A N 1
ATOM 3126 C CA . LYS A 1 388 ? -14.142 4.769 20.212 1.00 97.06 388 LYS A CA 1
ATOM 3127 C C . LYS A 1 388 ? -14.172 6.144 20.869 1.00 97.06 388 LYS A C 1
ATOM 3129 O O . LYS A 1 388 ? -14.852 6.318 21.882 1.00 97.06 388 LYS A O 1
ATOM 3134 N N . HIS A 1 389 ? -13.489 7.133 20.306 1.00 97.31 389 HIS A N 1
ATOM 3135 C CA . HIS A 1 389 ? -13.613 8.504 20.790 1.00 97.31 389 HIS A CA 1
ATOM 3136 C C . HIS A 1 389 ? -13.592 9.524 19.658 1.00 97.31 389 HIS A C 1
ATOM 3138 O O . HIS A 1 389 ? -13.179 9.237 18.541 1.00 97.31 389 HIS A O 1
ATOM 3144 N N . ILE A 1 390 ? -14.059 10.722 19.991 1.00 97.50 390 ILE A N 1
ATOM 3145 C CA . ILE A 1 390 ? -13.864 11.937 19.205 1.00 97.50 390 ILE A CA 1
ATOM 3146 C C . ILE A 1 390 ? -13.045 12.879 20.078 1.00 97.50 390 ILE A C 1
ATOM 3148 O O . ILE A 1 390 ? -13.497 13.228 21.172 1.00 97.50 390 ILE A O 1
ATOM 3152 N N . LEU A 1 391 ? -11.847 13.247 19.629 1.00 96.69 391 LEU A N 1
ATOM 3153 C CA . LEU A 1 391 ? -11.025 14.304 20.208 1.00 96.69 391 LEU A CA 1
ATOM 3154 C C . LEU A 1 391 ? -11.356 15.635 19.530 1.00 96.69 391 LEU A C 1
ATOM 3156 O O . LEU A 1 391 ? -11.208 15.778 18.322 1.00 96.69 391 LEU A O 1
ATOM 3160 N N . ILE A 1 392 ? -11.783 16.601 20.340 1.00 95.81 392 ILE A N 1
ATOM 3161 C CA . ILE A 1 392 ? -11.917 18.008 19.970 1.00 95.81 392 ILE A CA 1
ATOM 3162 C C . ILE A 1 392 ? -10.716 18.733 20.595 1.00 95.81 392 ILE A C 1
ATOM 3164 O O . ILE A 1 392 ? -10.696 18.889 21.825 1.00 95.81 392 ILE A O 1
ATOM 3168 N N . PRO A 1 393 ? -9.706 19.131 19.807 1.00 92.62 393 PRO A N 1
ATOM 3169 C CA . PRO A 1 393 ? -8.409 19.510 20.346 1.00 92.62 393 PRO A CA 1
ATOM 3170 C C . PRO A 1 393 ? -8.421 20.925 20.932 1.00 92.62 393 PRO A C 1
ATOM 3172 O O . PRO A 1 393 ? -9.266 21.760 20.597 1.00 92.62 393 PRO A O 1
ATOM 3175 N N . PHE A 1 394 ? -7.459 21.207 21.808 1.00 90.19 394 PHE A N 1
ATOM 3176 C CA . PHE A 1 394 ? -7.065 22.590 22.080 1.00 90.19 394 PHE A CA 1
ATOM 3177 C C . PHE A 1 394 ? -6.468 23.228 20.819 1.00 90.19 394 PHE A C 1
ATOM 3179 O O . PHE A 1 394 ? -5.788 22.546 20.059 1.00 90.19 394 PHE A O 1
ATOM 3186 N N . SER A 1 395 ? -6.677 24.535 20.617 1.00 85.25 395 SER A N 1
ATOM 3187 C CA . SER A 1 395 ? -5.889 25.270 19.615 1.00 85.25 395 SER A CA 1
ATOM 3188 C C . SER A 1 395 ? -4.422 25.349 20.038 1.00 85.25 395 SER A C 1
ATOM 3190 O O . SER A 1 395 ? -4.123 25.238 21.231 1.00 85.25 395 SER A O 1
ATOM 3192 N N . ASP A 1 396 ? -3.520 25.631 19.100 1.00 84.56 396 ASP A N 1
ATOM 3193 C CA . ASP A 1 396 ? -2.092 25.807 19.395 1.00 84.56 396 ASP A CA 1
ATOM 3194 C C . ASP A 1 396 ? -1.866 26.845 20.504 1.00 84.56 396 ASP A C 1
ATOM 3196 O O . ASP A 1 396 ? -1.126 26.608 21.459 1.00 84.56 396 ASP A O 1
ATOM 3200 N N . GLU A 1 397 ? -2.600 27.964 20.483 1.00 86.19 397 GLU A N 1
ATOM 3201 C CA . GLU A 1 397 ? -2.490 28.978 21.535 1.00 86.19 397 GLU A CA 1
ATOM 3202 C C . GLU A 1 397 ? -3.005 28.492 22.894 1.00 86.19 397 GLU A C 1
ATOM 3204 O O . GLU A 1 397 ? -2.538 28.957 23.938 1.00 86.19 397 GLU A O 1
ATOM 3209 N N . GLN A 1 398 ? -4.002 27.607 22.914 1.00 89.94 398 GLN A N 1
ATOM 3210 C CA . GLN A 1 398 ? -4.516 27.012 24.147 1.00 89.94 398 GLN A CA 1
ATOM 3211 C C . GLN A 1 398 ? -3.559 25.943 24.688 1.00 89.94 398 GLN A C 1
ATOM 3213 O O . GLN A 1 398 ? -3.353 25.882 25.903 1.00 89.94 398 GLN A O 1
ATOM 3218 N N . ALA A 1 399 ? -2.933 25.157 23.811 1.00 89.56 399 ALA A N 1
ATOM 3219 C CA . ALA A 1 399 ? -1.885 24.208 24.168 1.00 89.56 399 ALA A CA 1
ATOM 3220 C C . ALA A 1 399 ? -0.661 24.936 24.759 1.00 89.56 399 ALA A C 1
ATOM 3222 O O . ALA A 1 399 ? -0.204 24.595 25.854 1.00 89.56 399 ALA A O 1
ATOM 3223 N N . ASP A 1 400 ? -0.220 26.031 24.134 1.00 89.44 400 ASP A N 1
ATOM 3224 C CA . ASP A 1 400 ? 0.847 26.902 24.645 1.00 89.44 400 ASP A CA 1
ATOM 3225 C C . ASP A 1 400 ? 0.503 27.512 26.011 1.00 89.44 400 ASP A C 1
ATOM 3227 O O . ASP A 1 400 ? 1.355 27.633 26.903 1.00 89.44 400 ASP A O 1
ATOM 3231 N N . GLN A 1 401 ? -0.761 27.903 26.202 1.00 91.25 401 GLN A N 1
ATOM 3232 C CA . GLN A 1 401 ? -1.261 28.404 27.481 1.00 91.25 401 GLN A CA 1
ATOM 3233 C C . GLN A 1 401 ? -1.225 27.328 28.568 1.00 91.25 401 GLN A C 1
ATOM 3235 O O . GLN A 1 401 ? -0.832 27.623 29.702 1.00 91.25 401 GLN A O 1
ATOM 3240 N N . LEU A 1 402 ? -1.602 26.091 28.237 1.00 92.19 402 LEU A N 1
ATOM 3241 C CA . LEU A 1 402 ? -1.534 24.956 29.154 1.00 92.19 402 LEU A CA 1
ATOM 3242 C C . LEU A 1 402 ? -0.102 24.646 29.560 1.00 92.19 402 LEU A C 1
ATOM 3244 O O . LEU A 1 402 ? 0.170 24.542 30.757 1.00 92.19 402 LEU A O 1
ATOM 3248 N N . GLU A 1 403 ? 0.818 24.567 28.602 1.00 91.19 403 GLU A N 1
ATOM 3249 C CA . GLU A 1 403 ? 2.228 24.284 28.877 1.00 91.19 403 GLU A CA 1
ATOM 3250 C C . GLU A 1 403 ? 2.877 25.416 29.689 1.00 91.19 403 GLU A C 1
ATOM 3252 O O . GLU A 1 403 ? 3.594 25.186 30.671 1.00 91.19 403 GLU A O 1
ATOM 3257 N N . SER A 1 404 ? 2.544 26.669 29.370 1.00 90.38 404 SER A N 1
ATOM 3258 C CA . SER A 1 404 ? 2.973 27.832 30.151 1.00 90.38 404 SER A CA 1
ATOM 3259 C C . SER A 1 404 ? 2.450 27.786 31.590 1.00 90.38 404 SER A C 1
ATOM 3261 O O . SER A 1 404 ? 3.193 28.086 32.529 1.00 90.38 404 SER A O 1
ATOM 3263 N N . PHE A 1 405 ? 1.186 27.396 31.793 1.00 91.19 405 PHE A N 1
ATOM 3264 C CA . PHE A 1 405 ? 0.606 27.264 33.129 1.00 91.19 405 PHE A CA 1
ATOM 3265 C C . PHE A 1 405 ? 1.232 26.095 33.899 1.00 91.19 405 PHE A C 1
ATOM 3267 O O . PHE A 1 405 ? 1.562 26.259 35.076 1.00 91.19 405 PHE A O 1
ATOM 3274 N N . LYS A 1 406 ? 1.475 24.955 33.238 1.00 89.62 406 LYS A N 1
ATOM 3275 C CA . LYS A 1 406 ? 2.133 23.761 33.801 1.00 89.62 406 LYS A CA 1
ATOM 3276 C C . LYS A 1 406 ? 3.508 24.095 34.382 1.00 89.62 406 LYS A C 1
ATOM 3278 O O . LYS A 1 406 ? 3.839 23.641 35.478 1.00 89.62 406 LYS A O 1
ATOM 3283 N N . ASN A 1 407 ? 4.251 24.970 33.703 1.00 88.38 407 ASN A N 1
ATOM 3284 C CA . ASN A 1 407 ? 5.571 25.457 34.113 1.00 88.38 407 ASN A CA 1
ATOM 3285 C C . ASN A 1 407 ? 5.540 26.675 35.058 1.00 88.38 407 ASN A C 1
ATOM 3287 O O . ASN A 1 407 ? 6.590 27.171 35.484 1.00 88.38 407 ASN A O 1
ATOM 3291 N N . SER A 1 408 ? 4.355 27.185 35.399 1.00 86.94 408 SER A N 1
ATOM 3292 C CA . SER A 1 408 ? 4.203 28.364 36.249 1.00 86.94 408 SER A CA 1
ATOM 3293 C C . SER A 1 408 ? 4.313 28.036 37.743 1.00 86.94 408 SER A C 1
ATOM 3295 O O . SER A 1 408 ? 4.067 26.920 38.200 1.00 86.94 408 SER A O 1
ATOM 3297 N N . VAL A 1 409 ? 4.615 29.057 38.550 1.00 81.75 409 VAL A N 1
ATOM 3298 C CA . VAL A 1 409 ? 4.579 28.945 40.020 1.00 81.75 409 VAL A CA 1
ATOM 3299 C C . VAL A 1 409 ? 3.163 28.740 40.575 1.00 81.75 409 VAL A C 1
ATOM 3301 O O . VAL A 1 409 ? 3.020 28.366 41.737 1.00 81.75 409 VAL A O 1
ATOM 3304 N N . GLU A 1 410 ? 2.124 29.000 39.776 1.00 79.00 410 GLU A N 1
ATOM 3305 C CA . GLU A 1 410 ? 0.721 28.862 40.181 1.00 79.00 410 GLU A CA 1
ATOM 3306 C C . GLU A 1 410 ? 0.289 27.388 40.229 1.00 79.00 410 GLU A C 1
ATOM 3308 O O . GLU A 1 410 ? -0.479 27.016 41.115 1.00 79.00 410 GLU A O 1
ATOM 3313 N N . ASN A 1 411 ? 0.900 26.529 39.403 1.00 84.94 411 ASN A N 1
ATOM 3314 C CA . ASN A 1 411 ? 0.679 25.077 39.378 1.00 84.94 411 ASN A CA 1
ATOM 3315 C C . ASN A 1 411 ? 1.139 24.345 40.663 1.00 84.94 411 ASN A C 1
ATOM 3317 O O . ASN A 1 411 ? 0.888 23.162 40.866 1.00 84.94 411 ASN A O 1
ATOM 3321 N N . VAL A 1 412 ? 1.807 25.036 41.592 1.00 78.44 412 VAL A N 1
ATOM 3322 C CA . VAL A 1 412 ? 2.185 24.452 42.893 1.00 78.44 412 VAL A CA 1
ATOM 3323 C C . VAL A 1 412 ? 0.951 24.204 43.783 1.00 78.44 412 VAL A C 1
ATOM 3325 O O . VAL A 1 412 ? 1.032 23.474 44.772 1.00 78.44 412 VAL A O 1
ATOM 3328 N N . VAL A 1 413 ? -0.199 24.805 43.455 1.00 84.56 413 VAL A N 1
ATOM 3329 C CA . VAL A 1 413 ? -1.471 24.558 44.141 1.00 84.56 413 VAL A CA 1
ATOM 3330 C C . VAL A 1 413 ? -2.135 23.305 43.567 1.00 84.56 413 VAL A C 1
ATOM 3332 O O . VAL A 1 413 ? -2.476 23.261 42.388 1.00 84.56 413 VAL A O 1
ATOM 3335 N N . GLU A 1 414 ? -2.359 22.301 44.416 1.00 85.25 414 GLU A N 1
ATOM 3336 C CA . GLU A 1 414 ? -3.055 21.058 44.057 1.00 85.25 414 GLU A CA 1
ATOM 3337 C C . GLU A 1 414 ? -4.415 21.349 43.395 1.00 85.25 414 GLU A C 1
ATOM 3339 O O . GLU A 1 414 ? -5.208 22.133 43.915 1.00 85.25 414 GLU A O 1
ATOM 3344 N N . GLY A 1 415 ? -4.662 20.743 42.230 1.00 83.56 415 GLY A N 1
ATOM 3345 C CA . GLY A 1 415 ? -5.893 20.911 41.446 1.00 83.56 415 GLY A CA 1
ATOM 3346 C C . GLY A 1 415 ? -5.947 22.152 40.544 1.00 83.56 415 GLY A C 1
ATOM 3347 O O . GLY A 1 415 ? -6.793 22.200 39.655 1.00 83.56 415 GLY A O 1
ATOM 3348 N N . SER A 1 416 ? -5.037 23.123 40.699 1.00 88.50 416 SER A N 1
ATOM 3349 C CA . SER A 1 416 ? -5.076 24.376 39.921 1.00 88.50 416 SER A CA 1
ATOM 3350 C C . SER A 1 416 ? -4.879 24.180 38.414 1.00 88.50 416 SER A C 1
ATOM 3352 O O . SER A 1 416 ? -5.535 24.857 37.625 1.00 88.50 416 SER A O 1
ATOM 3354 N N . TYR A 1 417 ? -4.024 23.233 38.009 1.00 90.31 417 TYR A N 1
ATOM 3355 C CA . TYR A 1 417 ? -3.841 22.867 36.602 1.00 90.31 417 TYR A CA 1
ATOM 3356 C C . TYR A 1 417 ? -5.130 22.336 35.980 1.00 90.31 417 TYR A C 1
ATOM 3358 O O . TYR A 1 417 ? -5.552 22.825 34.937 1.00 90.31 417 TYR A O 1
ATOM 3366 N N . ASN A 1 418 ? -5.797 21.404 36.663 1.00 90.50 418 ASN A N 1
ATOM 3367 C CA . ASN A 1 418 ? -7.029 20.791 36.174 1.00 90.50 418 ASN A CA 1
ATOM 3368 C C . ASN A 1 418 ? -8.152 21.834 36.060 1.00 90.50 418 ASN A C 1
ATOM 3370 O O . ASN A 1 418 ? -8.813 21.903 35.032 1.00 90.50 418 ASN A O 1
ATOM 3374 N N . GLU A 1 419 ? -8.310 22.720 37.053 1.00 91.69 419 GLU A N 1
ATOM 3375 C CA . GLU A 1 419 ? -9.284 23.823 36.982 1.00 91.69 419 GLU A CA 1
ATOM 3376 C C . GLU A 1 419 ? -9.001 24.788 35.817 1.00 91.69 419 GLU A C 1
ATOM 3378 O O . GLU A 1 419 ? -9.925 25.272 35.154 1.00 91.69 419 GLU A O 1
ATOM 3383 N N . TYR A 1 420 ? -7.723 25.088 35.560 1.00 92.81 420 TYR A N 1
ATOM 3384 C CA . TYR A 1 420 ? -7.312 25.933 34.442 1.00 92.81 420 TYR A CA 1
ATOM 3385 C C . TYR A 1 420 ? -7.600 25.262 33.093 1.00 92.81 420 TYR A C 1
ATOM 3387 O O . TYR A 1 420 ? -8.179 25.897 32.207 1.00 92.81 420 TYR A O 1
ATOM 3395 N N . ARG A 1 421 ? -7.266 23.975 32.971 1.00 94.75 421 ARG A N 1
ATOM 3396 C CA . ARG A 1 421 ? -7.519 23.142 31.793 1.00 94.75 421 ARG A CA 1
ATOM 3397 C C . ARG A 1 421 ? -9.007 23.008 31.495 1.00 94.75 421 ARG A C 1
ATOM 3399 O O . ARG A 1 421 ? -9.421 23.269 30.372 1.00 94.75 421 ARG A O 1
ATOM 3406 N N . ASP A 1 422 ? -9.832 22.740 32.504 1.00 93.44 422 ASP A N 1
ATOM 3407 C CA . ASP A 1 422 ? -11.290 22.666 32.362 1.00 93.44 422 ASP A CA 1
ATOM 3408 C C . ASP A 1 422 ? -11.896 23.998 31.902 1.00 93.44 422 ASP A C 1
ATOM 3410 O O . ASP A 1 422 ? -12.871 24.031 31.142 1.00 93.44 422 ASP A O 1
ATOM 3414 N N . ARG A 1 423 ? -11.331 25.128 32.342 1.00 93.12 423 ARG A N 1
ATOM 3415 C CA . ARG A 1 423 ? -11.762 26.448 31.872 1.00 93.12 423 ARG A CA 1
ATOM 3416 C C . ARG A 1 423 ? -11.436 26.640 30.394 1.00 93.12 423 ARG A C 1
ATOM 3418 O O . ARG A 1 423 ? -12.337 27.021 29.650 1.00 93.12 423 ARG A O 1
ATOM 3425 N N . LEU A 1 424 ? -10.206 26.339 29.975 1.00 93.75 424 LEU A N 1
ATOM 3426 C CA . LEU A 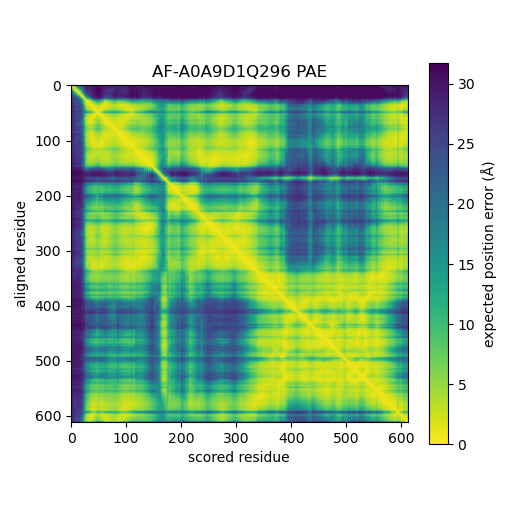1 424 ? -9.813 26.410 28.564 1.00 93.75 424 LEU A CA 1
ATOM 3427 C C . LEU A 1 424 ? -10.644 25.462 27.697 1.00 93.75 424 LEU A C 1
ATOM 3429 O O . LEU A 1 424 ? -11.088 25.852 26.623 1.00 93.75 424 LEU A O 1
ATOM 3433 N N . ALA A 1 425 ? -10.954 24.263 28.193 1.00 92.88 425 ALA A N 1
ATOM 3434 C CA . ALA A 1 425 ? -11.748 23.273 27.470 1.00 92.88 425 ALA A CA 1
ATOM 3435 C C . ALA A 1 425 ? -13.163 23.775 27.128 1.00 92.88 425 ALA A C 1
ATOM 3437 O O . ALA A 1 425 ? -13.751 23.398 26.116 1.00 92.88 425 ALA A O 1
ATOM 3438 N N . ASN A 1 426 ? -13.725 24.669 27.949 1.00 91.62 426 ASN A N 1
ATOM 3439 C CA . ASN A 1 426 ? -15.015 25.306 27.670 1.00 91.62 426 ASN A CA 1
ATOM 3440 C C . ASN A 1 426 ? -14.932 26.450 26.645 1.00 91.62 426 ASN A C 1
ATOM 3442 O O . ASN A 1 426 ? -15.975 26.912 26.176 1.00 91.62 426 ASN A O 1
ATOM 3446 N N . GLU A 1 427 ? -13.723 26.901 26.317 1.00 92.00 427 GLU A N 1
ATOM 3447 C CA . GLU A 1 427 ? -13.428 27.957 25.348 1.00 92.00 427 GLU A CA 1
ATOM 3448 C C . GLU A 1 427 ? -12.966 27.387 23.991 1.00 92.00 427 GLU A C 1
ATOM 3450 O O . GLU A 1 427 ? -12.728 28.166 23.073 1.00 92.00 427 GLU A O 1
ATOM 3455 N N . ILE A 1 428 ? -12.874 26.056 23.841 1.00 92.94 428 ILE A N 1
ATOM 3456 C CA . ILE A 1 428 ? -12.507 25.391 22.581 1.00 92.94 428 ILE A CA 1
ATOM 3457 C C . ILE A 1 428 ? -13.552 25.656 21.492 1.00 92.94 428 ILE A C 1
ATOM 3459 O O . ILE A 1 428 ? -14.764 25.471 21.689 1.00 92.94 428 ILE A O 1
ATOM 3463 N N . TYR A 1 429 ? -13.041 26.011 20.317 1.00 88.31 429 TYR A N 1
ATOM 3464 C CA . TYR A 1 429 ? -13.745 26.000 19.046 1.00 88.31 429 TYR A CA 1
ATOM 3465 C C . TYR A 1 429 ? -12.971 25.117 18.064 1.00 88.31 429 TYR A C 1
ATOM 3467 O O . TYR A 1 429 ? -11.750 25.189 18.021 1.00 88.31 429 TYR A O 1
ATOM 3475 N N . SER A 1 430 ? -13.685 24.303 17.297 1.00 87.94 430 SER A N 1
ATOM 3476 C CA . SER A 1 430 ? -13.133 23.364 16.315 1.00 87.94 430 SER A CA 1
ATOM 3477 C C . SER A 1 430 ? -14.024 23.356 15.069 1.00 87.94 430 SER A C 1
ATOM 3479 O O . SER A 1 430 ? -15.120 23.924 15.098 1.00 87.94 430 SER A O 1
ATOM 3481 N N . TYR A 1 431 ? -13.560 22.792 13.964 1.00 80.38 431 TYR A N 1
ATOM 3482 C CA . TYR A 1 431 ? -14.265 22.821 12.688 1.00 80.38 431 TYR A CA 1
ATOM 3483 C C . TYR A 1 431 ? -15.053 21.530 12.454 1.00 80.38 431 TYR A C 1
ATOM 3485 O O . TYR A 1 431 ? -14.887 20.529 13.145 1.00 80.38 431 TYR A O 1
ATOM 3493 N N . GLU A 1 432 ? -16.004 21.597 11.526 1.00 82.50 432 GLU A N 1
ATOM 3494 C CA . GLU A 1 432 ? -16.532 20.382 10.907 1.00 82.50 432 GLU A CA 1
ATOM 3495 C C . GLU A 1 432 ? -15.566 19.986 9.801 1.00 82.50 432 GLU A C 1
ATOM 3497 O O . GLU A 1 432 ? -15.115 20.871 9.085 1.00 82.50 432 GLU A O 1
ATOM 3502 N N . HIS A 1 433 ? -15.302 18.700 9.615 1.00 79.00 433 HIS A N 1
ATOM 3503 C CA . HIS A 1 433 ? -14.505 18.222 8.495 1.00 79.00 433 HIS A CA 1
ATOM 3504 C C . HIS A 1 433 ? -15.432 17.768 7.359 1.00 79.00 433 HIS A C 1
ATOM 3506 O O . HIS A 1 433 ? -16.426 17.065 7.588 1.00 79.00 433 HIS A O 1
ATOM 3512 N N . VAL A 1 434 ? -15.130 18.194 6.135 1.00 68.06 434 VAL A N 1
ATOM 3513 C CA . VAL A 1 434 ? -15.791 17.763 4.894 1.00 68.06 434 VAL A CA 1
ATOM 3514 C C . VAL A 1 434 ? -14.698 17.422 3.901 1.00 68.06 434 VAL A C 1
ATOM 3516 O O . VAL A 1 434 ? -13.794 18.224 3.706 1.00 68.06 434 VAL A O 1
ATOM 3519 N N . ASP A 1 435 ? -14.777 16.231 3.307 1.00 61.69 435 ASP A N 1
ATOM 3520 C CA . ASP A 1 435 ? -13.737 15.703 2.417 1.00 61.69 435 ASP A CA 1
ATOM 3521 C C . ASP A 1 435 ? -12.342 15.767 3.063 1.00 61.69 435 ASP A C 1
ATOM 3523 O O . ASP A 1 435 ? -11.354 16.072 2.414 1.00 61.69 435 ASP A O 1
ATOM 3527 N N . GLY A 1 436 ? -12.291 15.501 4.373 1.00 61.88 436 GLY A N 1
ATOM 3528 C CA . GLY A 1 436 ? -11.055 15.466 5.146 1.00 61.88 436 GLY A CA 1
ATOM 3529 C C . GLY A 1 436 ? -10.447 16.835 5.460 1.00 61.88 436 GLY A C 1
ATOM 3530 O O . GLY A 1 436 ? -9.358 16.884 6.013 1.00 61.88 436 GLY A O 1
ATOM 3531 N N . GLU A 1 437 ? -11.157 17.933 5.187 1.00 67.88 437 GLU A N 1
ATOM 3532 C CA . GLU A 1 437 ? -10.679 19.300 5.422 1.00 67.88 437 GLU A CA 1
ATOM 3533 C C . GLU A 1 437 ? -11.615 20.123 6.309 1.00 67.88 437 GLU A C 1
ATOM 3535 O O . GLU A 1 437 ? -12.834 19.918 6.325 1.00 67.88 437 GLU A O 1
ATOM 3540 N N . ASP A 1 438 ? -11.052 21.115 7.003 1.00 71.94 438 ASP A N 1
ATOM 3541 C CA . ASP A 1 438 ? -11.804 22.071 7.816 1.00 71.94 438 ASP A CA 1
ATOM 3542 C C . ASP A 1 438 ? -12.837 22.842 6.979 1.00 71.94 438 ASP A C 1
ATOM 3544 O O . ASP A 1 438 ? -12.533 23.560 6.023 1.00 71.94 438 ASP A O 1
ATOM 3548 N N . TYR A 1 439 ? -14.097 22.760 7.394 1.00 63.66 439 TYR A N 1
ATOM 3549 C CA . TYR A 1 439 ? -15.227 23.329 6.683 1.00 63.66 439 TYR A CA 1
ATOM 3550 C C . TYR A 1 439 ? -16.017 24.328 7.530 1.00 63.66 439 TYR A C 1
ATOM 3552 O O . TYR A 1 439 ? -16.456 24.084 8.658 1.00 63.66 439 TYR A O 1
ATOM 3560 N N . GLY A 1 440 ? -16.307 25.474 6.914 1.00 70.50 440 GLY A N 1
ATOM 3561 C CA . GLY A 1 440 ? -17.235 26.461 7.449 1.00 70.50 440 GLY A CA 1
ATOM 3562 C C . GLY A 1 440 ? -16.649 27.329 8.564 1.00 70.50 440 GLY A C 1
ATOM 3563 O O . GLY A 1 440 ? -15.524 27.806 8.493 1.00 70.50 440 GLY A O 1
ATOM 3564 N N . SER A 1 441 ? -17.485 27.669 9.548 1.00 76.00 441 SER A N 1
ATOM 3565 C CA . SER A 1 441 ? -17.088 28.494 10.697 1.00 76.00 441 SER A CA 1
ATOM 3566 C C . SER A 1 441 ? -16.905 27.614 11.924 1.00 76.00 441 SER A C 1
ATOM 3568 O O . SER A 1 441 ? -17.716 26.705 12.114 1.00 76.00 441 SER A O 1
ATOM 3570 N N . PRO A 1 442 ? -15.931 27.919 12.795 1.00 79.81 442 PRO A N 1
ATOM 3571 C CA . PRO A 1 442 ? -15.619 27.044 13.903 1.00 79.81 442 PRO A CA 1
ATOM 3572 C C . PRO A 1 442 ? -16.765 27.024 14.922 1.00 79.81 442 PRO A C 1
ATOM 3574 O O . PRO A 1 442 ? -17.422 28.032 15.215 1.00 79.81 442 PRO A O 1
ATOM 3577 N N . VAL A 1 443 ? -17.009 25.839 15.459 1.00 87.31 443 VAL A N 1
ATOM 3578 C CA . VAL A 1 443 ? -18.115 25.462 16.329 1.00 87.31 443 VAL A CA 1
ATOM 3579 C C . VAL A 1 443 ? -17.563 25.148 17.717 1.00 87.31 443 VAL A C 1
ATOM 3581 O O . VAL A 1 443 ? -16.506 24.547 17.868 1.00 87.31 443 VAL A O 1
ATOM 3584 N N . SER A 1 444 ? -18.263 25.565 18.772 1.00 93.69 444 SER A N 1
ATOM 3585 C CA . SER A 1 444 ? -17.777 25.321 20.134 1.00 93.69 444 SER A CA 1
ATOM 3586 C C . SER A 1 444 ? -17.833 23.839 20.505 1.00 93.69 444 SER A C 1
ATOM 3588 O O . SER A 1 444 ? -18.805 23.155 20.167 1.00 93.69 444 SER A O 1
ATOM 3590 N N . ALA A 1 445 ? -16.882 23.370 21.317 1.00 93.38 445 ALA A N 1
ATOM 3591 C CA . ALA A 1 445 ? -16.851 21.982 21.799 1.00 93.38 445 ALA A CA 1
ATOM 3592 C C . ALA A 1 445 ? -18.166 21.549 22.482 1.00 93.38 445 ALA A C 1
ATOM 3594 O O . ALA A 1 445 ? -18.604 20.407 22.371 1.00 93.38 445 ALA A O 1
ATOM 3595 N N . ASN A 1 446 ? -18.865 22.480 23.145 1.00 94.56 446 ASN A N 1
ATOM 3596 C CA . ASN A 1 446 ? -20.190 22.227 23.724 1.00 94.56 446 ASN A CA 1
ATOM 3597 C C . ASN A 1 446 ? -21.269 21.951 22.669 1.00 94.56 446 ASN A C 1
ATOM 3599 O O . ASN A 1 446 ? -22.174 21.154 22.907 1.00 94.56 446 ASN A O 1
ATOM 3603 N N . THR A 1 447 ? -21.216 22.639 21.531 1.00 95.44 447 THR A N 1
ATOM 3604 C CA . THR A 1 447 ? -22.169 22.431 20.435 1.00 95.44 447 THR A CA 1
ATOM 3605 C C . THR A 1 447 ? -21.911 21.083 19.770 1.00 95.44 447 THR A C 1
ATOM 3607 O O . THR A 1 447 ? -22.862 20.324 19.600 1.00 95.44 447 THR A O 1
ATOM 3610 N N . ILE A 1 448 ? -20.639 20.752 19.522 1.00 96.31 448 ILE A N 1
ATOM 3611 C CA . ILE A 1 448 ? -20.212 19.453 18.985 1.00 96.31 448 ILE A CA 1
ATOM 3612 C C . ILE A 1 448 ? -20.662 18.315 19.914 1.00 96.31 448 ILE A C 1
ATOM 3614 O O . ILE A 1 448 ? -21.379 17.413 19.487 1.00 96.31 448 ILE A O 1
ATOM 3618 N N . TYR A 1 449 ? -20.363 18.402 21.216 1.00 97.81 449 TYR A N 1
ATOM 3619 C CA . TYR A 1 449 ? -20.810 17.416 22.211 1.00 97.81 449 TYR A CA 1
ATOM 3620 C C . TYR A 1 449 ? -22.333 17.207 22.200 1.00 97.81 449 TYR A C 1
ATOM 3622 O O . TYR A 1 449 ? -22.816 16.074 22.219 1.00 97.81 449 TYR A O 1
ATOM 3630 N N . ASN A 1 450 ? -23.113 18.291 22.146 1.00 97.62 450 ASN A N 1
ATOM 3631 C CA . ASN A 1 450 ? -24.572 18.192 22.109 1.00 97.62 450 ASN A CA 1
ATOM 3632 C C . ASN A 1 450 ? -25.081 17.536 20.818 1.00 97.62 450 ASN A C 1
ATOM 3634 O O . ASN A 1 450 ? -26.074 16.809 20.871 1.00 97.62 450 ASN A O 1
ATOM 3638 N N . GLU A 1 451 ? -24.426 17.775 19.678 1.00 97.25 451 GLU A N 1
ATOM 3639 C CA . GLU A 1 451 ? -24.739 17.086 18.424 1.00 97.25 451 GLU A CA 1
ATOM 3640 C C . GLU A 1 451 ? -24.452 15.586 18.532 1.00 97.25 451 GLU A C 1
ATOM 3642 O O . GLU A 1 451 ? -25.322 14.788 18.174 1.00 97.25 451 GLU A O 1
ATOM 3647 N N . ILE A 1 452 ? -23.299 15.202 19.092 1.00 97.75 452 ILE A N 1
ATOM 3648 C CA . ILE A 1 452 ? -22.926 13.796 19.303 1.00 97.75 452 ILE A CA 1
ATOM 3649 C C . ILE A 1 452 ? -23.985 13.084 20.148 1.00 97.75 452 ILE A C 1
ATOM 3651 O O . ILE A 1 452 ? -24.572 12.086 19.719 1.00 97.75 452 ILE A O 1
ATOM 3655 N N . VAL A 1 453 ? -24.306 13.642 21.320 1.00 97.81 453 VAL A N 1
ATOM 3656 C CA . VAL A 1 453 ? -25.323 13.083 22.222 1.00 97.81 453 VAL A CA 1
ATOM 3657 C C . VAL A 1 453 ? -26.689 12.996 21.540 1.00 97.81 453 VAL A C 1
ATOM 3659 O O . VAL A 1 453 ? -27.400 12.005 21.714 1.00 97.81 453 VAL A O 1
ATOM 3662 N N . ALA A 1 454 ? -27.074 14.003 20.752 1.00 97.12 454 ALA A N 1
ATOM 3663 C CA . ALA A 1 454 ? -28.360 14.016 20.063 1.00 97.12 454 ALA A CA 1
ATOM 3664 C C . ALA A 1 454 ? -28.444 12.964 18.947 1.00 97.12 454 ALA A C 1
ATOM 3666 O O . ALA A 1 454 ? -29.447 12.252 18.868 1.00 97.12 454 ALA A O 1
ATOM 3667 N N . LYS A 1 455 ? -27.415 12.848 18.098 1.00 94.44 455 LYS A N 1
ATOM 3668 C CA . LYS A 1 455 ? -27.386 11.900 16.973 1.00 94.44 455 LYS A CA 1
ATOM 3669 C C . LYS A 1 455 ? -27.329 10.455 17.454 1.00 94.44 455 LYS A C 1
ATOM 3671 O O . LYS A 1 455 ? -28.188 9.660 17.078 1.00 94.44 455 LYS A O 1
ATOM 3676 N N . VAL A 1 456 ? -26.394 10.131 18.347 1.00 95.94 456 VAL A N 1
ATOM 3677 C CA . VAL A 1 456 ? -26.277 8.773 18.903 1.00 95.94 456 VAL A CA 1
ATOM 3678 C C . VAL A 1 456 ? -27.481 8.440 19.788 1.00 95.94 456 VAL A C 1
ATOM 3680 O O . VAL A 1 456 ? -27.989 7.322 19.756 1.00 95.94 456 VAL A O 1
ATOM 3683 N N . GLY A 1 457 ? -27.997 9.409 20.549 1.00 92.94 457 GLY A N 1
ATOM 3684 C CA . GLY A 1 457 ? -29.186 9.229 21.385 1.00 92.94 457 GLY A CA 1
ATOM 3685 C C . GLY A 1 457 ? -30.488 9.028 20.600 1.00 92.94 457 GLY A C 1
ATOM 3686 O O . GLY A 1 457 ? -31.437 8.457 21.140 1.00 92.94 457 GLY A O 1
ATOM 3687 N N . ALA A 1 458 ? -30.550 9.475 19.341 1.00 91.38 458 ALA A N 1
ATOM 3688 C CA . ALA A 1 458 ? -31.687 9.243 18.450 1.00 91.38 458 ALA A CA 1
ATOM 3689 C C . ALA A 1 458 ? -31.680 7.840 17.814 1.00 91.38 458 ALA A C 1
ATOM 3691 O O . ALA A 1 458 ? -32.740 7.354 17.412 1.00 91.38 458 ALA A O 1
ATOM 3692 N N . ALA A 1 459 ? -30.516 7.190 17.734 1.00 91.94 459 ALA A N 1
ATOM 3693 C CA . ALA A 1 459 ? -30.367 5.838 17.210 1.00 91.94 459 ALA A CA 1
ATOM 3694 C C . ALA A 1 459 ? -30.909 4.778 18.189 1.00 91.94 459 ALA A C 1
ATOM 3696 O O . ALA A 1 459 ? -30.750 4.877 19.410 1.00 91.94 459 ALA A O 1
ATOM 3697 N N . VAL A 1 460 ? -31.562 3.740 17.654 1.00 87.75 460 VAL A N 1
ATOM 3698 C CA . VAL A 1 460 ? -32.290 2.743 18.459 1.00 87.75 460 VAL A CA 1
ATOM 3699 C C . VAL A 1 460 ? -31.462 1.478 18.656 1.00 87.75 460 VAL A C 1
ATOM 3701 O O . VAL A 1 460 ? -31.447 0.901 19.744 1.00 87.75 460 VAL A O 1
ATOM 3704 N N . THR A 1 461 ? -30.783 1.032 17.604 1.00 88.56 461 THR A N 1
ATOM 3705 C CA . THR A 1 461 ? -29.974 -0.192 17.593 1.00 88.56 461 THR A CA 1
ATOM 3706 C C . THR A 1 461 ? -28.486 0.110 17.759 1.00 88.56 461 THR A C 1
ATOM 3708 O O . THR A 1 461 ? -28.038 1.210 17.450 1.00 88.56 461 THR A O 1
ATOM 3711 N N . LEU A 1 462 ? -27.698 -0.875 18.206 1.00 91.38 462 LEU A N 1
ATOM 3712 C CA . LEU A 1 462 ? -26.234 -0.738 18.269 1.00 91.38 462 LEU A CA 1
ATOM 3713 C C . LEU A 1 462 ? -25.629 -0.440 16.892 1.00 91.38 462 LEU A C 1
ATOM 3715 O O . LEU A 1 462 ? -24.751 0.405 16.793 1.00 91.38 462 LEU A O 1
ATOM 3719 N N . TYR A 1 463 ? -26.180 -1.044 15.835 1.00 85.25 463 TYR A N 1
ATOM 3720 C CA . TYR A 1 463 ? -25.803 -0.756 14.450 1.00 85.25 463 TYR A CA 1
ATOM 3721 C C . TYR A 1 463 ? -25.974 0.724 14.091 1.00 85.25 463 TYR A C 1
ATOM 3723 O O . TYR A 1 463 ? -25.035 1.357 13.622 1.00 85.25 463 TYR A O 1
ATOM 3731 N N . GLU A 1 464 ? -27.154 1.298 14.343 1.00 80.31 464 GLU A N 1
ATOM 3732 C CA . GLU A 1 464 ? -27.410 2.715 14.051 1.00 80.31 464 GLU A CA 1
ATOM 3733 C C . GLU A 1 464 ? -26.555 3.637 14.925 1.00 80.31 464 GLU A C 1
ATOM 3735 O O . GLU A 1 464 ? -26.133 4.694 14.468 1.00 80.31 464 GLU A O 1
ATOM 3740 N N . LYS A 1 465 ? -26.304 3.246 16.179 1.00 94.38 465 LYS A N 1
ATOM 3741 C CA . LYS A 1 465 ? -25.492 4.025 17.113 1.00 94.38 465 LYS A CA 1
ATOM 3742 C C . LYS A 1 465 ? -24.027 4.074 16.706 1.00 94.38 465 LYS A C 1
ATOM 3744 O O . LYS A 1 465 ? -23.457 5.156 16.734 1.00 94.38 465 LYS A O 1
ATOM 3749 N N . GLU A 1 466 ? -23.437 2.929 16.362 1.00 91.31 466 GLU A N 1
ATOM 3750 C CA . GLU A 1 466 ? -22.036 2.867 15.936 1.00 91.31 466 GLU A CA 1
ATOM 3751 C C . GLU A 1 466 ? -21.851 3.640 14.631 1.00 91.31 466 GLU A C 1
ATOM 3753 O O . GLU A 1 466 ? -21.016 4.528 14.584 1.00 91.31 466 GLU A O 1
ATOM 3758 N N . ARG A 1 467 ? -22.723 3.427 13.633 1.00 85.81 467 ARG A N 1
ATOM 3759 C CA . ARG A 1 467 ? -22.711 4.203 12.379 1.00 85.81 467 ARG A CA 1
ATOM 3760 C C . ARG A 1 467 ? -22.804 5.706 12.627 1.00 85.81 467 ARG A C 1
ATOM 3762 O O . ARG A 1 467 ? -22.024 6.463 12.073 1.00 85.81 467 ARG A O 1
ATOM 3769 N N . ALA A 1 468 ? -23.735 6.136 13.481 1.00 90.38 468 ALA A N 1
ATOM 3770 C CA . ALA A 1 468 ? -23.887 7.550 13.800 1.00 90.38 468 ALA A CA 1
ATOM 3771 C C . ALA A 1 468 ? -22.652 8.129 14.504 1.00 90.38 468 ALA A C 1
ATOM 3773 O O . ALA A 1 468 ? -22.346 9.300 14.300 1.00 90.38 468 ALA A O 1
ATOM 3774 N N . PHE A 1 469 ? -21.978 7.343 15.348 1.00 9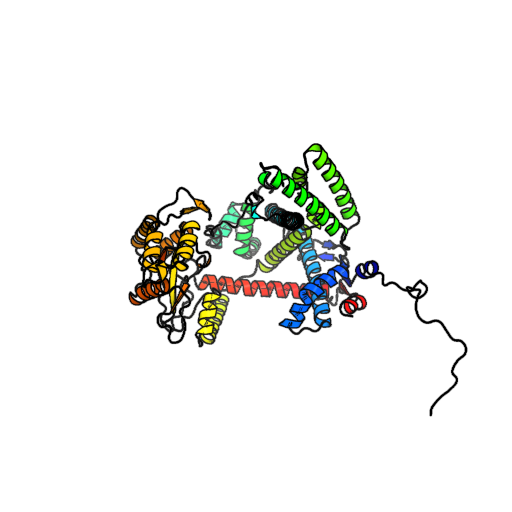5.50 469 PHE A N 1
ATOM 3775 C CA . PHE A 1 469 ? -20.753 7.773 16.014 1.00 95.50 469 PHE A CA 1
ATOM 3776 C C . PHE A 1 469 ? -19.564 7.800 15.049 1.00 95.50 469 PHE A C 1
ATOM 3778 O O . PHE A 1 469 ? -18.846 8.791 15.035 1.00 95.50 469 PHE A O 1
ATOM 3785 N N . ASP A 1 470 ? -19.407 6.793 14.189 1.00 90.75 470 ASP A N 1
ATOM 3786 C CA . ASP A 1 470 ? -18.373 6.768 13.148 1.00 90.75 470 ASP A CA 1
ATOM 3787 C C . ASP A 1 470 ? -18.530 7.954 12.185 1.00 90.75 470 ASP A C 1
ATOM 3789 O O . ASP A 1 470 ? -17.562 8.656 11.916 1.00 90.75 470 ASP A O 1
ATOM 3793 N N . ASP A 1 471 ? -19.757 8.268 11.749 1.00 87.06 471 ASP A N 1
ATOM 3794 C CA . ASP A 1 471 ? -20.042 9.460 10.934 1.00 87.06 471 ASP A CA 1
ATOM 3795 C C . ASP A 1 471 ? -19.570 10.755 11.625 1.00 87.06 471 ASP A C 1
ATOM 3797 O O . ASP A 1 471 ? -19.201 11.729 10.973 1.00 87.06 471 ASP A O 1
ATOM 3801 N N . LEU A 1 472 ? -19.611 10.787 12.959 1.00 93.69 472 LEU A N 1
ATOM 3802 C CA . LEU A 1 472 ? -19.161 11.920 13.761 1.00 93.69 472 LEU A CA 1
ATOM 3803 C C . LEU A 1 472 ? -17.649 11.922 14.009 1.00 93.69 472 LEU A C 1
ATOM 3805 O O . LEU A 1 472 ? -17.104 13.007 14.196 1.00 93.69 472 LEU A O 1
ATOM 3809 N N . ILE A 1 473 ? -16.983 10.762 13.977 1.00 92.75 473 ILE A N 1
ATOM 3810 C CA . ILE A 1 473 ? -15.516 10.669 13.948 1.00 92.75 473 ILE A CA 1
ATOM 3811 C C . ILE A 1 473 ? -15.014 11.390 12.699 1.00 92.75 473 ILE A C 1
ATOM 3813 O O . ILE A 1 473 ? -14.304 12.380 12.830 1.00 92.75 473 ILE A O 1
ATOM 3817 N N . TYR A 1 474 ? -15.490 11.013 11.510 1.00 84.50 474 TYR A N 1
ATOM 3818 C CA . TYR A 1 474 ? -15.087 11.694 10.272 1.00 84.50 474 TYR A CA 1
ATOM 3819 C C . TYR A 1 474 ? -15.453 13.182 10.249 1.00 84.50 474 TYR A C 1
ATOM 3821 O O . TYR A 1 474 ? -14.746 13.972 9.641 1.00 84.50 474 TYR A O 1
ATOM 3829 N N . LYS A 1 475 ? -16.528 13.586 10.936 1.00 86.38 475 LYS A N 1
ATOM 3830 C CA . LYS A 1 475 ? -16.972 14.985 10.965 1.00 86.38 475 LYS A CA 1
ATOM 3831 C C . LYS A 1 475 ? -16.182 15.885 11.925 1.00 86.38 475 LYS A C 1
ATOM 3833 O O . LYS A 1 475 ? -16.170 17.089 11.705 1.00 86.38 475 LYS A O 1
ATOM 3838 N N . TYR A 1 476 ? -15.631 15.365 13.022 1.00 91.62 476 TYR A N 1
ATOM 3839 C CA . TYR A 1 476 ? -15.112 16.215 14.110 1.00 91.62 476 TYR A CA 1
ATOM 3840 C C . TYR A 1 476 ? -13.806 15.748 14.737 1.00 91.62 476 TYR A C 1
ATOM 3842 O O . TYR A 1 476 ? -13.198 16.504 15.490 1.00 91.62 476 TYR A O 1
ATOM 3850 N N . ASN A 1 477 ? -13.421 14.490 14.547 1.00 92.38 477 ASN A N 1
ATOM 3851 C CA . ASN A 1 477 ? -12.279 13.940 15.252 1.00 92.38 477 ASN A CA 1
ATOM 3852 C C . ASN A 1 477 ? -10.973 14.378 14.594 1.00 92.38 477 ASN A C 1
ATOM 3854 O O . ASN A 1 477 ? -10.823 14.254 13.384 1.00 92.38 477 ASN A O 1
ATOM 3858 N N . THR A 1 478 ? -10.024 14.825 15.410 1.00 86.31 478 THR A N 1
ATOM 3859 C CA . THR A 1 478 ? -8.694 15.242 14.946 1.00 86.31 478 THR A CA 1
ATOM 3860 C C . THR A 1 478 ? -7.588 14.262 15.332 1.00 86.31 478 THR A C 1
ATOM 3862 O O . THR A 1 478 ? -6.418 14.556 15.114 1.00 86.31 478 THR A O 1
ATOM 3865 N N . ASP A 1 479 ? -7.926 13.136 15.966 1.00 88.50 479 ASP A N 1
ATOM 3866 C CA . ASP A 1 479 ? -6.966 12.078 16.287 1.00 88.50 479 ASP A CA 1
ATOM 3867 C C . ASP A 1 479 ? -6.858 11.092 15.109 1.00 88.50 479 ASP A C 1
ATOM 3869 O O . ASP A 1 479 ? -7.784 10.297 14.924 1.00 88.50 479 ASP A O 1
ATOM 3873 N N . PRO A 1 480 ? -5.769 11.100 14.317 1.00 81.12 480 PRO A N 1
ATOM 3874 C CA . PRO A 1 480 ? -5.623 10.191 13.182 1.00 81.12 480 PRO A CA 1
ATOM 3875 C C . PRO A 1 480 ? -5.601 8.712 13.604 1.00 81.12 480 PRO A C 1
ATOM 3877 O O . PRO A 1 480 ? -5.940 7.847 12.802 1.00 81.12 480 PRO A O 1
ATOM 3880 N N . GLY A 1 481 ? -5.259 8.406 14.861 1.00 82.62 481 GLY A N 1
ATOM 3881 C CA . GLY A 1 481 ? -5.104 7.034 15.344 1.00 82.62 481 GLY A CA 1
ATOM 3882 C C . GLY A 1 481 ? -6.406 6.241 15.465 1.00 82.62 481 GLY A C 1
ATOM 3883 O O . GLY A 1 481 ? -6.353 5.016 15.523 1.00 82.62 481 GLY A O 1
ATOM 3884 N N . ILE A 1 482 ? -7.572 6.897 15.497 1.00 86.38 482 ILE A N 1
ATOM 3885 C CA . ILE A 1 482 ? -8.863 6.207 15.669 1.00 86.38 482 ILE A CA 1
ATOM 3886 C C . ILE A 1 482 ? -9.524 5.808 14.344 1.00 86.38 482 ILE A C 1
ATOM 3888 O O . ILE A 1 482 ? -10.457 5.000 14.345 1.00 86.38 482 ILE A O 1
ATOM 3892 N N . PHE A 1 483 ? -9.088 6.395 13.227 1.00 82.38 483 PHE A N 1
ATOM 3893 C CA . PHE A 1 483 ? -9.674 6.118 11.920 1.00 82.38 483 PHE A CA 1
ATOM 3894 C C . PHE A 1 483 ? -9.393 4.665 11.514 1.00 82.38 483 PHE A C 1
ATOM 3896 O O . PHE A 1 483 ? -8.364 4.094 11.862 1.00 82.38 483 PHE A O 1
ATOM 3903 N N . ASP A 1 484 ? -10.370 4.037 10.858 1.00 76.06 484 ASP A N 1
ATOM 3904 C CA . ASP A 1 484 ? -10.345 2.642 10.384 1.00 76.06 484 ASP A CA 1
ATOM 3905 C C . ASP A 1 484 ? -10.153 1.541 11.452 1.00 76.06 484 ASP A C 1
ATOM 3907 O O . ASP A 1 484 ? -10.236 0.344 11.150 1.00 76.06 484 ASP A O 1
ATOM 3911 N N . LEU A 1 485 ? -10.031 1.900 12.736 1.00 84.19 485 LEU A N 1
ATOM 3912 C CA . LEU A 1 485 ? -10.020 0.933 13.830 1.00 84.19 485 LEU A CA 1
ATOM 3913 C C . LEU A 1 485 ? -11.405 0.310 14.026 1.00 84.19 485 LEU A C 1
ATOM 3915 O O . LEU A 1 485 ? -12.358 0.940 14.493 1.00 84.19 485 LEU A O 1
ATOM 3919 N N . THR A 1 486 ? -11.492 -0.994 13.753 1.00 84.94 486 THR A N 1
ATOM 3920 C CA . THR A 1 486 ? -12.745 -1.769 13.814 1.00 84.94 486 THR A CA 1
ATOM 3921 C C . THR A 1 486 ? -13.466 -1.625 15.161 1.00 84.94 486 THR A C 1
ATOM 3923 O O . THR A 1 486 ? -14.685 -1.439 15.196 1.00 84.94 486 THR A O 1
ATOM 3926 N N . TYR A 1 487 ? -12.722 -1.671 16.270 1.00 87.56 487 TYR A N 1
ATOM 3927 C CA . TYR A 1 487 ? -13.269 -1.556 17.627 1.00 87.56 487 TYR A CA 1
ATOM 3928 C C . TYR A 1 487 ? -12.931 -0.228 18.323 1.00 87.56 487 TYR A C 1
ATOM 3930 O O . TYR A 1 487 ? -13.497 0.059 19.376 1.00 87.56 487 TYR A O 1
ATOM 3938 N N . GLY A 1 488 ? -12.064 0.596 17.734 1.00 90.62 488 GLY A N 1
ATOM 3939 C CA . GLY A 1 488 ? -11.426 1.719 18.419 1.00 90.62 488 GLY A CA 1
ATOM 3940 C C . GLY A 1 488 ? -10.283 1.273 19.335 1.00 90.62 488 GLY A C 1
ATOM 3941 O O . GLY A 1 488 ? -9.685 0.219 19.125 1.00 90.62 488 GLY A O 1
ATOM 3942 N N . TYR A 1 489 ? -9.996 2.073 20.358 1.00 92.56 489 TYR A N 1
ATOM 3943 C CA . TYR A 1 489 ? -8.929 1.818 21.320 1.00 92.56 489 TYR A CA 1
ATOM 3944 C C . TYR A 1 489 ? -9.324 0.764 22.346 1.00 92.56 489 TYR A C 1
ATOM 3946 O O . TYR A 1 489 ? -10.467 0.712 22.810 1.00 92.56 489 TYR A O 1
ATOM 3954 N N . MET A 1 490 ? -8.355 -0.070 22.707 1.00 93.56 490 MET A N 1
ATOM 3955 C CA . MET A 1 490 ? -8.498 -1.039 23.781 1.00 93.56 490 MET A CA 1
ATOM 3956 C C . MET A 1 490 ? -8.131 -0.407 25.121 1.00 93.56 490 MET A C 1
ATOM 3958 O O . MET A 1 490 ? -7.145 0.309 25.243 1.00 93.56 490 MET A O 1
ATOM 3962 N N . GLU A 1 491 ? -8.936 -0.710 26.130 1.00 94.44 491 GLU A N 1
ATOM 3963 C CA . GLU A 1 491 ? -8.762 -0.285 27.509 1.00 94.44 491 GLU A CA 1
ATOM 3964 C C . GLU A 1 491 ? -8.822 -1.480 28.454 1.00 94.44 491 GLU A C 1
ATOM 3966 O O . GLU A 1 491 ? -9.465 -2.499 28.175 1.00 94.44 491 GLU A O 1
ATOM 3971 N N . LYS A 1 492 ? -8.174 -1.331 29.612 1.00 93.69 492 LYS A N 1
ATOM 3972 C CA . LYS A 1 492 ? -8.118 -2.369 30.649 1.00 93.69 492 LYS A CA 1
ATOM 3973 C C . LYS A 1 492 ? -8.889 -1.938 31.880 1.00 93.69 492 LYS A C 1
ATOM 3975 O O . LYS A 1 492 ? -8.650 -0.861 32.437 1.00 93.69 492 LYS A O 1
ATOM 3980 N N . TYR A 1 493 ? -9.793 -2.800 32.339 1.00 92.81 493 TYR A N 1
ATOM 3981 C CA . TYR A 1 493 ? -10.573 -2.523 33.541 1.00 92.81 493 TYR A CA 1
ATOM 3982 C C . TYR A 1 493 ? -9.713 -2.623 34.810 1.00 92.81 493 TYR A C 1
ATOM 3984 O O . TYR A 1 493 ? -9.606 -1.655 35.561 1.00 92.81 493 TYR A O 1
ATOM 3992 N N . ASP A 1 494 ? -9.061 -3.767 35.026 1.00 91.56 494 ASP A N 1
ATOM 3993 C CA . ASP A 1 494 ? -8.074 -3.987 36.085 1.00 91.56 494 ASP A CA 1
ATOM 3994 C C . ASP A 1 494 ? -6.659 -3.971 35.489 1.00 91.56 494 ASP A C 1
ATOM 3996 O O . ASP A 1 494 ? -6.274 -4.861 34.724 1.00 91.56 494 ASP A O 1
ATOM 4000 N N . LEU A 1 495 ? -5.877 -2.949 35.849 1.00 87.50 495 LEU A N 1
ATOM 4001 C CA . LEU A 1 495 ? -4.478 -2.802 35.434 1.00 87.50 495 LEU A CA 1
ATOM 4002 C C . LEU A 1 495 ? -3.544 -3.799 36.135 1.00 87.50 495 LEU A C 1
ATOM 4004 O O . LEU A 1 495 ? -2.424 -4.031 35.677 1.00 87.50 495 LEU A O 1
ATOM 4008 N N . GLY A 1 496 ? -3.954 -4.381 37.266 1.00 85.06 496 GLY A N 1
ATOM 4009 C CA . GLY A 1 496 ? -3.094 -5.242 38.069 1.00 85.06 496 GLY A CA 1
ATOM 4010 C C . GLY A 1 496 ? -1.804 -4.531 38.502 1.00 85.06 496 GLY A C 1
ATOM 4011 O O . GLY A 1 496 ? -1.818 -3.673 39.382 1.00 85.06 496 GLY A O 1
ATOM 4012 N N . SER A 1 497 ? -0.666 -4.939 37.931 1.00 80.69 497 SER A N 1
ATOM 4013 C CA . SER A 1 497 ? 0.648 -4.321 38.179 1.00 80.69 497 SER A CA 1
ATOM 4014 C C . SER A 1 497 ? 1.140 -3.409 37.053 1.00 80.69 497 SER A C 1
ATOM 4016 O O . SER A 1 497 ? 2.263 -2.914 37.152 1.00 80.69 497 SER A O 1
ATOM 4018 N N . SER A 1 498 ? 0.363 -3.253 35.983 1.00 82.19 498 SER A N 1
ATOM 4019 C CA . SER A 1 498 ? 0.711 -2.405 34.845 1.00 82.19 498 SER A CA 1
ATOM 4020 C C . SER A 1 498 ? 0.517 -0.927 35.180 1.00 82.19 498 SER A C 1
ATOM 4022 O O . SER A 1 498 ? -0.278 -0.571 36.051 1.00 82.19 498 SER A O 1
ATOM 4024 N N . GLU A 1 499 ? 1.283 -0.074 34.506 1.00 84.94 499 GLU A N 1
ATOM 4025 C CA . GLU A 1 499 ? 1.084 1.374 34.546 1.00 84.94 499 GLU A CA 1
ATOM 4026 C C . GLU A 1 499 ? -0.012 1.775 33.554 1.00 84.94 499 GLU A C 1
ATOM 4028 O O . GLU A 1 499 ? -0.308 1.036 32.615 1.00 84.94 499 GLU A O 1
ATOM 4033 N N . GLU A 1 500 ? -0.624 2.932 33.791 1.00 88.75 500 GLU A N 1
ATOM 4034 C CA . GLU A 1 500 ? -1.627 3.491 32.890 1.00 88.75 500 GLU A CA 1
ATOM 4035 C C . GLU A 1 500 ? -0.958 3.972 31.594 1.00 88.75 500 GLU A C 1
ATOM 4037 O O . GLU A 1 500 ? 0.009 4.736 31.645 1.00 88.75 500 GLU A O 1
ATOM 4042 N N . SER A 1 501 ? -1.466 3.520 30.446 1.00 83.88 501 SER A N 1
ATOM 4043 C CA . SER A 1 501 ? -0.970 3.920 29.122 1.00 83.88 501 SER A CA 1
ATOM 4044 C C . SER A 1 501 ? -1.610 5.214 28.626 1.00 83.88 501 SER A C 1
ATOM 4046 O O . SER A 1 501 ? -0.988 5.954 27.864 1.00 83.88 501 SER A O 1
ATOM 4048 N N . TYR A 1 502 ? -2.835 5.500 29.069 1.00 88.69 502 TYR A N 1
ATOM 4049 C CA . TYR A 1 502 ? -3.601 6.674 28.665 1.00 88.69 502 TYR A CA 1
ATOM 4050 C C . TYR A 1 502 ? -3.556 7.796 29.713 1.00 88.69 502 TYR A C 1
ATOM 4052 O O . TYR A 1 502 ? -3.093 7.639 30.842 1.00 88.69 502 TYR A O 1
ATOM 4060 N N . MET A 1 503 ? -4.056 8.980 29.353 1.00 92.38 503 MET A N 1
ATOM 4061 C CA . MET A 1 503 ? -4.320 10.019 30.352 1.00 92.38 503 MET A CA 1
ATOM 4062 C C . MET A 1 503 ? -5.347 9.490 31.358 1.00 92.38 503 MET A C 1
ATOM 4064 O O . MET A 1 503 ? -6.373 8.941 30.956 1.00 92.38 503 MET A O 1
ATOM 4068 N N . GLN A 1 504 ? -5.091 9.677 32.655 1.00 93.12 504 GLN A N 1
ATOM 4069 C CA . GLN A 1 504 ? -5.922 9.106 33.720 1.00 93.12 504 GLN A CA 1
ATOM 4070 C C . GLN A 1 504 ? -7.408 9.452 33.546 1.00 93.12 504 GLN A C 1
ATOM 4072 O O . GLN A 1 504 ? -8.265 8.605 33.759 1.00 93.12 504 GLN A O 1
ATOM 4077 N N . GLU A 1 505 ? -7.724 10.674 33.110 1.00 95.06 505 GLU A N 1
ATOM 4078 C CA . GLU A 1 505 ? -9.099 11.124 32.884 1.00 95.06 505 GLU A CA 1
ATOM 4079 C C . GLU A 1 505 ? -9.798 10.357 31.755 1.00 95.06 505 GLU A C 1
ATOM 4081 O O . GLU A 1 505 ? -10.998 10.093 31.843 1.00 95.06 505 GLU A O 1
ATOM 4086 N N . PHE A 1 506 ? -9.055 9.992 30.706 1.00 96.56 506 PHE A N 1
ATOM 4087 C CA . PHE A 1 506 ? -9.557 9.175 29.603 1.00 96.56 506 PHE A CA 1
ATOM 4088 C C . PHE A 1 506 ? -9.853 7.753 30.082 1.00 96.56 506 PHE A C 1
ATOM 4090 O O . PHE A 1 506 ? -10.978 7.274 29.926 1.00 96.56 506 PHE A O 1
ATOM 4097 N N . ALA A 1 507 ? -8.880 7.127 30.745 1.00 95.94 507 ALA A N 1
ATOM 4098 C CA . ALA A 1 507 ? -9.007 5.764 31.242 1.00 95.94 507 ALA A CA 1
ATOM 4099 C C . ALA A 1 507 ? -10.114 5.638 32.307 1.00 95.94 507 ALA A C 1
ATOM 4101 O O . ALA A 1 507 ? -10.904 4.694 32.290 1.00 95.94 507 ALA A O 1
ATOM 4102 N N . ASP A 1 508 ? -10.242 6.619 33.207 1.00 96.06 508 ASP A N 1
ATOM 4103 C CA . ASP A 1 508 ? -11.311 6.661 34.211 1.00 96.06 508 ASP A CA 1
ATOM 4104 C C . ASP A 1 508 ? -12.698 6.736 33.559 1.00 96.06 508 ASP A C 1
ATOM 4106 O O . ASP A 1 508 ? -13.613 6.016 33.964 1.00 96.06 508 ASP A O 1
ATOM 4110 N N . ALA A 1 509 ? -12.861 7.559 32.519 1.00 97.94 509 ALA A N 1
ATOM 4111 C CA . ALA A 1 509 ? -14.123 7.662 31.792 1.00 97.94 509 ALA A CA 1
ATOM 4112 C C . ALA A 1 509 ? -14.448 6.389 30.993 1.00 97.94 509 ALA A C 1
ATOM 4114 O O . ALA A 1 509 ? -15.608 5.971 30.941 1.00 97.94 509 ALA A O 1
ATOM 4115 N N . ALA A 1 510 ? -13.441 5.745 30.399 1.00 97.50 510 ALA A N 1
ATOM 4116 C CA . ALA A 1 510 ? -13.604 4.456 29.735 1.00 97.50 510 ALA A CA 1
ATOM 4117 C C . ALA A 1 510 ? -14.054 3.372 30.731 1.00 97.50 510 ALA A C 1
ATOM 4119 O O . ALA A 1 510 ? -15.004 2.632 30.464 1.00 97.50 510 ALA A O 1
ATOM 4120 N N . ARG A 1 511 ? -13.441 3.320 31.920 1.00 97.25 511 ARG A N 1
ATOM 4121 C CA . ARG A 1 511 ? -13.829 2.390 32.993 1.00 97.25 511 ARG A CA 1
ATOM 4122 C C . ARG A 1 511 ? -15.214 2.694 33.557 1.00 97.25 511 ARG A C 1
ATOM 4124 O O . ARG A 1 511 ? -15.956 1.758 33.838 1.00 97.25 511 ARG A O 1
ATOM 4131 N N . GLU A 1 512 ? -15.617 3.961 33.656 1.00 97.88 512 GLU A N 1
ATOM 4132 C CA . GLU A 1 512 ? -16.992 4.324 34.033 1.00 97.88 512 GLU A CA 1
ATOM 4133 C C . GLU A 1 512 ? -18.014 3.771 33.021 1.00 97.88 512 GLU A C 1
ATOM 4135 O O . GLU A 1 512 ? -19.055 3.232 33.410 1.00 97.88 512 GLU A O 1
ATOM 4140 N N . LEU A 1 513 ? -17.705 3.834 31.720 1.00 97.88 513 LEU A N 1
ATOM 4141 C CA . LEU A 1 513 ? -18.532 3.208 30.684 1.00 97.88 513 LEU A CA 1
ATOM 4142 C C . LEU A 1 513 ? -18.571 1.682 30.823 1.00 97.88 513 LEU A C 1
ATOM 4144 O O . LEU A 1 513 ? -19.657 1.096 30.743 1.00 97.88 513 LEU A O 1
ATOM 4148 N N . TYR A 1 514 ? -17.420 1.051 31.068 1.00 96.94 514 TYR A N 1
ATOM 4149 C CA . TYR A 1 514 ? -17.325 -0.389 31.319 1.00 96.94 514 TYR A CA 1
ATOM 4150 C C . TYR A 1 514 ? -18.206 -0.815 32.501 1.00 96.94 514 TYR A C 1
ATOM 4152 O O .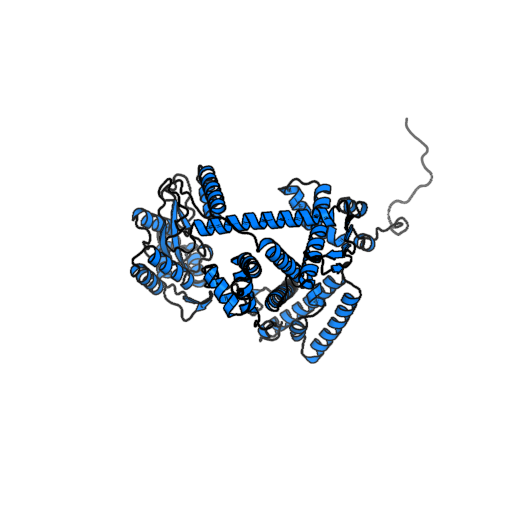 TYR A 1 514 ? -19.022 -1.728 32.369 1.00 96.94 514 TYR A O 1
ATOM 4160 N N . GLU A 1 515 ? -18.120 -0.112 33.633 1.00 96.94 515 GLU A N 1
ATOM 4161 C CA . GLU A 1 515 ? -18.940 -0.371 34.824 1.00 96.94 515 GLU A CA 1
ATOM 4162 C C . GLU A 1 515 ? -20.435 -0.153 34.568 1.00 96.94 515 GLU A C 1
ATOM 4164 O O . GLU A 1 515 ? -21.282 -0.848 35.140 1.00 96.94 515 GLU A O 1
ATOM 4169 N N . GLY A 1 516 ? -20.768 0.785 33.677 1.00 96.69 516 GLY A N 1
ATOM 4170 C CA . GLY A 1 516 ? -22.124 0.991 33.179 1.00 96.69 516 GLY A CA 1
ATOM 4171 C C . GLY A 1 516 ? -22.679 -0.222 32.424 1.00 96.69 516 GLY A C 1
ATOM 4172 O O . GLY A 1 516 ? -23.888 -0.463 32.472 1.00 96.69 516 GLY A O 1
ATOM 4173 N N . GLY A 1 517 ? -21.819 -1.006 31.765 1.00 95.75 517 GLY A N 1
ATOM 4174 C CA . GLY A 1 517 ? -22.159 -2.297 31.162 1.00 95.75 517 GLY A CA 1
ATOM 4175 C C . GLY A 1 517 ? -23.096 -2.220 29.950 1.00 95.75 517 GLY A C 1
ATOM 4176 O O . GLY A 1 517 ? -23.772 -3.201 29.633 1.00 95.75 517 GLY A O 1
ATOM 4177 N N . VAL A 1 518 ? -23.199 -1.054 29.302 1.00 96.56 518 VAL A N 1
ATOM 4178 C CA . VAL A 1 518 ? -24.108 -0.815 28.170 1.00 96.56 518 VAL A CA 1
ATOM 4179 C C . VAL A 1 518 ? -23.303 -0.415 26.940 1.00 96.56 518 VAL A C 1
ATOM 4181 O O . VAL A 1 518 ? -22.913 0.740 26.799 1.00 96.56 518 VAL A O 1
ATOM 4184 N N . GLU A 1 519 ? -23.095 -1.361 26.024 1.00 96.94 519 GLU A N 1
ATOM 4185 C CA . GLU A 1 519 ? -22.502 -1.075 24.713 1.00 96.94 519 GLU A CA 1
ATOM 4186 C C . GLU A 1 519 ? -23.313 0.003 23.972 1.00 96.94 519 GLU A C 1
ATOM 4188 O O . GLU A 1 519 ? -24.545 0.096 24.070 1.00 96.94 519 GLU A O 1
ATOM 4193 N N . GLY A 1 520 ? -22.605 0.870 23.260 1.00 96.44 520 GLY A N 1
ATOM 4194 C CA . GLY A 1 520 ? -23.142 2.065 22.626 1.00 96.44 520 GLY A CA 1
ATOM 4195 C C . GLY A 1 520 ? -23.579 3.173 23.589 1.00 96.44 520 GLY A C 1
ATOM 4196 O O . GLY A 1 520 ? -24.426 3.999 23.221 1.00 96.44 520 GLY A O 1
ATOM 4197 N N . ALA A 1 521 ? -23.079 3.168 24.828 1.00 97.75 521 ALA A N 1
ATOM 4198 C CA . ALA A 1 521 ? -23.161 4.302 25.744 1.00 97.75 521 ALA A CA 1
ATOM 4199 C C . ALA A 1 521 ? -22.091 5.355 25.416 1.00 97.75 521 ALA A C 1
ATOM 4201 O O . ALA A 1 521 ? -21.019 5.020 24.918 1.00 97.75 521 ALA A O 1
ATOM 4202 N N . LEU A 1 522 ? -22.404 6.618 25.716 1.00 98.19 522 LEU A N 1
ATOM 4203 C CA . LEU A 1 522 ? -21.494 7.752 25.567 1.00 98.19 522 LEU A CA 1
ATOM 4204 C C . LEU A 1 522 ? -21.012 8.238 26.931 1.00 98.19 522 LEU A C 1
ATOM 4206 O O . LEU A 1 522 ? -21.799 8.264 27.883 1.00 98.19 522 LEU A O 1
ATOM 4210 N N . SER A 1 523 ? -19.759 8.680 27.008 1.00 98.12 523 SER A N 1
ATOM 4211 C CA . SER A 1 523 ? -19.257 9.413 28.170 1.00 98.12 523 SER A CA 1
ATOM 4212 C C . SER A 1 523 ? -19.816 10.839 28.216 1.00 98.12 523 SER A C 1
ATOM 4214 O O . SER A 1 523 ? -20.404 11.352 27.258 1.00 98.12 523 SER A O 1
ATOM 4216 N N . GLY A 1 524 ? -19.570 11.525 29.334 1.00 96.62 524 GLY A N 1
ATOM 4217 C CA . GLY A 1 524 ? -19.575 12.986 29.347 1.00 96.62 524 GLY A CA 1
ATOM 4218 C C . GLY A 1 524 ? -18.404 13.571 28.546 1.00 96.62 524 GLY A C 1
ATOM 4219 O O . GLY A 1 524 ? -17.653 12.851 27.889 1.00 96.62 524 GLY A O 1
ATOM 4220 N N . LYS A 1 525 ? -18.219 14.890 28.635 1.00 97.12 525 LYS A N 1
ATOM 4221 C CA . LYS A 1 525 ? -16.992 15.544 28.158 1.00 97.12 525 LYS A CA 1
ATOM 4222 C C . LYS A 1 525 ? -15.826 15.147 29.061 1.00 97.12 525 LYS A C 1
ATOM 4224 O O . LYS A 1 525 ? -15.886 15.421 30.260 1.00 97.12 525 LYS A O 1
ATOM 4229 N N . VAL A 1 526 ? -14.787 14.562 28.484 1.00 97.69 526 VAL A N 1
ATOM 4230 C CA . VAL A 1 526 ? -13.581 14.130 29.194 1.00 97.69 526 VAL A CA 1
ATOM 4231 C C . VAL A 1 526 ? -12.442 15.063 28.816 1.00 97.69 526 VAL A C 1
ATOM 4233 O O . VAL A 1 526 ? -12.027 15.095 27.663 1.00 97.69 526 VAL A O 1
ATOM 4236 N N . VAL A 1 527 ? -11.980 15.877 29.763 1.00 97.06 527 VAL A N 1
ATOM 4237 C CA . VAL A 1 527 ? -10.946 16.887 29.504 1.00 97.06 527 VAL A CA 1
ATOM 4238 C C . VAL A 1 527 ? -9.571 16.303 29.815 1.00 97.06 527 VAL A C 1
ATOM 4240 O O . VAL A 1 527 ? -9.298 15.959 30.965 1.00 97.06 527 VAL A O 1
ATOM 4243 N N . THR A 1 528 ? -8.707 16.237 28.806 1.00 95.44 528 THR A N 1
ATOM 4244 C CA . THR A 1 528 ? -7.298 15.822 28.914 1.00 95.44 528 THR A CA 1
ATOM 4245 C C . THR A 1 528 ? -6.389 16.984 28.515 1.00 95.44 528 THR A C 1
ATOM 4247 O O . THR A 1 528 ? -6.874 18.069 28.199 1.00 95.44 528 THR A O 1
ATOM 4250 N N . ASP A 1 529 ? -5.071 16.779 28.510 1.00 93.19 529 ASP A N 1
ATOM 4251 C CA . ASP A 1 529 ? -4.101 17.781 28.042 1.00 93.19 529 ASP A CA 1
ATOM 4252 C C . ASP A 1 529 ? -4.202 18.031 26.520 1.00 93.19 529 ASP A C 1
ATOM 4254 O O . ASP A 1 529 ? -3.700 19.044 26.043 1.00 93.19 529 ASP A O 1
ATOM 4258 N N . TYR A 1 530 ? -4.893 17.159 25.775 1.00 92.56 530 TYR A N 1
ATOM 4259 C CA . TYR A 1 530 ? -5.077 17.265 24.323 1.00 92.56 530 TYR A CA 1
ATOM 4260 C C . TYR A 1 530 ? -6.354 18.013 23.924 1.00 92.56 530 TYR A C 1
ATOM 4262 O O . TYR A 1 530 ? -6.445 18.521 22.811 1.00 92.56 530 TYR A O 1
ATOM 4270 N N . GLY A 1 531 ? -7.341 18.105 24.820 1.00 95.69 531 GLY A N 1
ATOM 4271 C CA . GLY A 1 531 ? -8.619 18.753 24.540 1.00 95.69 531 GLY A CA 1
ATOM 4272 C C . GLY A 1 531 ? -9.791 18.065 25.230 1.00 95.69 531 GLY A C 1
ATOM 4273 O O . GLY A 1 531 ? -9.693 17.610 26.372 1.00 95.69 531 GLY A O 1
ATOM 4274 N N . VAL A 1 532 ? -10.929 18.010 24.539 1.00 98.00 532 VAL A N 1
ATOM 4275 C CA . VAL A 1 532 ? -12.154 17.353 25.010 1.00 98.00 532 VAL A CA 1
ATOM 4276 C C . VAL A 1 532 ? -12.387 16.075 24.219 1.00 98.00 532 VAL A C 1
ATOM 4278 O O . VAL A 1 532 ? -12.638 16.124 23.020 1.00 98.00 532 VAL A O 1
ATOM 4281 N N . HIS A 1 533 ? -12.397 14.942 24.913 1.00 98.06 533 HIS A N 1
ATOM 4282 C CA . HIS A 1 533 ? -12.797 13.657 24.360 1.00 98.06 533 HIS A CA 1
ATOM 4283 C C . HIS A 1 533 ? -14.272 13.369 24.663 1.00 98.06 533 HIS A C 1
ATOM 4285 O O . HIS A 1 533 ? -14.796 13.707 25.733 1.00 98.06 533 HIS A O 1
ATOM 4291 N N . VAL A 1 534 ? -14.934 12.695 23.728 1.00 98.31 534 VAL A N 1
ATOM 4292 C CA . VAL A 1 534 ? -16.233 12.044 23.933 1.00 98.31 534 VAL A CA 1
ATOM 4293 C C . VAL A 1 534 ? -16.070 10.582 23.560 1.00 98.31 534 VAL A C 1
ATOM 4295 O O . VAL A 1 534 ? -15.762 10.287 22.410 1.00 98.31 534 VAL A O 1
ATOM 4298 N N . LEU A 1 535 ? -16.244 9.681 24.523 1.00 98.38 535 LEU A N 1
ATOM 4299 C CA . LEU A 1 535 ? -16.027 8.250 24.348 1.00 98.38 535 LEU A CA 1
ATOM 4300 C C . LEU A 1 535 ? -17.351 7.545 24.040 1.00 98.38 535 LEU A C 1
ATOM 4302 O O . LEU A 1 535 ? -18.407 7.922 24.553 1.00 98.38 535 LEU A O 1
ATOM 4306 N N . TYR A 1 536 ? -17.267 6.488 23.244 1.00 98.25 536 TYR A N 1
ATOM 4307 C CA . TYR A 1 536 ? -18.334 5.566 22.882 1.00 98.25 536 TYR A CA 1
ATOM 4308 C C . TYR A 1 536 ? -17.896 4.145 23.233 1.00 98.25 536 TYR A C 1
ATOM 4310 O O . TYR A 1 536 ? -16.873 3.676 22.737 1.00 98.25 536 TYR A O 1
ATOM 4318 N N . LEU A 1 537 ? -18.665 3.439 24.066 1.00 98.12 537 LEU A N 1
ATOM 4319 C CA . LEU A 1 537 ? -18.352 2.051 24.418 1.00 98.12 537 LEU A CA 1
ATOM 4320 C C . LEU A 1 537 ? -18.671 1.121 23.244 1.00 98.12 537 LEU A C 1
ATOM 4322 O O . LEU A 1 537 ? -19.838 0.799 23.015 1.00 98.12 537 LEU A O 1
ATOM 4326 N N . ALA A 1 538 ? -17.647 0.691 22.512 1.00 96.62 538 ALA A N 1
ATOM 4327 C CA . ALA A 1 538 ? -17.805 -0.052 21.269 1.00 96.62 538 ALA A CA 1
ATOM 4328 C C . ALA A 1 538 ? -18.077 -1.538 21.501 1.00 96.62 538 ALA A C 1
ATOM 4330 O O . ALA A 1 538 ? -18.986 -2.098 20.884 1.00 96.62 538 ALA A O 1
ATOM 4331 N N . LYS A 1 539 ? -17.323 -2.170 22.407 1.00 96.25 539 LYS A N 1
ATOM 4332 C CA . LYS A 1 539 ? -17.473 -3.599 22.694 1.00 96.25 539 LYS A CA 1
ATOM 4333 C C . LYS A 1 539 ? -17.093 -3.948 24.128 1.00 96.25 539 LYS A C 1
ATOM 4335 O O . LYS A 1 539 ? -16.065 -3.501 24.634 1.00 96.25 539 LYS A O 1
ATOM 4340 N N . LEU A 1 540 ? -17.905 -4.809 24.739 1.00 96.88 540 LEU A N 1
ATOM 4341 C CA . LEU A 1 540 ? -17.640 -5.502 25.999 1.00 96.88 540 LEU A CA 1
ATOM 4342 C C . LEU A 1 540 ? -17.475 -7.004 25.724 1.00 96.88 540 LEU A C 1
ATOM 4344 O O . LEU A 1 540 ? -18.473 -7.736 25.703 1.00 96.88 540 LEU A O 1
ATOM 4348 N N . PRO A 1 541 ? -16.239 -7.480 25.492 1.00 95.44 541 PRO A N 1
ATOM 4349 C CA . PRO A 1 541 ? -15.993 -8.888 25.234 1.00 95.44 541 PRO A CA 1
ATOM 4350 C C . PRO A 1 541 ? -16.393 -9.769 26.415 1.00 95.44 541 PRO A C 1
ATOM 4352 O O . PRO A 1 541 ? -16.258 -9.397 27.582 1.00 95.44 541 PRO A O 1
ATOM 4355 N N . LYS A 1 542 ? -16.865 -10.979 26.117 1.00 95.25 542 LYS A N 1
ATOM 4356 C CA . LYS A 1 542 ? -16.995 -12.036 27.126 1.00 95.25 542 LYS A CA 1
ATOM 4357 C C . LYS A 1 542 ? -15.764 -12.925 27.080 1.00 95.25 542 LYS A C 1
ATOM 4359 O O . LYS A 1 542 ? -15.355 -13.353 26.005 1.00 95.25 542 LYS A O 1
ATOM 4364 N N . ALA A 1 543 ? -15.259 -13.312 28.248 1.00 95.69 543 ALA A N 1
ATOM 4365 C CA . ALA A 1 543 ? -14.157 -14.260 28.331 1.00 95.69 543 ALA A CA 1
ATOM 4366 C C . ALA A 1 543 ? -14.477 -15.560 27.565 1.00 95.69 543 ALA A C 1
ATOM 4368 O O . ALA A 1 543 ? -15.435 -16.278 27.879 1.00 95.69 543 ALA A O 1
ATOM 4369 N N . GLY A 1 544 ? -13.660 -15.860 26.557 1.00 96.75 544 GLY A N 1
ATOM 4370 C CA . GLY A 1 544 ? -13.815 -17.010 25.673 1.00 96.75 544 GLY A CA 1
ATOM 4371 C C . GLY A 1 544 ? -14.776 -16.805 24.495 1.00 96.75 544 GLY A C 1
ATOM 4372 O O . GLY A 1 544 ? -15.122 -17.791 23.837 1.00 96.75 544 GLY A O 1
ATOM 4373 N N . GLU A 1 545 ? -15.238 -15.578 24.242 1.00 97.44 545 GLU A N 1
ATOM 4374 C CA . GLU A 1 545 ? -16.081 -15.236 23.094 1.00 97.44 545 GLU A CA 1
ATOM 4375 C C . GLU A 1 545 ? -15.356 -15.523 21.776 1.00 97.44 545 GLU A C 1
ATOM 4377 O O . GLU A 1 545 ? -14.156 -15.292 21.631 1.00 97.44 545 GLU A O 1
ATOM 4382 N N . VAL A 1 546 ? -16.110 -16.056 20.816 1.00 98.00 546 VAL A N 1
ATOM 4383 C CA . VAL A 1 546 ? -15.653 -16.334 19.457 1.00 98.00 546 VAL A CA 1
ATOM 4384 C C . VAL A 1 546 ? -16.654 -15.715 18.496 1.00 98.00 546 VAL A C 1
ATOM 4386 O O . VAL A 1 546 ? -17.854 -15.933 18.667 1.00 98.00 546 VAL A O 1
ATOM 4389 N N . LEU A 1 547 ? -16.166 -14.987 17.494 1.00 97.12 547 LEU A N 1
ATOM 4390 C CA . LEU A 1 547 ? -16.995 -14.556 16.372 1.00 97.12 547 LEU A CA 1
ATOM 4391 C C . LEU A 1 547 ? -17.136 -15.702 15.373 1.00 97.12 547 LEU A C 1
ATOM 4393 O O . LEU A 1 547 ? -16.149 -16.308 14.946 1.00 97.12 547 LEU A O 1
ATOM 4397 N N . GLU A 1 548 ? -18.370 -16.015 15.005 1.00 95.25 548 GLU A N 1
ATOM 4398 C CA . GLU A 1 548 ? -18.697 -17.030 14.012 1.00 95.25 548 GLU A CA 1
ATOM 4399 C C . GLU A 1 548 ? -18.633 -16.437 12.596 1.00 95.25 548 GLU A C 1
ATOM 4401 O O . GLU A 1 548 ? -18.749 -15.233 12.394 1.00 95.25 548 GLU A O 1
ATOM 4406 N N . LEU A 1 549 ? -18.521 -17.287 11.572 1.00 87.56 549 LEU A N 1
ATOM 4407 C CA . LEU A 1 549 ? -18.424 -16.842 10.170 1.00 87.56 549 LEU A CA 1
ATOM 4408 C C . LEU A 1 549 ? -19.555 -15.899 9.717 1.00 87.56 549 LEU A C 1
ATOM 4410 O O . LEU A 1 549 ? -19.334 -15.045 8.867 1.00 87.56 549 LEU A O 1
ATOM 4414 N N . ASN A 1 550 ? -20.768 -16.063 10.249 1.00 83.44 550 ASN A N 1
ATOM 4415 C CA . ASN A 1 550 ? -21.914 -15.227 9.872 1.00 83.44 550 ASN A CA 1
ATOM 4416 C C . ASN A 1 550 ? -22.023 -13.937 10.705 1.00 83.44 550 ASN A C 1
ATOM 4418 O O . ASN A 1 550 ? -22.967 -13.170 10.499 1.00 83.44 550 ASN A O 1
ATOM 4422 N N . ASP A 1 551 ? -21.118 -13.728 11.660 1.00 89.88 551 ASP A N 1
ATOM 4423 C CA . ASP A 1 551 ? -21.083 -12.522 12.473 1.00 89.88 551 ASP A CA 1
ATOM 4424 C C . ASP A 1 551 ? -20.378 -11.382 11.726 1.00 89.88 551 ASP A C 1
ATOM 4426 O O . ASP A 1 551 ? -19.765 -11.556 10.667 1.00 89.88 551 ASP A O 1
ATOM 4430 N N . TYR A 1 552 ? -20.491 -10.185 12.290 1.00 86.62 552 TYR A N 1
ATOM 4431 C CA . TYR A 1 552 ? -19.734 -9.011 11.874 1.00 86.62 552 TYR A CA 1
ATOM 4432 C C . TYR A 1 552 ? -18.702 -8.695 12.942 1.00 86.62 552 TYR A C 1
ATOM 4434 O O . TYR A 1 552 ? -18.965 -8.938 14.120 1.00 86.62 552 TYR A O 1
ATOM 4442 N N . TYR A 1 553 ? -17.565 -8.132 12.533 1.00 89.94 553 TYR A N 1
ATOM 4443 C CA . TYR A 1 553 ? -16.542 -7.730 13.492 1.00 89.94 553 TYR A CA 1
ATOM 4444 C C . TYR A 1 553 ? -17.087 -6.665 14.450 1.00 89.94 553 TYR A C 1
ATOM 4446 O O . TYR A 1 553 ? -17.036 -6.854 15.657 1.00 89.94 553 TYR A O 1
ATOM 4454 N N . SER A 1 554 ? -17.743 -5.618 13.938 1.00 90.81 554 SER A N 1
ATOM 4455 C CA . SER A 1 554 ? -18.377 -4.583 14.767 1.00 90.81 554 SER A CA 1
ATOM 4456 C C . SER A 1 554 ? -19.893 -4.477 14.564 1.00 90.81 554 SER A C 1
ATOM 4458 O O . SER A 1 554 ? -20.467 -5.017 13.606 1.00 90.81 554 SER A O 1
ATOM 4460 N N . TYR A 1 555 ? -20.574 -3.741 15.452 1.00 89.25 555 TYR A N 1
ATOM 4461 C CA . TYR A 1 555 ? -22.005 -3.478 15.308 1.00 89.25 555 TYR A CA 1
ATOM 4462 C C . TYR A 1 555 ? -22.314 -2.609 14.092 1.00 89.25 555 TYR A C 1
ATOM 4464 O O . TYR A 1 555 ? -23.422 -2.728 13.571 1.00 89.25 555 TYR A O 1
ATOM 4472 N N . GLY A 1 556 ? -21.359 -1.816 13.601 1.00 82.69 556 GLY A N 1
ATOM 4473 C CA . GLY A 1 556 ? -21.452 -1.024 12.374 1.00 82.69 556 GLY A CA 1
ATOM 4474 C C . GLY A 1 556 ? -21.609 -1.863 11.099 1.00 82.69 556 GLY A C 1
ATOM 4475 O O . GLY A 1 556 ? -22.135 -1.369 10.100 1.00 82.69 556 GLY A O 1
ATOM 4476 N N . ARG A 1 557 ? -21.265 -3.160 11.129 1.00 82.19 557 ARG A N 1
ATOM 4477 C CA . ARG A 1 557 ? -21.431 -4.100 10.001 1.00 82.19 557 ARG A CA 1
ATOM 4478 C C . ARG A 1 557 ? -20.765 -3.630 8.702 1.00 82.19 557 ARG A C 1
ATOM 4480 O O . ARG A 1 557 ? -21.371 -3.717 7.636 1.00 82.19 557 ARG A O 1
ATOM 4487 N N . TYR A 1 558 ? -19.551 -3.092 8.795 1.00 76.88 558 TYR A N 1
ATOM 4488 C CA . TYR A 1 558 ? -18.750 -2.738 7.617 1.00 76.88 558 TYR A CA 1
ATOM 4489 C C . TYR A 1 558 ? -18.218 -3.986 6.916 1.00 76.88 558 TYR A C 1
ATOM 4491 O O . TYR A 1 558 ? -18.362 -4.120 5.707 1.00 76.88 558 TYR A O 1
ATOM 4499 N N . GLN A 1 559 ? -17.713 -4.943 7.695 1.00 80.31 559 GLN A N 1
ATOM 4500 C CA . GLN A 1 559 ? -17.183 -6.202 7.190 1.00 80.31 559 GLN A CA 1
ATOM 4501 C C . GLN A 1 559 ? -17.706 -7.368 8.036 1.00 80.31 559 GLN A C 1
ATOM 4503 O O . GLN A 1 559 ? -17.749 -7.307 9.269 1.00 80.31 559 GLN A O 1
ATOM 4508 N N . SER A 1 560 ? -18.162 -8.424 7.362 1.00 83.19 560 SER A N 1
ATOM 4509 C CA . SER A 1 560 ? -18.502 -9.690 8.016 1.00 83.19 560 SER A CA 1
ATOM 4510 C C . SER A 1 560 ? -17.248 -10.535 8.227 1.00 83.19 560 SER A C 1
ATOM 4512 O O . SER A 1 560 ? -16.280 -10.405 7.475 1.00 83.19 560 SER A O 1
ATOM 4514 N N . VAL A 1 561 ? -17.286 -11.459 9.188 1.00 90.12 561 VAL A N 1
ATOM 4515 C CA . VAL A 1 561 ? -16.198 -12.429 9.364 1.00 90.12 561 VAL A CA 1
ATOM 4516 C C . VAL A 1 561 ? -16.006 -13.238 8.080 1.00 90.12 561 VAL A C 1
ATOM 4518 O O . VAL A 1 561 ? -14.882 -13.375 7.610 1.00 90.12 561 VAL A O 1
ATOM 4521 N N . TYR A 1 562 ? -17.092 -13.715 7.458 1.00 85.19 562 TYR A N 1
ATOM 4522 C CA . TYR A 1 562 ? -17.018 -14.441 6.188 1.00 85.19 562 TYR A CA 1
ATOM 4523 C C . TYR A 1 562 ? -16.293 -13.640 5.102 1.00 85.19 562 TYR A C 1
ATOM 4525 O O . TYR A 1 562 ? -15.369 -14.172 4.501 1.00 85.19 562 TYR A O 1
ATOM 4533 N N . SER A 1 563 ? -16.671 -12.378 4.872 1.00 80.12 563 SER A N 1
ATOM 4534 C CA . SER A 1 563 ? -16.059 -11.555 3.818 1.00 80.12 563 SER A CA 1
ATOM 4535 C C . SER A 1 563 ? -14.577 -11.279 4.081 1.00 80.12 563 SER A C 1
ATOM 4537 O O . SER A 1 563 ? -13.782 -11.387 3.157 1.00 80.12 563 SER A O 1
ATOM 4539 N N . GLY A 1 564 ? -14.178 -11.010 5.331 1.00 86.00 564 GLY A N 1
ATOM 4540 C CA . GLY A 1 564 ? -12.755 -10.835 5.655 1.00 86.00 564 GLY A CA 1
ATOM 4541 C C . GLY A 1 564 ? -11.945 -12.130 5.492 1.00 86.00 564 GLY A C 1
ATOM 4542 O O . GLY A 1 564 ? -10.819 -12.117 5.001 1.00 86.00 564 GLY A O 1
ATOM 4543 N N . MET A 1 565 ? -12.526 -13.282 5.846 1.00 92.81 565 MET A N 1
ATOM 4544 C CA . MET A 1 565 ? -11.885 -14.586 5.623 1.00 92.81 565 MET A CA 1
ATOM 4545 C C . MET A 1 565 ? -11.845 -14.968 4.136 1.00 92.81 565 MET A C 1
ATOM 4547 O O . MET A 1 565 ? -10.915 -15.651 3.710 1.00 92.81 565 MET A O 1
ATOM 4551 N N . GLU A 1 566 ? -12.838 -14.549 3.351 1.00 87.44 566 GLU A N 1
ATOM 4552 C CA . GLU A 1 566 ? -12.898 -14.739 1.901 1.00 87.44 566 GLU A CA 1
ATOM 4553 C C . GLU A 1 566 ? -11.813 -13.936 1.186 1.00 87.44 566 GLU A C 1
ATOM 4555 O O . GLU A 1 566 ? -11.085 -14.503 0.373 1.00 87.44 566 GLU A O 1
ATOM 4560 N N . GLU A 1 567 ? -11.633 -12.671 1.564 1.00 86.69 567 GLU A N 1
ATOM 4561 C CA . GLU A 1 567 ? -10.550 -11.809 1.088 1.00 86.69 567 GLU A CA 1
ATOM 4562 C C . GLU A 1 567 ? -9.179 -12.415 1.412 1.00 86.69 567 GLU A C 1
ATOM 4564 O O . GLU A 1 567 ? -8.364 -12.642 0.519 1.00 86.69 567 GLU A O 1
ATOM 4569 N N . ALA A 1 568 ? -8.955 -12.827 2.664 1.00 90.94 568 ALA A N 1
ATOM 4570 C CA . ALA A 1 568 ? -7.713 -13.494 3.046 1.00 90.94 568 ALA A CA 1
ATOM 4571 C C . ALA A 1 568 ? -7.500 -14.830 2.302 1.00 90.94 568 ALA A C 1
ATOM 4573 O O . ALA A 1 568 ? -6.367 -15.182 1.951 1.00 90.94 568 ALA A O 1
ATOM 4574 N N . ALA A 1 569 ? -8.558 -15.613 2.060 1.00 92.19 569 ALA A N 1
ATOM 4575 C CA . ALA A 1 569 ? -8.471 -16.844 1.273 1.00 92.19 569 ALA A CA 1
ATOM 4576 C C . ALA A 1 569 ? -8.072 -16.552 -0.177 1.00 92.19 569 ALA A C 1
ATOM 4578 O O . ALA A 1 569 ? -7.252 -17.282 -0.745 1.00 92.19 569 ALA A O 1
ATOM 4579 N N . LEU A 1 570 ? -8.641 -15.490 -0.749 1.00 87.56 570 LEU A N 1
ATOM 4580 C CA . LEU A 1 570 ? -8.413 -15.067 -2.120 1.00 87.56 570 LEU A CA 1
ATOM 4581 C C . LEU A 1 570 ? -6.963 -14.626 -2.284 1.00 87.56 570 LEU A C 1
ATOM 4583 O O . LEU A 1 570 ? -6.232 -15.288 -3.018 1.00 87.56 570 LEU A O 1
ATOM 4587 N N . THR A 1 571 ? -6.501 -13.664 -1.484 1.00 89.06 571 THR A N 1
ATOM 4588 C CA . THR A 1 571 ? -5.111 -13.182 -1.486 1.00 89.06 571 THR A CA 1
ATOM 4589 C C . THR A 1 571 ? -4.106 -14.327 -1.350 1.00 89.06 571 THR A C 1
ATOM 4591 O O . THR A 1 571 ? -3.134 -14.419 -2.098 1.00 89.06 571 THR A O 1
ATOM 4594 N N . ASN A 1 572 ? -4.354 -15.286 -0.449 1.00 90.94 572 ASN A N 1
ATOM 4595 C CA . ASN A 1 572 ? -3.479 -16.454 -0.298 1.00 90.94 572 ASN A CA 1
ATOM 4596 C C . ASN A 1 572 ? -3.416 -17.325 -1.564 1.00 90.94 572 ASN A C 1
ATOM 4598 O O . ASN A 1 572 ? -2.346 -17.827 -1.927 1.00 90.94 572 ASN A O 1
ATOM 4602 N N . LYS A 1 573 ? -4.554 -17.548 -2.229 1.00 93.12 573 LYS A N 1
ATOM 4603 C CA . LYS A 1 573 ? -4.601 -18.336 -3.464 1.00 93.12 573 LYS A CA 1
ATOM 4604 C C . LYS A 1 573 ? -4.004 -17.595 -4.652 1.00 93.12 573 LYS A C 1
ATOM 4606 O O . LYS A 1 573 ? -3.350 -18.253 -5.461 1.00 93.12 573 LYS A O 1
ATOM 4611 N N . GLU A 1 574 ? -4.216 -16.289 -4.742 1.00 90.00 574 GLU A N 1
ATOM 4612 C CA . GLU A 1 574 ? -3.673 -15.418 -5.786 1.00 90.00 574 GLU A CA 1
ATOM 4613 C C . GLU A 1 574 ? -2.152 -15.379 -5.699 1.00 90.00 574 GLU A C 1
ATOM 4615 O O . GLU A 1 574 ? -1.488 -15.806 -6.644 1.00 90.00 574 GLU A O 1
ATOM 4620 N N . ASN A 1 575 ? -1.604 -15.088 -4.516 1.00 89.12 575 ASN A N 1
ATOM 4621 C CA . ASN A 1 575 ? -0.166 -15.155 -4.253 1.00 89.12 575 ASN A CA 1
ATOM 4622 C C . ASN A 1 575 ? 0.416 -16.525 -4.628 1.00 89.12 575 ASN A C 1
ATOM 4624 O O . ASN A 1 575 ? 1.460 -16.630 -5.274 1.00 89.12 575 ASN A O 1
ATOM 4628 N N . ALA A 1 576 ? -0.273 -17.614 -4.271 1.00 91.81 576 ALA A N 1
ATOM 4629 C CA . ALA A 1 576 ? 0.171 -18.957 -4.626 1.00 91.81 576 ALA A CA 1
ATOM 4630 C C . ALA A 1 576 ? 0.066 -19.244 -6.137 1.00 91.81 576 ALA A C 1
ATOM 4632 O O . ALA A 1 576 ? 0.876 -20.006 -6.672 1.00 91.81 576 ALA A O 1
ATOM 4633 N N . ALA A 1 577 ? -0.935 -18.698 -6.830 1.00 92.00 577 ALA A N 1
ATOM 4634 C CA . ALA A 1 577 ? -1.107 -18.836 -8.273 1.00 92.00 577 ALA A CA 1
ATOM 4635 C C . ALA A 1 577 ? -0.025 -18.065 -9.031 1.00 92.00 577 ALA A C 1
ATOM 4637 O O . ALA A 1 577 ? 0.649 -18.660 -9.877 1.00 92.00 577 ALA A O 1
ATOM 4638 N N . PHE A 1 578 ? 0.208 -16.808 -8.658 1.00 91.06 578 PHE A N 1
ATOM 4639 C CA . PHE A 1 578 ? 1.252 -15.978 -9.235 1.00 91.06 578 PHE A CA 1
ATOM 4640 C C . PHE A 1 578 ? 2.645 -16.554 -8.963 1.00 91.06 578 PHE A C 1
ATOM 4642 O O . PHE A 1 578 ? 3.429 -16.727 -9.894 1.00 91.06 578 PHE A O 1
ATOM 4649 N N . ALA A 1 579 ? 2.931 -17.006 -7.736 1.00 90.31 579 ALA A N 1
ATOM 4650 C CA . ALA A 1 579 ? 4.198 -17.666 -7.413 1.00 90.31 579 ALA A CA 1
ATOM 4651 C C . ALA A 1 579 ? 4.436 -18.933 -8.257 1.00 90.31 579 ALA A C 1
ATOM 4653 O O . ALA A 1 579 ? 5.542 -19.154 -8.752 1.00 90.31 579 ALA A O 1
ATOM 4654 N N . ARG A 1 580 ? 3.399 -19.760 -8.472 1.00 93.94 580 ARG A N 1
ATOM 4655 C CA . ARG A 1 580 ? 3.494 -20.931 -9.364 1.00 93.94 580 ARG A CA 1
ATOM 4656 C C . ARG A 1 580 ? 3.752 -20.525 -10.809 1.00 93.94 580 ARG A C 1
ATOM 4658 O O . ARG A 1 580 ? 4.558 -21.172 -11.474 1.00 93.94 580 ARG A O 1
ATOM 4665 N N . TRP A 1 581 ? 3.064 -19.499 -11.299 1.00 93.00 581 TRP A N 1
ATOM 4666 C CA . TRP A 1 581 ? 3.270 -18.984 -12.648 1.00 93.00 581 TRP A CA 1
ATOM 4667 C C . TRP A 1 581 ? 4.694 -18.445 -12.821 1.00 93.00 581 TRP A C 1
ATOM 4669 O O . TRP A 1 581 ? 5.382 -18.837 -13.762 1.00 93.00 581 TRP A O 1
ATOM 4679 N N . ARG A 1 582 ? 5.182 -17.646 -11.870 1.00 88.44 582 ARG A N 1
ATOM 4680 C CA . ARG A 1 582 ? 6.545 -17.106 -11.859 1.00 88.44 582 ARG A CA 1
ATOM 4681 C C . ARG A 1 582 ? 7.594 -18.215 -11.835 1.00 88.44 582 ARG A C 1
ATOM 4683 O O . ARG A 1 582 ? 8.528 -18.175 -12.628 1.00 88.44 582 ARG A O 1
ATOM 4690 N N . GLU A 1 583 ? 7.416 -19.255 -11.018 1.00 90.81 583 GLU A N 1
ATOM 4691 C CA . GLU A 1 583 ? 8.316 -20.419 -11.000 1.00 90.81 583 GLU A CA 1
ATOM 4692 C C . GLU A 1 583 ? 8.342 -21.151 -12.355 1.00 90.81 583 GLU A C 1
ATOM 4694 O O . GLU A 1 583 ? 9.387 -21.649 -12.779 1.00 90.81 583 GLU A O 1
ATOM 4699 N N . GLN A 1 584 ? 7.226 -21.197 -13.089 1.00 90.31 584 GLN A N 1
ATOM 4700 C CA . GLN A 1 584 ? 7.226 -21.731 -14.457 1.00 90.31 584 GLN A CA 1
ATOM 4701 C C . GLN A 1 584 ? 8.063 -20.861 -15.399 1.00 90.31 584 GLN A C 1
ATOM 4703 O O . GLN A 1 584 ? 8.822 -21.412 -16.197 1.00 90.31 584 GLN A O 1
ATOM 4708 N N . GLN A 1 585 ? 7.990 -19.531 -15.277 1.00 88.00 585 GLN A N 1
ATOM 4709 C CA . GLN A 1 585 ? 8.815 -18.620 -16.080 1.00 88.00 585 GLN A CA 1
ATOM 4710 C C . GLN A 1 585 ? 10.300 -18.742 -15.730 1.00 88.00 585 GLN A C 1
ATOM 4712 O O . GLN A 1 585 ? 11.137 -18.796 -16.630 1.00 88.00 585 GLN A O 1
ATOM 4717 N N . ILE A 1 586 ? 10.633 -18.887 -14.443 1.00 88.38 586 ILE A N 1
ATOM 4718 C CA . ILE A 1 586 ? 12.000 -19.161 -13.980 1.00 88.38 586 ILE A CA 1
ATOM 4719 C C . ILE A 1 586 ? 12.525 -20.443 -14.627 1.00 88.38 586 ILE A C 1
ATOM 4721 O O . ILE A 1 586 ? 13.610 -20.454 -15.205 1.00 88.38 586 ILE A O 1
ATOM 4725 N N . ASN A 1 587 ? 11.763 -21.534 -14.563 1.00 90.50 587 ASN A N 1
ATOM 4726 C CA . ASN A 1 587 ? 12.200 -22.805 -15.135 1.00 90.50 587 ASN A CA 1
ATOM 4727 C C . ASN A 1 587 ? 12.327 -22.742 -16.662 1.00 90.50 587 ASN A C 1
ATOM 4729 O O . ASN A 1 587 ? 13.259 -23.317 -17.212 1.00 90.50 587 ASN A O 1
ATOM 4733 N N . ARG A 1 588 ? 11.437 -22.013 -17.338 1.00 89.31 588 ARG A N 1
ATOM 4734 C CA . ARG A 1 588 ? 11.431 -21.905 -18.799 1.00 89.31 588 ARG A CA 1
ATOM 4735 C C . ARG A 1 588 ? 12.530 -20.999 -19.345 1.00 89.31 588 ARG A C 1
ATOM 4737 O O . ARG A 1 588 ? 13.233 -21.392 -20.268 1.00 89.31 588 ARG A O 1
ATOM 4744 N N . TYR A 1 589 ? 12.655 -19.790 -18.808 1.00 91.81 589 TYR A N 1
ATOM 4745 C CA . TYR A 1 589 ? 13.487 -18.735 -19.388 1.00 91.81 589 TYR A CA 1
ATOM 4746 C C . TYR A 1 589 ? 14.790 -18.538 -18.611 1.00 91.81 589 TYR A C 1
ATOM 4748 O O . TYR A 1 589 ? 15.859 -18.486 -19.214 1.00 91.81 589 TYR A O 1
ATOM 4756 N N . TYR A 1 590 ? 14.739 -18.498 -17.276 1.00 91.88 590 TYR A N 1
ATOM 4757 C CA . TYR A 1 590 ? 15.936 -18.252 -16.465 1.00 91.88 590 TYR A CA 1
ATOM 4758 C C . TYR A 1 590 ? 16.847 -19.485 -16.369 1.00 91.88 590 TYR A C 1
ATOM 4760 O O . TYR A 1 590 ? 18.042 -19.400 -16.636 1.00 91.88 590 TYR A O 1
ATOM 4768 N N . LYS A 1 591 ? 16.305 -20.659 -16.024 1.00 90.56 591 LYS A N 1
ATOM 4769 C CA . LYS A 1 591 ? 17.077 -21.917 -15.934 1.00 90.56 591 LYS A CA 1
ATOM 4770 C C . LYS A 1 591 ? 17.202 -22.618 -17.291 1.00 90.56 591 LYS A C 1
ATOM 4772 O O . LYS A 1 591 ? 18.185 -23.324 -17.524 1.00 90.56 591 LYS A O 1
ATOM 4777 N N . GLY A 1 592 ? 16.236 -22.390 -18.179 1.00 85.69 592 GLY A N 1
ATOM 4778 C CA . GLY A 1 592 ? 16.065 -23.149 -19.412 1.00 85.69 592 GLY A CA 1
ATOM 4779 C C . GLY A 1 592 ? 15.437 -24.523 -19.167 1.00 85.69 592 GLY A C 1
ATOM 4780 O O . GLY A 1 592 ? 15.568 -25.120 -18.094 1.00 85.69 592 GLY A O 1
ATOM 4781 N N . ASP A 1 593 ? 14.788 -25.053 -20.197 1.00 81.31 593 ASP A N 1
ATOM 4782 C CA . ASP A 1 593 ? 14.218 -26.396 -20.213 1.00 81.31 593 ASP A CA 1
ATOM 4783 C C . ASP A 1 593 ? 14.881 -27.281 -21.288 1.00 81.31 593 ASP A C 1
ATOM 4785 O O . ASP A 1 593 ? 15.886 -26.928 -21.907 1.00 81.31 593 ASP A O 1
ATOM 4789 N N . ALA A 1 594 ? 14.373 -28.503 -21.471 1.00 76.25 594 ALA A N 1
ATOM 4790 C CA . ALA A 1 594 ? 14.956 -29.454 -22.418 1.00 76.25 594 ALA A CA 1
ATOM 4791 C C . ALA A 1 594 ? 14.841 -29.011 -23.891 1.00 76.25 594 ALA A C 1
ATOM 4793 O O . ALA A 1 594 ? 15.572 -29.531 -24.737 1.00 76.25 594 ALA A O 1
ATOM 4794 N N . GLU A 1 595 ? 13.922 -28.096 -24.198 1.00 75.31 595 GLU A N 1
ATOM 4795 C CA . GLU A 1 595 ? 13.618 -27.622 -25.548 1.00 75.31 595 GLU A CA 1
ATOM 4796 C C . GLU A 1 595 ? 14.156 -26.205 -25.798 1.00 75.31 595 GLU A C 1
ATOM 4798 O O . GLU A 1 595 ? 14.479 -25.878 -26.941 1.00 75.31 595 GLU A O 1
ATOM 4803 N N . ASN A 1 596 ? 14.322 -25.399 -24.744 1.00 79.19 596 ASN A N 1
ATOM 4804 C CA . ASN A 1 596 ? 14.747 -24.005 -24.807 1.00 79.19 596 ASN A CA 1
ATOM 4805 C C . ASN A 1 596 ? 15.904 -23.757 -23.824 1.00 79.19 596 ASN A C 1
ATOM 4807 O O . ASN A 1 596 ? 15.706 -23.884 -22.613 1.00 79.19 596 ASN A O 1
ATOM 4811 N N . PRO A 1 597 ? 17.116 -23.405 -24.297 1.00 88.12 597 PRO A N 1
ATOM 4812 C CA . PRO A 1 597 ? 18.194 -23.013 -23.395 1.00 88.12 597 PRO A CA 1
ATOM 4813 C C . PRO A 1 597 ? 17.803 -21.761 -22.601 1.00 88.12 597 PRO A C 1
ATOM 4815 O O . PRO A 1 597 ? 16.966 -20.977 -23.047 1.00 88.12 597 PRO A O 1
ATOM 4818 N N . SER A 1 598 ? 18.439 -21.578 -21.441 1.00 93.19 598 SER A N 1
ATOM 4819 C CA . SER A 1 598 ? 18.322 -20.335 -20.676 1.00 93.19 598 SER A CA 1
ATOM 4820 C C . SER A 1 598 ? 18.610 -19.132 -21.573 1.00 93.19 598 SER A C 1
ATOM 4822 O O . SER A 1 598 ? 19.544 -19.170 -22.377 1.00 93.19 598 SER A O 1
ATOM 4824 N N . VAL A 1 599 ? 17.812 -18.080 -21.405 1.00 95.44 599 VAL A N 1
ATOM 4825 C CA . VAL A 1 599 ? 18.005 -16.784 -22.069 1.00 95.44 599 VAL A CA 1
ATOM 4826 C C . VAL A 1 599 ? 18.849 -15.836 -21.216 1.00 95.44 599 VAL A C 1
ATOM 4828 O O . VAL A 1 599 ? 18.965 -14.663 -21.543 1.00 95.44 599 VAL A O 1
ATOM 4831 N N . VAL A 1 600 ? 19.398 -16.311 -20.092 1.00 95.94 600 VAL A N 1
ATOM 4832 C CA . VAL A 1 600 ? 20.125 -15.488 -19.124 1.00 95.94 600 VAL A CA 1
ATOM 4833 C C . VAL A 1 600 ? 21.575 -15.936 -19.019 1.00 95.94 600 VAL A C 1
ATOM 4835 O O . VAL A 1 600 ? 21.881 -17.094 -18.730 1.00 95.94 600 VAL A O 1
ATOM 4838 N N . THR A 1 601 ? 22.486 -14.983 -19.182 1.00 95.50 601 THR A N 1
ATOM 4839 C CA . THR A 1 601 ? 23.923 -15.172 -18.995 1.00 95.50 601 THR A CA 1
ATOM 4840 C C . THR A 1 601 ? 24.413 -14.337 -17.813 1.00 95.50 601 THR A C 1
ATOM 4842 O O . THR A 1 601 ? 24.271 -13.117 -17.800 1.00 95.50 601 THR A O 1
ATOM 4845 N N . LEU A 1 602 ? 25.045 -14.993 -16.832 1.00 94.38 602 LEU A N 1
ATOM 4846 C CA . LEU A 1 602 ? 25.665 -14.339 -15.674 1.00 94.38 602 LEU A CA 1
ATOM 4847 C C . LEU A 1 602 ? 27.186 -14.269 -15.839 1.00 94.38 602 LEU A C 1
ATOM 4849 O O . LEU A 1 602 ? 27.865 -15.296 -15.964 1.00 94.38 602 LEU A O 1
ATOM 4853 N N . ALA A 1 603 ? 27.756 -13.068 -15.766 1.00 94.94 603 ALA A N 1
ATOM 4854 C CA . ALA A 1 603 ? 29.202 -12.884 -15.748 1.00 94.94 603 ALA A CA 1
ATOM 4855 C C . ALA A 1 603 ? 29.748 -13.102 -14.326 1.00 94.94 603 ALA A C 1
ATOM 4857 O O . ALA A 1 603 ? 30.168 -12.159 -13.658 1.00 94.94 603 ALA A O 1
ATOM 4858 N N . GLN A 1 604 ? 29.778 -14.364 -13.868 1.00 90.75 604 GLN A N 1
ATOM 4859 C CA . GLN A 1 604 ? 30.094 -14.732 -12.475 1.00 90.75 604 GLN A CA 1
ATOM 4860 C C . GLN A 1 604 ? 31.360 -14.060 -11.930 1.00 90.75 604 GLN A C 1
ATOM 4862 O O . GLN A 1 604 ? 31.378 -13.575 -10.810 1.00 90.75 604 GLN A O 1
ATOM 4867 N N . LYS A 1 605 ? 32.415 -13.965 -12.744 1.00 90.81 605 LYS A N 1
ATOM 4868 C CA . LYS A 1 605 ? 33.670 -13.319 -12.338 1.00 90.81 605 LYS A CA 1
ATOM 4869 C C . LYS A 1 605 ? 33.486 -11.842 -11.968 1.00 90.81 605 LYS A C 1
ATOM 4871 O O . LYS A 1 605 ? 34.173 -11.347 -11.078 1.00 90.81 605 LYS A O 1
ATOM 4876 N N . GLU A 1 606 ? 32.636 -11.129 -12.698 1.00 92.25 606 GLU A N 1
ATOM 4877 C CA . GLU A 1 606 ? 32.392 -9.709 -12.456 1.00 92.25 606 GLU A CA 1
ATOM 4878 C C . GLU A 1 606 ? 31.440 -9.522 -11.267 1.00 92.25 606 GLU A C 1
ATOM 4880 O O . GLU A 1 606 ? 31.706 -8.654 -10.439 1.00 92.25 606 GLU A O 1
ATOM 4885 N N . LEU A 1 607 ? 30.444 -10.403 -11.109 1.00 89.31 607 LEU A N 1
ATOM 4886 C CA . LEU A 1 607 ? 29.589 -10.479 -9.917 1.00 89.31 607 LEU A CA 1
ATOM 4887 C C . LEU A 1 607 ? 30.403 -10.754 -8.639 1.00 89.31 607 LEU A C 1
ATOM 4889 O O . LEU A 1 607 ? 30.332 -9.985 -7.688 1.00 89.31 607 LEU A O 1
ATOM 4893 N N . ASP A 1 608 ? 31.265 -11.775 -8.640 1.00 87.38 608 ASP A N 1
ATOM 4894 C CA . ASP A 1 608 ? 32.118 -12.129 -7.491 1.00 87.38 608 ASP A CA 1
ATOM 4895 C C . ASP A 1 608 ? 33.059 -10.983 -7.088 1.00 87.38 608 ASP A C 1
ATOM 4897 O O . ASP A 1 608 ? 33.446 -10.849 -5.931 1.00 87.38 608 ASP A O 1
ATOM 4901 N N . SER A 1 609 ? 33.439 -10.130 -8.042 1.00 89.19 609 SER A N 1
ATOM 4902 C CA . SER A 1 609 ? 34.303 -8.977 -7.773 1.00 89.19 609 SER A CA 1
ATOM 4903 C C . SER A 1 609 ? 33.585 -7.789 -7.121 1.00 89.19 609 SER A C 1
ATOM 4905 O O . SER A 1 609 ? 34.193 -6.736 -6.933 1.00 89.19 609 SER A O 1
ATOM 4907 N N . ILE A 1 610 ? 32.293 -7.916 -6.813 1.00 85.38 610 ILE A N 1
ATOM 4908 C CA . ILE A 1 610 ? 31.536 -6.904 -6.068 1.00 85.38 610 ILE A CA 1
ATOM 4909 C C . ILE A 1 610 ? 31.826 -7.012 -4.569 1.00 85.38 610 ILE A C 1
ATOM 4911 O O . ILE A 1 610 ? 31.945 -5.978 -3.915 1.00 85.38 610 ILE A O 1
ATOM 4915 N N . ILE A 1 611 ? 32.032 -8.237 -4.072 1.00 81.69 611 ILE A N 1
ATOM 4916 C CA . ILE A 1 611 ? 32.308 -8.561 -2.659 1.00 81.69 611 ILE A CA 1
ATOM 4917 C C . ILE A 1 611 ? 33.805 -8.707 -2.333 1.00 81.69 611 ILE A C 1
ATOM 4919 O O . ILE A 1 611 ? 34.161 -8.955 -1.180 1.00 81.69 611 ILE A O 1
ATOM 4923 N N . ALA A 1 612 ? 34.674 -8.596 -3.342 1.00 63.72 612 ALA A N 1
ATOM 4924 C CA . ALA A 1 612 ? 36.131 -8.704 -3.229 1.00 63.72 612 ALA A CA 1
ATOM 4925 C C . ALA A 1 612 ? 36.793 -7.326 -3.144 1.00 63.72 612 ALA A C 1
ATOM 4927 O O . ALA A 1 612 ? 37.763 -7.200 -2.358 1.00 63.72 612 ALA A O 1
#